Protein AF-0000000065768934 (afdb_homodimer)

Secondary structure (DSSP, 8-state):
--HHHHHHHHHHHTT-EEEEESTTSHHHHHHHHHHHHTT-EEEEEES-HHHHHHHHHHHHHTT-EEEEEE--TT-HHHHHHHHHHHHHHSS--SEEEE---------GGG-TT-HHHHHHHHIIIIIIHHHHHHHHHHHHHHHT-EEEEEE--HHHHHT-TT-HHHHHHHHHHHHHHHHHHHHTGGGTEEEEEEE---B-SGGGTT-GGGGGS--B-HHHHHHHHHHHHHH--SEEE-HHHHHHHHHHHS-HHHHHHHHHHHHHHS---TTTS-------HHHHHHHHHSTT---/--HHHHHHHHHHHTT-EEEEESTTSHHHHHHHHHHHHTT-EEEEEES-HHHHHHHHHHHHHTT-EEEEEE--TT-HHHHHHHHHHHHHHSS--SEEEE---------GGG-TT-HHHHHHHHIIIIIIHHHHHHHHHHHHHHHT-EEEEEE--HHHHHT-TT-HHHHHHHHHHHHHHHHHHHHTGGGTEEEEEEE---B-STTTTT-GGGGGS--B-HHHHHHHHHHHHHH--SEEE-HHHHHHHHHHHS-HHHHHHHHHHHHHHS---HHHH-------HHHHHHHHHSTT---

Sequence (590 aa):
MNKKLEALFRENVKGKVALITGASSGIGLTIAKRIAAAGAHVLLVARTQETLEEVKAAIEQQGGQASIFPCDLTDMNAIDQLSQQIMASVDHVDFLINNAGRSIRRAVHESFDRFHDFERTMQLNYFGAVRLVLNLLPHMIKRKNGQIINISSIGVLANATRFSAYVASKAALDAFSRCLSAEVLKHKISITSIYMPLVRTPMIAPTKIYKYVPTLSPEEAADLIVYAIVKRPKRIATHLGRLASITYAIAPDINNILMSIGFNLFPSSTAALGEQEKLNLLQRAYARLFPGEHWMNKKLEALFRENVKGKVALITGASSGIGLTIAKRIAAAGAHVLLVARTQETLEEVKAAIEQQGGQASIFPCDLTDMNAIDQLSQQIMASVDHVDFLINNAGRSIRRAVHESFDRFHDFERTMQLNYFGAVRLVLNLLPHMIKRKNGQIINISSIGVLANATRFSAYVASKAALDAFSRCLSAEVLKHKISITSIYMPLVRTPMIAPTKIYKYVPTLSPEEAADLIVYAIVKRPKRIATHLGRLASITYAIAPDINNILMSIGFNLFPSSTAALGEQEKLNLLQRAYARLFPGEHW

Nearest PDB structures (foldseek):
  4dbz-assembly1_B  TM=9.043E-01  e=1.640E-20  Streptomyces coelicolor
  1w4z-assembly1_B-2  TM=9.058E-01  e=1.962E-20  Streptomyces coelicolor
  1xr3-assembly1_B-2  TM=9.134E-01  e=4.262E-20  Streptomyces coelicolor
  4dc1-assembly1_B  TM=9.099E-01  e=6.871E-20  Streptomyces coelicolor
  2rh4-assembly1_B  TM=8.963E-01  e=2.012E-19  Streptomyces coelicolor

Structure (mmCIF, N/CA/C/O backbone):
data_AF-0000000065768934-model_v1
#
loop_
_entity.id
_entity.type
_entity.pdbx_description
1 polymer 'Fatty acyl-CoA reductase'
#
loop_
_atom_site.group_PDB
_atom_site.id
_atom_site.type_symbol
_atom_site.label_atom_id
_atom_site.label_alt_id
_atom_site.label_comp_id
_atom_site.label_asym_id
_atom_site.label_entity_id
_atom_site.label_seq_id
_atom_site.pdbx_PDB_ins_code
_atom_site.Cartn_x
_atom_site.Cartn_y
_atom_site.Cartn_z
_atom_site.occupancy
_atom_site.B_iso_or_equiv
_atom_site.auth_seq_id
_atom_site.auth_comp_id
_atom_site.auth_asym_id
_atom_site.auth_atom_id
_atom_site.pdbx_PDB_model_num
ATOM 1 N N . MET A 1 1 ? 4.77 32.469 -3.645 1 70.44 1 MET A N 1
ATOM 2 C CA . MET A 1 1 ? 3.396 31.969 -3.617 1 70.44 1 MET A CA 1
ATOM 3 C C . MET A 1 1 ? 2.412 33.062 -4.027 1 70.44 1 MET A C 1
ATOM 5 O O . MET A 1 1 ? 2.646 34.25 -3.768 1 70.44 1 MET A O 1
ATOM 9 N N . ASN A 1 2 ? 1.398 32.688 -4.723 1 82.38 2 ASN A N 1
ATOM 10 C CA . ASN A 1 2 ? 0.306 33.562 -5.156 1 82.38 2 ASN A CA 1
ATOM 11 C C . ASN A 1 2 ? -0.333 34.281 -3.979 1 82.38 2 ASN A C 1
ATOM 13 O O . ASN A 1 2 ? -0.665 33.656 -2.967 1 82.38 2 ASN A O 1
ATOM 17 N N . LYS A 1 3 ? -0.28 35.688 -4.012 1 89.06 3 LYS A N 1
ATOM 18 C CA . LYS A 1 3 ? -0.815 36.5 -2.939 1 89.06 3 LYS A CA 1
ATOM 19 C C . LYS A 1 3 ? -2.24 36.094 -2.582 1 89.06 3 LYS A C 1
ATOM 21 O O . LYS A 1 3 ? -2.611 36.094 -1.407 1 89.06 3 LYS A O 1
ATOM 26 N N . LYS A 1 4 ? -3.012 35.781 -3.557 1 90.94 4 LYS A N 1
ATOM 27 C CA . LYS A 1 4 ? -4.391 35.375 -3.326 1 90.94 4 LYS A CA 1
ATOM 28 C C . LYS A 1 4 ? -4.449 34.062 -2.535 1 90.94 4 LYS A C 1
ATOM 30 O O . LYS A 1 4 ? -5.258 33.906 -1.615 1 90.94 4 LYS A O 1
ATOM 35 N N . LEU A 1 5 ? -3.541 33.156 -2.855 1 92.88 5 LEU A N 1
ATOM 36 C CA . LEU A 1 5 ? -3.488 31.859 -2.162 1 92.88 5 LEU A CA 1
ATOM 37 C C . LEU A 1 5 ? -3.072 32.062 -0.707 1 92.88 5 LEU A C 1
ATOM 39 O O . LEU A 1 5 ? -3.627 31.406 0.189 1 92.88 5 LEU A O 1
ATOM 43 N N . GLU A 1 6 ? -2.133 32.906 -0.531 1 94.25 6 GLU A N 1
ATOM 44 C CA . GLU A 1 6 ? -1.656 33.188 0.82 1 94.25 6 GLU A CA 1
ATOM 45 C C . GLU A 1 6 ? -2.76 33.781 1.679 1 94.25 6 GLU A C 1
ATOM 47 O O . GLU A 1 6 ? -2.9 33.438 2.854 1 94.25 6 GLU A O 1
ATOM 52 N N . ALA A 1 7 ? -3.51 34.75 1.083 1 96.62 7 ALA A N 1
ATOM 53 C CA . ALA A 1 7 ? -4.605 35.375 1.811 1 96.62 7 ALA A CA 1
ATOM 54 C C . ALA A 1 7 ? -5.68 34.375 2.188 1 96.62 7 ALA A C 1
ATOM 56 O O . ALA A 1 7 ? -6.184 34.375 3.312 1 96.62 7 ALA A O 1
ATOM 57 N N . LEU A 1 8 ? -6.012 33.5 1.28 1 97.19 8 LEU A N 1
ATOM 58 C CA . LEU A 1 8 ? -7.008 32.469 1.531 1 97.19 8 LEU A CA 1
ATOM 59 C C . LEU A 1 8 ? -6.516 31.484 2.592 1 97.19 8 LEU A C 1
ATOM 61 O O . LEU A 1 8 ? -7.297 31.031 3.428 1 97.19 8 LEU A O 1
ATOM 65 N N . PHE A 1 9 ? -5.25 31.188 2.49 1 97.75 9 PHE A N 1
ATOM 66 C CA . PHE A 1 9 ? -4.629 30.297 3.471 1 97.75 9 PHE A CA 1
ATOM 67 C C . PHE A 1 9 ? -4.773 30.875 4.879 1 97.75 9 PHE A C 1
ATOM 69 O O . PHE A 1 9 ? -5.234 30.172 5.789 1 97.75 9 PHE A O 1
ATOM 76 N N . ARG A 1 10 ? -4.426 32.125 5.066 1 97.88 10 ARG A N 1
ATOM 77 C CA . ARG A 1 10 ? -4.523 32.781 6.367 1 97.88 10 ARG A CA 1
ATOM 78 C C . ARG A 1 10 ? -5.961 32.781 6.871 1 97.88 10 ARG A C 1
ATOM 80 O O . ARG A 1 10 ? -6.211 32.531 8.055 1 97.88 10 ARG A O 1
ATOM 87 N N . GLU A 1 11 ? -6.852 33 5.973 1 97.75 11 GLU A N 1
ATOM 88 C CA . GLU A 1 11 ? -8.266 33 6.324 1 97.75 11 GLU A CA 1
ATOM 89 C C . GLU A 1 11 ? -8.734 31.609 6.738 1 97.75 11 GLU A C 1
ATOM 91 O O . GLU A 1 11 ? -9.531 31.469 7.668 1 97.75 11 GLU A O 1
ATOM 96 N N . ASN A 1 12 ? -8.227 30.641 6.074 1 97.62 12 ASN A N 1
ATOM 97 C CA . ASN A 1 12 ? -8.688 29.266 6.281 1 97.62 12 ASN A CA 1
ATOM 98 C C . ASN A 1 12 ? -8.18 28.703 7.605 1 97.62 12 ASN A C 1
ATOM 100 O O . ASN A 1 12 ? -8.852 27.875 8.227 1 97.62 12 ASN A O 1
ATOM 104 N N . VAL A 1 13 ? -6.977 29.172 8.062 1 98.5 13 VAL A N 1
ATOM 105 C CA . VAL A 1 13 ? -6.383 28.469 9.195 1 98.5 13 VAL A CA 1
ATOM 106 C C . VAL A 1 13 ? -6.535 29.312 10.461 1 98.5 13 VAL A C 1
ATOM 108 O O . VAL A 1 13 ? -6.336 28.812 11.57 1 98.5 13 VAL A O 1
ATOM 111 N N . LYS A 1 14 ? -6.809 30.656 10.312 1 98.44 14 LYS A N 1
ATOM 112 C CA . LYS A 1 14 ? -6.91 31.531 11.477 1 98.44 14 LYS A CA 1
ATOM 113 C C . LYS A 1 14 ? -7.914 31 12.492 1 98.44 14 LYS A C 1
ATOM 115 O O . LYS A 1 14 ? -9.062 30.703 12.141 1 98.44 14 LYS A O 1
ATOM 120 N N . GLY A 1 15 ? -7.492 30.812 13.703 1 98.44 15 GLY A N 1
ATOM 121 C CA . GLY A 1 15 ? -8.352 30.375 14.789 1 98.44 15 GLY A CA 1
ATOM 122 C C . GLY A 1 15 ? -8.625 28.875 14.766 1 98.44 15 GLY A C 1
ATOM 123 O O . GLY A 1 15 ? -9.398 28.375 15.578 1 98.44 15 GLY A O 1
ATOM 124 N N . LYS A 1 16 ? -8.023 28.203 13.844 1 98.75 16 LYS A N 1
ATOM 125 C CA . LYS A 1 16 ? -8.25 26.766 13.703 1 98.75 16 LYS A CA 1
ATOM 126 C C . LYS A 1 16 ? -7.164 25.969 14.414 1 98.75 16 LYS A C 1
ATOM 128 O O . LYS A 1 16 ? -6.188 26.531 14.906 1 98.75 16 LYS A O 1
ATOM 133 N N . VAL A 1 17 ? -7.375 24.703 14.57 1 98.94 17 VAL A N 1
ATOM 134 C CA . VAL A 1 17 ? -6.449 23.797 15.242 1 98.94 17 VAL A CA 1
ATOM 135 C C . VAL A 1 17 ? -5.863 22.812 14.234 1 98.94 17 VAL A C 1
ATOM 137 O O . VAL A 1 17 ? -6.602 22.109 13.539 1 98.94 17 VAL A O 1
ATOM 140 N N . ALA A 1 18 ? -4.523 22.781 14.125 1 98.94 18 ALA A N 1
ATOM 141 C CA . ALA A 1 18 ? -3.836 21.875 13.195 1 98.94 18 ALA A CA 1
ATOM 142 C C . ALA A 1 18 ? -2.932 20.906 13.945 1 98.94 18 ALA A C 1
ATOM 144 O O . ALA A 1 18 ? -2.037 21.328 14.688 1 98.94 18 ALA A O 1
ATOM 145 N N . LEU A 1 19 ? -3.207 19.609 13.812 1 98.94 19 LEU A N 1
ATOM 146 C CA . LEU A 1 19 ? -2.348 18.562 14.336 1 98.94 19 LEU A CA 1
ATOM 147 C C . LEU A 1 19 ? -1.318 18.125 13.297 1 98.94 19 LEU A C 1
ATOM 149 O O . LEU A 1 19 ? -1.68 17.719 12.188 1 98.94 19 LEU A O 1
ATOM 153 N N . ILE A 1 20 ? -0.059 18.234 13.594 1 98.94 20 ILE A N 1
ATOM 154 C CA . ILE A 1 20 ? 1.02 17.953 12.656 1 98.94 20 ILE A CA 1
ATOM 155 C C . ILE A 1 20 ? 1.953 16.906 13.242 1 98.94 20 ILE A C 1
ATOM 157 O O . ILE A 1 20 ? 2.521 17.094 14.32 1 98.94 20 ILE A O 1
ATOM 161 N N . THR A 1 21 ? 2.098 15.781 12.578 1 98.94 21 THR A N 1
ATOM 162 C CA . THR A 1 21 ? 3.051 14.758 13.008 1 98.94 21 THR A CA 1
ATOM 163 C C . THR A 1 21 ? 4.406 14.969 12.336 1 98.94 21 THR A C 1
ATOM 165 O O . THR A 1 21 ? 4.477 15.508 11.227 1 98.94 21 THR A O 1
ATOM 168 N N . GLY A 1 22 ? 5.453 14.469 12.977 1 98.44 22 GLY A N 1
ATOM 169 C CA . GLY A 1 22 ? 6.781 14.773 12.469 1 98.44 22 GLY A CA 1
ATOM 170 C C . GLY A 1 22 ? 7.086 16.266 12.461 1 98.44 22 GLY A C 1
ATOM 171 O O . GLY A 1 22 ? 7.664 16.781 11.5 1 98.44 22 GLY A O 1
ATOM 172 N N . ALA A 1 23 ? 6.715 16.969 13.477 1 98.44 23 ALA A N 1
ATOM 173 C CA . ALA A 1 23 ? 6.68 18.438 13.469 1 98.44 23 ALA A CA 1
ATOM 174 C C . ALA A 1 23 ? 8.016 19.016 13.922 1 98.44 23 ALA A C 1
ATOM 176 O O . ALA A 1 23 ? 8.188 20.234 13.969 1 98.44 23 ALA A O 1
ATOM 177 N N . SER A 1 24 ? 9.008 18.172 14.188 1 96.94 24 SER A N 1
ATOM 178 C CA . SER A 1 24 ? 10.227 18.656 14.828 1 96.94 24 SER A CA 1
ATOM 179 C C . SER A 1 24 ? 11.312 18.953 13.805 1 96.94 24 SER A C 1
ATOM 181 O O . SER A 1 24 ? 12.383 19.453 14.148 1 96.94 24 SER A O 1
ATOM 183 N N . SER A 1 25 ? 11.078 18.578 12.523 1 95.5 25 SER A N 1
ATOM 184 C CA . SER A 1 25 ? 12.102 18.812 11.516 1 95.5 25 SER A CA 1
ATOM 185 C C . SER A 1 25 ? 11.5 18.844 10.109 1 95.5 25 SER A C 1
ATOM 187 O O . SER A 1 25 ? 10.312 18.562 9.938 1 95.5 25 SER A O 1
ATOM 189 N N . GLY A 1 26 ? 12.258 19.375 9.227 1 96.25 26 GLY A N 1
ATOM 190 C CA . GLY A 1 26 ? 11.945 19.25 7.809 1 96.25 26 GLY A CA 1
ATOM 191 C C . GLY A 1 26 ? 10.625 19.891 7.434 1 96.25 26 GLY A C 1
ATOM 192 O O . GLY A 1 26 ? 10.375 21.062 7.773 1 96.25 26 GLY A O 1
ATOM 193 N N . ILE A 1 27 ? 9.859 19.172 6.711 1 97.19 27 ILE A N 1
ATOM 194 C CA . ILE A 1 27 ? 8.594 19.656 6.172 1 97.19 27 ILE A CA 1
ATOM 195 C C . ILE A 1 27 ? 7.629 19.953 7.312 1 97.19 27 ILE A C 1
ATOM 197 O O . ILE A 1 27 ? 6.98 21.016 7.32 1 97.19 27 ILE A O 1
ATOM 201 N N . GLY A 1 28 ? 7.59 19.078 8.328 1 98.44 28 GLY A N 1
ATOM 202 C CA . GLY A 1 28 ? 6.68 19.234 9.445 1 98.44 28 GLY A CA 1
ATOM 203 C C . GLY A 1 28 ? 6.945 20.484 10.258 1 98.44 28 GLY A C 1
ATOM 204 O O . GLY A 1 28 ? 6.016 21.219 10.594 1 98.44 28 GLY A O 1
ATOM 205 N N . LEU A 1 29 ? 8.203 20.703 10.492 1 98.38 29 LEU A N 1
ATOM 206 C CA . LEU A 1 29 ? 8.602 21.906 11.219 1 98.38 29 LEU A CA 1
ATOM 207 C C . LEU A 1 29 ? 8.227 23.156 10.445 1 98.38 29 LEU A C 1
ATOM 209 O O . LEU A 1 29 ? 7.652 24.094 11.008 1 98.38 29 LEU A O 1
ATOM 213 N N . THR A 1 30 ? 8.492 23.156 9.188 1 98.25 30 THR A N 1
ATOM 214 C CA . THR A 1 30 ? 8.289 24.328 8.336 1 98.25 30 THR A CA 1
ATOM 215 C C . THR A 1 30 ? 6.801 24.656 8.227 1 98.25 30 THR A C 1
ATOM 217 O O . THR A 1 30 ? 6.41 25.828 8.375 1 98.25 30 THR A O 1
ATOM 220 N N . ILE A 1 31 ? 5.988 23.656 8.047 1 98.5 31 ILE A N 1
ATOM 221 C CA . ILE A 1 31 ? 4.562 23.922 7.875 1 98.5 31 ILE A CA 1
ATOM 222 C C . ILE A 1 31 ? 3.941 24.297 9.219 1 98.5 31 ILE A C 1
ATOM 224 O O . ILE A 1 31 ? 3.018 25.125 9.273 1 98.5 31 ILE A O 1
ATOM 228 N N . ALA A 1 32 ? 4.453 23.734 10.312 1 98.88 32 ALA A N 1
ATOM 229 C CA . ALA A 1 32 ? 3.965 24.109 11.641 1 98.88 32 ALA A CA 1
ATOM 230 C C . ALA A 1 32 ? 4.168 25.594 11.906 1 98.88 32 ALA A C 1
ATOM 232 O O . ALA A 1 32 ? 3.25 26.281 12.352 1 98.88 32 ALA A O 1
ATOM 233 N N . LYS A 1 33 ? 5.332 26.078 11.594 1 98.69 33 LYS A N 1
ATOM 234 C CA . LYS A 1 33 ? 5.641 27.5 11.789 1 98.69 33 LYS A CA 1
ATOM 235 C C . LYS A 1 33 ? 4.75 28.375 10.922 1 98.69 33 LYS A C 1
ATOM 237 O O . LYS A 1 33 ? 4.25 29.406 11.383 1 98.69 33 LYS A O 1
ATOM 242 N N . ARG A 1 34 ? 4.523 27.953 9.711 1 98.19 34 ARG A N 1
ATOM 243 C CA . ARG A 1 34 ? 3.721 28.734 8.773 1 98.19 34 ARG A CA 1
ATOM 244 C C . ARG A 1 34 ? 2.264 28.797 9.219 1 98.19 34 ARG A C 1
ATOM 246 O O . ARG A 1 34 ? 1.642 29.875 9.164 1 98.19 34 ARG A O 1
ATOM 253 N N . ILE A 1 35 ? 1.719 27.703 9.633 1 98.81 35 ILE A N 1
ATOM 254 C CA . ILE A 1 35 ? 0.325 27.625 10.062 1 98.81 35 ILE A CA 1
ATOM 255 C C . ILE A 1 35 ? 0.132 28.438 11.344 1 98.81 35 ILE A C 1
ATOM 257 O O . ILE A 1 35 ? -0.848 29.172 11.469 1 98.81 35 ILE A O 1
ATOM 261 N N . ALA A 1 36 ? 1.084 28.344 12.266 1 98.81 36 ALA A N 1
ATOM 262 C CA . ALA A 1 36 ? 1.013 29.109 13.516 1 98.81 36 ALA A CA 1
ATOM 263 C C . ALA A 1 36 ? 1.095 30.609 13.242 1 98.81 36 ALA A C 1
ATOM 265 O O . ALA A 1 36 ? 0.345 31.391 13.828 1 98.81 36 ALA A O 1
ATOM 266 N N . ALA A 1 37 ? 1.966 30.984 12.336 1 98.5 37 ALA A N 1
ATOM 267 C CA . ALA A 1 37 ? 2.137 32.406 11.984 1 98.5 37 ALA A CA 1
ATOM 268 C C . ALA A 1 37 ? 0.863 32.969 11.367 1 98.5 37 ALA A C 1
ATOM 270 O O . ALA A 1 37 ? 0.607 34.156 11.461 1 98.5 37 ALA A O 1
ATOM 271 N N . ALA A 1 38 ? 0.056 32.094 10.812 1 98.44 38 ALA A N 1
ATOM 272 C CA . ALA A 1 38 ? -1.186 32.5 10.172 1 98.44 38 ALA A CA 1
ATOM 273 C C . ALA A 1 38 ? -2.346 32.5 11.164 1 98.44 38 ALA A C 1
ATOM 275 O O . ALA A 1 38 ? -3.49 32.781 10.789 1 98.44 38 ALA A O 1
ATOM 276 N N . GLY A 1 39 ? -2.088 32.156 12.43 1 98.62 39 GLY A N 1
ATOM 277 C CA . GLY A 1 39 ? -3.072 32.406 13.477 1 98.62 39 GLY A CA 1
ATOM 278 C C . GLY A 1 39 ? -3.727 31.141 13.992 1 98.62 39 GLY A C 1
ATOM 279 O O . GLY A 1 39 ? -4.648 31.188 14.805 1 98.62 39 GLY A O 1
ATOM 280 N N . ALA A 1 40 ? -3.266 30 13.539 1 98.81 40 ALA A N 1
ATOM 281 C CA . ALA A 1 40 ? -3.814 28.734 14.016 1 98.81 40 ALA A CA 1
ATOM 282 C C . ALA A 1 40 ? -3.109 28.266 15.289 1 98.81 40 ALA A C 1
ATOM 284 O O . ALA A 1 40 ? -2.008 28.734 15.594 1 98.81 40 ALA A O 1
ATOM 285 N N . HIS A 1 41 ? -3.752 27.453 16.062 1 98.88 41 HIS A N 1
ATOM 286 C CA . HIS A 1 41 ? -3.133 26.672 17.141 1 98.88 41 HIS A CA 1
ATOM 287 C C . HIS A 1 41 ? -2.572 25.359 16.609 1 98.88 41 HIS A C 1
ATOM 289 O O . HIS A 1 41 ? -3.326 24.484 16.172 1 98.88 41 HIS A O 1
ATOM 295 N N . VAL A 1 42 ? -1.24 25.219 16.641 1 98.94 42 VAL A N 1
ATOM 296 C CA . VAL A 1 42 ? -0.631 24.016 16.094 1 98.94 42 VAL A CA 1
ATOM 297 C C . VAL A 1 42 ? -0.322 23.031 17.219 1 98.94 42 VAL A C 1
ATOM 299 O O . VAL A 1 42 ? 0.152 23.438 18.297 1 98.94 42 VAL A O 1
ATOM 302 N N . LEU A 1 43 ? -0.729 21.781 17.062 1 98.94 43 LEU A N 1
ATOM 303 C CA . LEU A 1 43 ? -0.393 20.656 17.922 1 98.94 43 LEU A CA 1
ATOM 304 C C . LEU A 1 43 ? 0.748 19.828 17.328 1 98.94 43 LEU A C 1
ATOM 306 O O . LEU A 1 43 ? 0.587 19.203 16.281 1 98.94 43 LEU A O 1
ATOM 310 N N . LEU A 1 44 ? 1.896 19.875 18.047 1 98.94 44 LEU A N 1
ATOM 311 C CA . LEU A 1 44 ? 3.141 19.328 17.516 1 98.94 44 LEU A CA 1
ATOM 312 C C . LEU A 1 44 ? 3.379 17.922 18.047 1 98.94 44 LEU A C 1
ATOM 314 O O . LEU A 1 44 ? 3.451 17.719 19.266 1 98.94 44 LEU A O 1
ATOM 318 N N . VAL A 1 45 ? 3.502 16.969 17.156 1 98.94 45 VAL A N 1
ATOM 319 C CA . VAL A 1 45 ? 3.766 15.578 17.547 1 98.94 45 VAL A CA 1
ATOM 320 C C . VAL A 1 45 ? 5.098 15.117 16.969 1 98.94 45 VAL A C 1
ATOM 322 O O . VAL A 1 45 ? 5.332 15.25 15.766 1 98.94 45 VAL A O 1
ATOM 325 N N . ALA A 1 46 ? 5.945 14.672 17.672 1 98.62 46 ALA A N 1
ATOM 326 C CA . ALA A 1 46 ? 7.195 13.977 17.359 1 98.62 46 ALA A CA 1
ATOM 327 C C . ALA A 1 46 ? 7.699 13.188 18.562 1 98.62 46 ALA A C 1
ATOM 329 O O . ALA A 1 46 ? 7.047 13.156 19.609 1 98.62 46 ALA A O 1
ATOM 330 N N . ARG A 1 47 ? 8.773 12.57 18.484 1 97.19 47 ARG A N 1
ATOM 331 C CA . ARG A 1 47 ? 9.195 11.617 19.516 1 97.19 47 ARG A CA 1
ATOM 332 C C . ARG A 1 47 ? 9.891 12.328 20.672 1 97.19 47 ARG A C 1
ATOM 334 O O . ARG A 1 47 ? 9.734 11.938 21.828 1 97.19 47 ARG A O 1
ATOM 341 N N . THR A 1 48 ? 10.617 13.414 20.328 1 97.69 48 THR A N 1
ATOM 342 C CA . THR A 1 48 ? 11.523 13.977 21.312 1 97.69 48 THR A CA 1
ATOM 343 C C . THR A 1 48 ? 10.922 15.234 21.938 1 97.69 48 THR A C 1
ATOM 345 O O . THR A 1 48 ? 10.781 16.266 21.266 1 97.69 48 THR A O 1
ATOM 348 N N . GLN A 1 49 ? 10.727 15.188 23.219 1 98.25 49 GLN A N 1
ATOM 349 C CA . GLN A 1 49 ? 10.094 16.297 23.938 1 98.25 49 GLN A CA 1
ATOM 350 C C . GLN A 1 49 ? 10.938 17.562 23.844 1 98.25 49 GLN A C 1
ATOM 352 O O . GLN A 1 49 ? 10.414 18.641 23.562 1 98.25 49 GLN A O 1
ATOM 357 N N . GLU A 1 50 ? 12.219 17.422 24.031 1 98.44 50 GLU A N 1
ATOM 358 C CA . GLU A 1 50 ? 13.109 18.594 24.047 1 98.44 50 GLU A CA 1
ATOM 359 C C . GLU A 1 50 ? 13.07 19.328 22.719 1 98.44 50 GLU A C 1
ATOM 361 O O . GLU A 1 50 ? 13.016 20.562 22.688 1 98.44 50 GLU A O 1
ATOM 366 N N . THR A 1 51 ? 13.102 18.594 21.641 1 98.31 51 THR A N 1
ATOM 367 C CA . THR A 1 51 ? 13.062 19.203 20.312 1 98.31 51 THR A CA 1
ATOM 368 C C . THR A 1 51 ? 11.719 19.906 20.078 1 98.31 51 THR A C 1
ATOM 370 O O . THR A 1 51 ? 11.664 20.984 19.484 1 98.31 51 THR A O 1
ATOM 373 N N . LEU A 1 52 ? 10.664 19.312 20.578 1 98.75 52 LEU A N 1
ATOM 374 C CA . LEU A 1 52 ? 9.336 19.906 20.438 1 98.75 52 LEU A CA 1
ATOM 375 C C . LEU A 1 52 ? 9.234 21.203 21.234 1 98.75 52 LEU A C 1
ATOM 377 O O . LEU A 1 52 ? 8.602 22.156 20.797 1 98.75 52 LEU A O 1
ATOM 381 N N . GLU A 1 53 ? 9.82 21.203 22.375 1 98.69 53 GLU A N 1
ATOM 382 C CA . GLU A 1 53 ? 9.828 22.422 23.203 1 98.69 53 GLU A CA 1
ATOM 383 C C . GLU A 1 53 ? 10.555 23.562 22.5 1 98.69 53 GLU A C 1
ATOM 385 O O . GLU A 1 53 ? 10.125 24.719 22.562 1 98.69 53 GLU A O 1
ATOM 390 N N . GLU A 1 54 ? 11.617 23.203 21.844 1 98.56 54 GLU A N 1
ATOM 391 C CA . GLU A 1 54 ? 12.344 24.203 21.062 1 98.56 54 GLU A CA 1
ATOM 392 C C . GLU A 1 54 ? 11.469 24.766 19.938 1 98.56 54 GLU A C 1
ATOM 394 O O . GLU A 1 54 ? 11.453 25.969 19.719 1 98.56 54 GLU A O 1
ATOM 399 N N . VAL A 1 55 ? 10.766 23.891 19.266 1 98.62 55 VAL A N 1
ATOM 400 C CA . VAL A 1 55 ? 9.891 24.312 18.172 1 98.62 55 VAL A CA 1
ATOM 401 C C . VAL A 1 55 ? 8.766 25.188 18.734 1 98.62 55 VAL A C 1
ATOM 403 O O . VAL A 1 55 ? 8.445 26.234 18.156 1 98.62 55 VAL A O 1
ATOM 406 N N . LYS A 1 56 ? 8.172 24.766 19.828 1 98.81 56 LYS A N 1
ATOM 407 C CA . LYS A 1 56 ? 7.117 25.531 20.484 1 98.81 56 LYS A CA 1
ATOM 408 C C . LYS A 1 56 ? 7.613 26.938 20.844 1 98.81 56 LYS A C 1
ATOM 410 O O . LYS A 1 56 ? 6.941 27.938 20.578 1 98.81 56 LYS A O 1
ATOM 415 N N . ALA A 1 57 ? 8.75 26.984 21.453 1 98.75 57 ALA A N 1
ATOM 416 C CA . ALA A 1 57 ? 9.312 28.266 21.859 1 98.75 57 ALA A CA 1
ATOM 417 C C . ALA A 1 57 ? 9.508 29.188 20.656 1 98.75 57 ALA A C 1
ATOM 419 O O . ALA A 1 57 ? 9.211 30.375 20.734 1 98.75 57 ALA A O 1
ATOM 420 N N . ALA A 1 58 ? 10.023 28.625 19.594 1 98.5 58 ALA A N 1
ATOM 421 C CA . ALA A 1 58 ? 10.25 29.406 18.375 1 98.5 58 ALA A CA 1
ATOM 422 C C . ALA A 1 58 ? 8.93 29.953 17.828 1 98.5 58 ALA A C 1
ATOM 424 O O . ALA A 1 58 ? 8.867 31.094 17.391 1 98.5 58 ALA A O 1
ATOM 425 N N . ILE A 1 59 ? 7.883 29.156 17.844 1 98.69 59 ILE A N 1
ATOM 426 C CA . ILE A 1 59 ? 6.57 29.547 17.344 1 98.69 59 ILE A CA 1
ATOM 427 C C . ILE A 1 59 ? 5.973 30.641 18.234 1 98.69 59 ILE A C 1
ATOM 429 O O . ILE A 1 59 ? 5.477 31.641 17.734 1 98.69 59 ILE A O 1
ATOM 433 N N . GLU A 1 60 ? 6.109 30.438 19.484 1 98.62 60 GLU A N 1
ATOM 434 C CA . GLU A 1 60 ? 5.512 31.375 20.438 1 98.62 60 GLU A CA 1
ATOM 435 C C . GLU A 1 60 ? 6.258 32.719 20.438 1 98.62 60 GLU A C 1
ATOM 437 O O . GLU A 1 60 ? 5.652 33.75 20.625 1 98.62 60 GLU A O 1
ATOM 442 N N . GLN A 1 61 ? 7.531 32.656 20.203 1 98.25 61 GLN A N 1
ATOM 443 C CA . GLN A 1 61 ? 8.328 33.875 20.094 1 98.25 61 GLN A CA 1
ATOM 444 C C . GLN A 1 61 ? 7.848 34.75 18.938 1 98.25 61 GLN A C 1
ATOM 446 O O . GLN A 1 61 ? 7.969 35.969 18.984 1 98.25 61 GLN A O 1
ATOM 451 N N . GLN A 1 62 ? 7.285 34.125 17.984 1 97.62 62 GLN A N 1
ATOM 452 C CA . GLN A 1 62 ? 6.805 34.844 16.812 1 97.62 62 GLN A CA 1
ATOM 453 C C . GLN A 1 62 ? 5.32 35.188 16.938 1 97.62 62 GLN A C 1
ATOM 455 O O . GLN A 1 62 ? 4.699 35.625 15.969 1 97.62 62 GLN A O 1
ATOM 460 N N . GLY A 1 63 ? 4.75 34.875 18.094 1 97.88 63 GLY A N 1
ATOM 461 C CA . GLY A 1 63 ? 3.373 35.25 18.359 1 97.88 63 GLY A CA 1
ATOM 462 C C . GLY A 1 63 ? 2.377 34.156 18.078 1 97.88 63 GLY A C 1
ATOM 463 O O . GLY A 1 63 ? 1.166 34.344 18.188 1 97.88 63 GLY A O 1
ATOM 464 N N . GLY A 1 64 ? 2.885 33 17.656 1 98.56 64 GLY A N 1
ATOM 465 C CA . GLY A 1 64 ? 2.002 31.875 17.375 1 98.56 64 GLY A CA 1
ATOM 466 C C . GLY A 1 64 ? 1.617 31.078 18.609 1 98.56 64 GLY A C 1
ATOM 467 O O . GLY A 1 64 ? 2.061 31.391 19.719 1 98.56 64 GLY A O 1
ATOM 468 N N . GLN A 1 65 ? 0.744 30.125 18.438 1 98.75 65 GLN A N 1
ATOM 469 C CA . GLN A 1 65 ? 0.295 29.219 19.484 1 98.75 65 GLN A CA 1
ATOM 470 C C . GLN A 1 65 ? 0.651 27.766 19.156 1 98.75 65 GLN A C 1
ATOM 472 O O . GLN A 1 65 ? 0.358 27.281 18.062 1 98.75 65 GLN A O 1
ATOM 477 N N . ALA A 1 66 ? 1.302 27.125 20.141 1 98.88 66 ALA A N 1
ATOM 478 C CA . ALA A 1 66 ? 1.714 25.75 19.922 1 98.88 66 ALA A CA 1
ATOM 479 C C . ALA A 1 66 ? 1.589 24.922 21.203 1 98.88 66 ALA A C 1
ATOM 481 O O . ALA A 1 66 ? 1.833 25.438 22.297 1 98.88 66 ALA A O 1
ATOM 482 N N . SER A 1 67 ? 1.143 23.719 21.109 1 98.88 67 SER A N 1
ATOM 483 C CA . SER A 1 67 ? 1.2 22.703 22.141 1 98.88 67 SER A CA 1
ATOM 484 C C . SER A 1 67 ? 1.999 21.484 21.688 1 98.88 67 SER A C 1
ATOM 486 O O . SER A 1 67 ? 2.039 21.172 20.484 1 98.88 67 SER A O 1
ATOM 488 N N . ILE A 1 68 ? 2.662 20.859 22.594 1 98.81 68 ILE A N 1
ATOM 489 C CA . ILE A 1 68 ? 3.533 19.75 22.234 1 98.81 68 ILE A CA 1
ATOM 490 C C . ILE A 1 68 ? 2.957 18.438 22.766 1 98.81 68 ILE A C 1
ATOM 492 O O . ILE A 1 68 ? 2.402 18.406 23.875 1 98.81 68 ILE A O 1
ATOM 496 N N . PHE A 1 69 ? 3.035 17.391 22 1 98.81 69 PHE A N 1
ATOM 497 C CA . PHE A 1 69 ? 2.592 16.047 22.359 1 98.81 69 PHE A CA 1
ATOM 498 C C . PHE A 1 69 ? 3.625 15.016 21.938 1 98.81 69 PHE A C 1
ATOM 500 O O . PHE A 1 69 ? 3.498 14.391 20.891 1 98.81 69 PHE A O 1
ATOM 507 N N . PRO A 1 70 ? 4.684 14.828 22.781 1 98.75 70 PRO A N 1
ATOM 508 C CA . PRO A 1 70 ? 5.664 13.789 22.453 1 98.75 70 PRO A CA 1
ATOM 509 C C . PRO A 1 70 ? 5.031 12.398 22.344 1 98.75 70 PRO A C 1
ATOM 511 O O . PRO A 1 70 ? 4.277 11.984 23.219 1 98.75 70 PRO A O 1
ATOM 514 N N . CYS A 1 71 ? 5.289 11.703 21.188 1 98.81 71 CYS A N 1
ATOM 515 C CA . CYS A 1 71 ? 4.668 10.406 20.953 1 98.81 71 CYS A CA 1
ATOM 516 C C . CYS A 1 71 ? 5.449 9.602 19.922 1 98.81 71 CYS A C 1
ATOM 518 O O . CYS A 1 71 ? 5.844 10.133 18.891 1 98.81 71 CYS A O 1
ATOM 520 N N . ASP A 1 72 ? 5.746 8.375 20.266 1 98.69 72 ASP A N 1
ATOM 521 C CA . ASP A 1 72 ? 6.219 7.426 19.266 1 98.69 72 ASP A CA 1
ATOM 522 C C . ASP A 1 72 ? 5.055 6.859 18.453 1 98.69 72 ASP A C 1
ATOM 524 O O . ASP A 1 72 ? 4.316 5.996 18.938 1 98.69 72 ASP A O 1
ATOM 528 N N . LEU A 1 73 ? 4.992 7.258 17.234 1 98.75 73 LEU A N 1
ATOM 529 C CA . LEU A 1 73 ? 3.836 6.938 16.391 1 98.75 73 LEU A CA 1
ATOM 530 C C . LEU A 1 73 ? 3.924 5.512 15.867 1 98.75 73 LEU A C 1
ATOM 532 O O . LEU A 1 73 ? 3.072 5.078 15.094 1 98.75 73 LEU A O 1
ATOM 536 N N . THR A 1 74 ? 4.945 4.746 16.281 1 98.38 74 THR A N 1
ATOM 537 C CA . THR A 1 74 ? 4.98 3.322 15.977 1 98.38 74 THR A CA 1
ATOM 538 C C . THR A 1 74 ? 4.27 2.52 17.062 1 98.38 74 THR A C 1
ATOM 540 O O . THR A 1 74 ? 4.016 1.324 16.891 1 98.38 74 THR A O 1
ATOM 543 N N . ASP A 1 75 ? 3.924 3.16 18.141 1 98.56 75 ASP A N 1
ATOM 544 C CA . ASP A 1 75 ? 3.227 2.533 19.25 1 98.56 75 ASP A CA 1
ATOM 545 C C . ASP A 1 75 ? 1.735 2.865 19.234 1 98.56 75 ASP A C 1
ATOM 547 O O . ASP A 1 75 ? 1.336 3.977 19.594 1 98.56 75 ASP A O 1
ATOM 551 N N . MET A 1 76 ? 0.91 1.842 18.938 1 98.06 76 MET A N 1
ATOM 552 C CA . MET A 1 76 ? -0.521 2.055 18.75 1 98.06 76 MET A CA 1
ATOM 553 C C . MET A 1 76 ? -1.184 2.521 20.031 1 98.06 76 MET A C 1
ATOM 555 O O . MET A 1 76 ? -2.072 3.375 20.016 1 98.06 76 MET A O 1
ATOM 559 N N . ASN A 1 77 ? -0.747 2.008 21.141 1 98.25 77 ASN A N 1
ATOM 560 C CA . ASN A 1 77 ? -1.284 2.451 22.422 1 98.25 77 ASN A CA 1
ATOM 561 C C . ASN A 1 77 ? -0.913 3.902 22.719 1 98.25 77 ASN A C 1
ATOM 563 O O . ASN A 1 77 ? -1.723 4.656 23.25 1 98.25 77 ASN A O 1
ATOM 567 N N . ALA A 1 78 ? 0.299 4.262 22.406 1 98.75 78 ALA A N 1
ATOM 568 C CA . ALA A 1 78 ? 0.729 5.648 22.578 1 98.75 78 ALA A CA 1
ATOM 569 C C . ALA A 1 78 ? -0.108 6.594 21.719 1 98.75 78 ALA A C 1
ATOM 571 O O . ALA A 1 78 ? -0.421 7.711 22.141 1 98.75 78 ALA A O 1
ATOM 572 N N . ILE A 1 79 ? -0.5 6.168 20.547 1 98.81 79 ILE A N 1
ATOM 573 C CA . ILE A 1 79 ? -1.314 6.98 19.656 1 98.81 79 ILE A CA 1
ATOM 574 C C . ILE A 1 79 ? -2.707 7.168 20.25 1 98.81 79 ILE A C 1
ATOM 576 O O . ILE A 1 79 ? -3.287 8.25 20.156 1 98.81 79 ILE A O 1
ATOM 580 N N . ASP A 1 80 ? -3.232 6.109 20.859 1 98.56 80 ASP A N 1
ATOM 581 C CA . ASP A 1 80 ? -4.527 6.227 21.531 1 98.56 80 ASP A CA 1
ATOM 582 C C . ASP A 1 80 ? -4.469 7.246 22.672 1 98.56 80 ASP A C 1
ATOM 584 O O . ASP A 1 80 ? -5.352 8.094 22.797 1 98.56 80 ASP A O 1
ATOM 588 N N . GLN A 1 81 ? -3.443 7.152 23.438 1 98.62 81 GLN A N 1
ATOM 589 C CA . GLN A 1 81 ? -3.268 8.094 24.531 1 98.62 81 GLN A CA 1
ATOM 590 C C . GLN A 1 81 ? -3.07 9.516 24.016 1 98.62 81 GLN A C 1
ATOM 592 O O . GLN A 1 81 ? -3.633 10.469 24.562 1 98.62 81 GLN A O 1
ATOM 597 N N . LEU A 1 82 ? -2.271 9.617 23 1 98.69 82 LEU A N 1
ATOM 598 C CA . LEU A 1 82 ? -2.059 10.906 22.344 1 98.69 82 LEU A CA 1
ATOM 599 C C . LEU A 1 82 ? -3.387 11.523 21.922 1 98.69 82 LEU A C 1
ATOM 601 O O . LEU A 1 82 ? -3.635 12.703 22.172 1 98.69 82 LEU A O 1
ATOM 605 N N . SER A 1 83 ? -4.238 10.773 21.266 1 98.5 83 SER A N 1
ATOM 606 C CA . SER A 1 83 ? -5.52 11.258 20.75 1 98.5 83 SER A CA 1
ATOM 607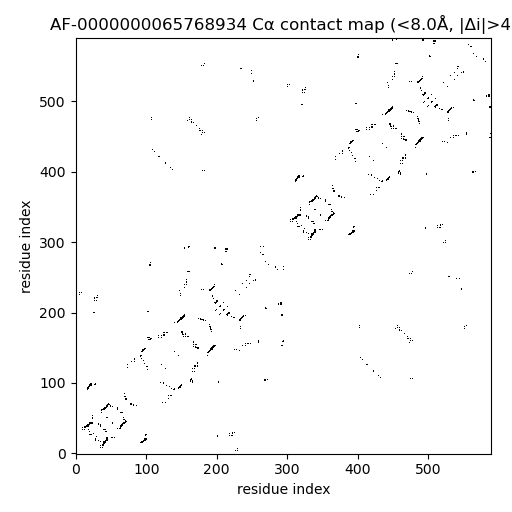 C C . SER A 1 83 ? -6.422 11.719 21.891 1 98.5 83 SER A C 1
ATOM 609 O O . SER A 1 83 ? -7.105 12.734 21.781 1 98.5 83 SER A O 1
ATOM 611 N N . GLN A 1 84 ? -6.375 10.969 22.969 1 98.19 84 GLN A N 1
ATOM 612 C CA . GLN A 1 84 ? -7.16 11.352 24.141 1 98.19 84 GLN A CA 1
ATOM 613 C C . GLN A 1 84 ? -6.66 12.672 24.734 1 98.19 84 GLN A C 1
ATOM 615 O O . GLN A 1 84 ? -7.457 13.547 25.078 1 98.19 84 GLN A O 1
ATOM 620 N N . GLN A 1 85 ? -5.383 12.797 24.844 1 98.5 85 GLN A N 1
ATOM 621 C CA . GLN A 1 85 ? -4.789 14.023 25.375 1 98.5 85 GLN A CA 1
ATOM 622 C C . GLN A 1 85 ? -5.148 15.219 24.5 1 98.5 85 GLN A C 1
ATOM 624 O O . GLN A 1 85 ? -5.469 16.297 25 1 98.5 85 GLN A O 1
ATOM 629 N N . ILE A 1 86 ? -5.086 15.016 23.203 1 98.44 86 ILE A N 1
ATOM 630 C CA . ILE A 1 86 ? -5.375 16.078 22.25 1 98.44 86 ILE A CA 1
ATOM 631 C C . ILE A 1 86 ? -6.836 16.516 22.375 1 98.44 86 ILE A C 1
ATOM 633 O O . ILE A 1 86 ? -7.133 17.703 22.484 1 98.44 86 ILE A O 1
ATOM 637 N N . MET A 1 87 ? -7.719 15.562 22.453 1 96.81 87 MET A N 1
ATOM 638 C CA . MET A 1 87 ? -9.148 15.867 22.5 1 96.81 87 MET A CA 1
ATOM 639 C C . MET A 1 87 ? -9.539 16.484 23.844 1 96.81 87 MET A C 1
ATOM 641 O O . MET A 1 87 ? -10.562 17.156 23.938 1 96.81 87 MET A O 1
ATOM 645 N N . ALA A 1 88 ? -8.695 16.281 24.828 1 97.5 88 ALA A N 1
ATOM 646 C CA . ALA A 1 88 ? -8.906 16.922 26.125 1 97.5 88 ALA A CA 1
ATOM 647 C C . ALA A 1 88 ? -8.383 18.344 26.125 1 97.5 88 ALA A C 1
ATOM 649 O O . ALA A 1 88 ? -8.797 19.172 26.953 1 97.5 88 ALA A O 1
ATOM 650 N N . SER A 1 89 ? -7.516 18.656 25.219 1 97.62 89 SER A N 1
ATOM 651 C CA . SER A 1 89 ? -6.809 19.922 25.25 1 97.62 89 SER A CA 1
ATOM 652 C C . SER A 1 89 ? -7.449 20.938 24.312 1 97.62 89 SER A C 1
ATOM 654 O O . SER A 1 89 ? -7.273 22.156 24.469 1 97.62 89 SER A O 1
ATOM 656 N N . VAL A 1 90 ? -8.18 20.469 23.328 1 97.88 90 VAL A N 1
ATOM 657 C CA . VAL A 1 90 ? -8.828 21.344 22.359 1 97.88 90 VAL A CA 1
ATOM 658 C C . VAL A 1 90 ? -10.25 20.859 22.094 1 97.88 90 VAL A C 1
ATOM 660 O O . VAL A 1 90 ? -10.594 19.719 22.375 1 97.88 90 VAL A O 1
ATOM 663 N N . ASP A 1 91 ? -11.102 21.703 21.578 1 96 91 ASP A N 1
ATOM 664 C CA . ASP A 1 91 ? -12.477 21.344 21.266 1 96 91 ASP A CA 1
ATOM 665 C C . ASP A 1 91 ? -12.531 20.344 20.109 1 96 91 ASP A C 1
ATOM 667 O O . ASP A 1 91 ? -13.344 19.422 20.125 1 96 91 ASP A O 1
ATOM 671 N N . HIS A 1 92 ? -11.781 20.609 19.062 1 97.31 92 HIS A N 1
ATOM 672 C CA . HIS A 1 92 ? -11.703 19.75 17.906 1 97.31 92 HIS A CA 1
ATOM 673 C C . HIS A 1 92 ? -10.43 20.016 17.109 1 97.31 92 HIS A C 1
ATOM 675 O O . HIS A 1 92 ? -9.703 20.953 17.391 1 97.31 92 HIS A O 1
ATOM 681 N N . VAL A 1 93 ? -10.125 19.156 16.219 1 98.69 93 VAL A N 1
ATOM 682 C CA . VAL A 1 93 ? -9.023 19.297 15.273 1 98.69 93 VAL A CA 1
ATOM 683 C C . VAL A 1 93 ? -9.562 19.594 13.875 1 98.69 93 VAL A C 1
ATOM 685 O O . VAL A 1 93 ? -10.383 18.828 13.352 1 98.69 93 VAL A O 1
ATOM 688 N N . ASP A 1 94 ? -9.109 20.688 13.297 1 98.75 94 ASP A N 1
ATOM 689 C CA . ASP A 1 94 ? -9.57 21.078 11.961 1 98.75 94 ASP A CA 1
ATOM 690 C C . ASP A 1 94 ? -8.734 20.406 10.883 1 98.75 94 ASP A C 1
ATOM 692 O O . ASP A 1 94 ? -9.273 19.969 9.859 1 98.75 94 ASP A O 1
ATOM 696 N N . PHE A 1 95 ? -7.402 20.344 11.078 1 98.81 95 PHE A N 1
ATOM 697 C CA . PHE A 1 95 ? -6.457 19.797 10.109 1 98.81 95 PHE A CA 1
ATOM 698 C C . PHE A 1 95 ? -5.598 18.719 10.75 1 98.81 95 PHE A C 1
ATOM 700 O O . PHE A 1 95 ? -5.004 18.922 11.805 1 98.81 95 PHE A O 1
ATOM 707 N N . LEU A 1 96 ? -5.617 17.562 10.195 1 98.94 96 LEU A N 1
ATOM 708 C CA . LEU A 1 96 ? -4.605 16.547 10.484 1 98.94 96 LEU A CA 1
ATOM 709 C C . LEU A 1 96 ? -3.598 16.453 9.352 1 98.94 96 LEU A C 1
ATOM 711 O O . LEU A 1 96 ? -3.963 16.125 8.211 1 98.94 96 LEU A O 1
ATOM 715 N N . ILE A 1 97 ? -2.379 16.797 9.594 1 98.94 97 ILE A N 1
ATOM 716 C CA . ILE A 1 97 ? -1.29 16.656 8.641 1 98.94 97 ILE A CA 1
ATOM 717 C C . ILE A 1 97 ? -0.394 15.492 9.055 1 98.94 97 ILE A C 1
ATOM 719 O O . ILE A 1 97 ? 0.465 15.641 9.922 1 98.94 97 ILE A O 1
ATOM 723 N N . ASN A 1 98 ? -0.632 14.359 8.43 1 98.88 98 ASN A N 1
ATOM 724 C CA . ASN A 1 98 ? 0.216 13.18 8.609 1 98.88 98 ASN A CA 1
ATOM 725 C C . ASN A 1 98 ? 1.518 13.312 7.82 1 98.88 98 ASN A C 1
ATOM 727 O O . ASN A 1 98 ? 1.588 12.914 6.656 1 98.88 98 ASN A O 1
ATOM 731 N N . ASN A 1 99 ? 2.506 13.797 8.508 1 98.62 99 ASN A N 1
ATOM 732 C CA . ASN A 1 99 ? 3.787 14.086 7.875 1 98.62 99 ASN A CA 1
ATOM 733 C C . ASN A 1 99 ? 4.879 13.141 8.359 1 98.62 99 ASN A C 1
ATOM 735 O O . ASN A 1 99 ? 5.852 12.883 7.648 1 98.62 99 ASN A O 1
ATOM 739 N N . ALA A 1 100 ? 4.695 12.609 9.617 1 98.5 100 ALA A N 1
ATOM 740 C CA . ALA A 1 100 ? 5.695 11.68 10.133 1 98.5 100 ALA A CA 1
ATOM 741 C C . ALA A 1 100 ? 5.902 10.5 9.18 1 98.5 100 ALA A C 1
ATOM 743 O O . ALA A 1 100 ? 4.941 9.984 8.609 1 98.5 100 ALA A O 1
ATOM 744 N N . GLY A 1 101 ? 7.094 10.156 8.953 1 97.06 101 GLY A N 1
ATOM 745 C CA . GLY A 1 101 ? 7.41 9.031 8.086 1 97.06 101 GLY A CA 1
ATOM 746 C C . GLY A 1 101 ? 8.836 8.539 8.234 1 97.06 101 GLY A C 1
ATOM 747 O O . GLY A 1 101 ? 9.672 9.227 8.828 1 97.06 101 GLY A O 1
ATOM 748 N N . ARG A 1 102 ? 9.047 7.383 7.797 1 95.62 102 ARG A N 1
ATOM 749 C CA . ARG A 1 102 ? 10.352 6.734 7.75 1 95.62 102 ARG A CA 1
ATOM 750 C C . ARG A 1 102 ? 10.625 6.164 6.359 1 95.62 102 ARG A C 1
ATOM 752 O O . ARG A 1 102 ? 9.734 5.586 5.734 1 95.62 102 ARG A O 1
ATOM 759 N N . SER A 1 103 ? 11.828 6.484 5.891 1 93.56 103 SER A N 1
ATOM 760 C CA . SER A 1 103 ? 12.273 5.902 4.629 1 93.56 103 SER A CA 1
ATOM 761 C C . SER A 1 103 ? 13.469 4.98 4.836 1 93.56 103 SER A C 1
ATOM 763 O O . SER A 1 103 ? 14.18 5.09 5.84 1 93.56 103 SER A O 1
ATOM 765 N N . ILE A 1 104 ? 13.555 4.031 3.998 1 91.75 104 ILE A N 1
ATOM 766 C CA . ILE A 1 104 ? 14.703 3.135 3.939 1 91.75 104 ILE A CA 1
ATOM 767 C C . ILE A 1 104 ? 15.133 2.943 2.488 1 91.75 104 ILE A C 1
ATOM 769 O O . ILE A 1 104 ? 14.336 2.516 1.648 1 91.75 104 ILE A O 1
ATOM 773 N N . ARG A 1 105 ? 16.328 3.355 2.207 1 90.38 105 ARG A N 1
ATOM 774 C CA . ARG A 1 105 ? 16.891 3.119 0.881 1 90.38 105 ARG A CA 1
ATOM 775 C C . ARG A 1 105 ? 17.672 1.812 0.841 1 90.38 105 ARG A C 1
ATOM 777 O O . ARG A 1 105 ? 18.797 1.746 1.321 1 90.38 105 ARG A O 1
ATOM 784 N N . ARG A 1 106 ? 17.125 0.797 0.226 1 92.62 106 ARG A N 1
ATOM 785 C CA . ARG A 1 106 ? 17.75 -0.514 0.136 1 92.62 106 ARG A CA 1
ATOM 786 C C . ARG A 1 106 ? 17.109 -1.359 -0.958 1 92.62 106 ARG A C 1
ATOM 788 O O . ARG A 1 106 ? 15.891 -1.518 -0.99 1 92.62 106 ARG A O 1
ATOM 795 N N . ALA A 1 107 ? 17.984 -1.826 -1.881 1 90.69 107 ALA A N 1
ATOM 796 C CA . ALA A 1 107 ? 17.453 -2.717 -2.916 1 90.69 107 ALA A CA 1
ATOM 797 C C . ALA A 1 107 ? 16.891 -3.998 -2.309 1 90.69 107 ALA A C 1
ATOM 799 O O . ALA A 1 107 ? 17.297 -4.395 -1.209 1 90.69 107 ALA A O 1
ATOM 800 N N . VAL A 1 108 ? 16.031 -4.672 -3.025 1 94.31 108 VAL A N 1
ATOM 801 C CA . VAL A 1 108 ? 15.367 -5.863 -2.496 1 94.31 108 VAL A CA 1
ATOM 802 C C . VAL A 1 108 ? 16.406 -6.965 -2.268 1 94.31 108 VAL A C 1
ATOM 804 O O . VAL A 1 108 ? 16.359 -7.66 -1.25 1 94.31 108 VAL A O 1
ATOM 807 N N . HIS A 1 109 ? 17.375 -7.062 -3.195 1 93.56 109 HIS A N 1
ATOM 808 C CA . HIS A 1 109 ? 18.359 -8.125 -3.061 1 93.56 109 HIS A CA 1
ATOM 809 C C . HIS A 1 109 ? 19.297 -7.867 -1.879 1 93.56 109 HIS A C 1
ATOM 811 O O . HIS A 1 109 ? 20.016 -8.766 -1.45 1 93.56 109 HIS A O 1
ATOM 817 N N . GLU A 1 110 ? 19.234 -6.633 -1.346 1 94.19 110 GLU A N 1
ATOM 818 C CA . GLU A 1 110 ? 20.016 -6.297 -0.155 1 94.19 110 GLU A CA 1
ATOM 819 C C . GLU A 1 110 ? 19.156 -6.418 1.107 1 94.19 110 GLU A C 1
ATOM 821 O O . GLU A 1 110 ? 19.641 -6.133 2.209 1 94.19 110 GLU A O 1
ATOM 826 N N . SER A 1 111 ? 17.906 -6.871 0.964 1 94.5 111 SER A N 1
ATOM 827 C CA . SER A 1 111 ? 16.969 -6.852 2.078 1 94.5 111 SER A CA 1
ATOM 828 C C . SER A 1 111 ? 16.578 -8.266 2.496 1 94.5 111 SER A C 1
ATOM 830 O O . SER A 1 111 ? 15.641 -8.453 3.281 1 94.5 111 SER A O 1
ATOM 832 N N . PHE A 1 112 ? 17.297 -9.281 2.064 1 95.12 112 PHE A N 1
ATOM 833 C CA . PHE A 1 112 ? 16.906 -10.656 2.336 1 95.12 112 PHE A CA 1
ATOM 834 C C . PHE A 1 112 ? 16.875 -10.93 3.836 1 95.12 112 PHE A C 1
ATOM 836 O O . PHE A 1 112 ? 16 -11.641 4.328 1 95.12 112 PHE A O 1
ATOM 843 N N . ASP A 1 113 ? 17.766 -10.367 4.586 1 94.81 113 ASP A N 1
ATOM 844 C CA . ASP A 1 113 ? 17.844 -10.586 6.027 1 94.81 113 ASP A CA 1
ATOM 845 C C . ASP A 1 113 ? 17.375 -9.352 6.793 1 94.81 113 ASP A C 1
ATOM 847 O O . ASP A 1 113 ? 17.719 -9.172 7.965 1 94.81 113 ASP A O 1
ATOM 851 N N . ARG A 1 114 ? 16.641 -8.469 6.086 1 96.62 114 ARG A N 1
ATOM 852 C CA . ARG A 1 114 ? 16.219 -7.203 6.684 1 96.62 114 ARG A CA 1
ATOM 853 C C . ARG A 1 114 ? 14.719 -7.016 6.57 1 96.62 114 ARG A C 1
ATOM 855 O O . ARG A 1 114 ? 14.25 -5.953 6.148 1 96.62 114 ARG A O 1
ATOM 862 N N . PHE A 1 115 ? 14.039 -8.109 6.906 1 98.19 115 PHE A N 1
ATOM 863 C CA . PHE A 1 115 ? 12.586 -8.047 6.789 1 98.19 115 PHE A CA 1
ATOM 864 C C . PHE A 1 115 ? 12.016 -6.957 7.688 1 98.19 115 PHE A C 1
ATOM 866 O O . PHE A 1 115 ? 10.984 -6.359 7.367 1 98.19 115 PHE A O 1
ATOM 873 N N . HIS A 1 116 ? 12.711 -6.668 8.797 1 97.62 116 HIS A N 1
ATOM 874 C CA . HIS A 1 116 ? 12.258 -5.656 9.742 1 97.62 116 HIS A CA 1
ATOM 875 C C . HIS A 1 116 ? 12.141 -4.293 9.07 1 97.62 116 HIS A C 1
ATOM 877 O O . HIS A 1 116 ? 11.391 -3.428 9.539 1 97.62 116 HIS A O 1
ATOM 883 N N . ASP A 1 117 ? 12.867 -4.02 7.934 1 97.06 117 ASP A N 1
ATOM 884 C CA . ASP A 1 117 ? 12.727 -2.768 7.195 1 97.06 117 ASP A CA 1
ATOM 885 C C . ASP A 1 117 ? 11.297 -2.594 6.684 1 97.06 117 ASP A C 1
ATOM 887 O O . ASP A 1 117 ? 10.742 -1.494 6.742 1 97.06 117 ASP A O 1
ATOM 891 N N . PHE A 1 118 ? 10.734 -3.668 6.176 1 98.62 118 PHE A N 1
ATOM 892 C CA . PHE A 1 118 ? 9.375 -3.646 5.656 1 98.62 118 PHE A CA 1
ATOM 893 C C . PHE A 1 118 ? 8.367 -3.43 6.781 1 98.62 118 PHE A C 1
ATOM 895 O O . PHE A 1 118 ? 7.43 -2.646 6.637 1 98.62 118 PHE A O 1
ATOM 902 N N . GLU A 1 119 ? 8.594 -4.047 7.887 1 98.44 119 GLU A N 1
ATOM 903 C CA . GLU A 1 119 ? 7.703 -3.916 9.031 1 98.44 119 GLU A CA 1
ATOM 904 C C . GLU A 1 119 ? 7.762 -2.51 9.625 1 98.44 119 GLU A C 1
ATOM 906 O O . GLU A 1 119 ? 6.727 -1.91 9.922 1 98.44 119 GLU A O 1
ATOM 911 N N . ARG A 1 120 ? 8.945 -1.978 9.758 1 97.94 120 ARG A N 1
ATOM 912 C CA . ARG A 1 120 ? 9.133 -0.694 10.43 1 97.94 120 ARG A CA 1
ATOM 913 C C . ARG A 1 120 ? 8.539 0.444 9.602 1 97.94 120 ARG A C 1
ATOM 915 O O . ARG A 1 120 ? 7.957 1.379 10.156 1 97.94 120 ARG A O 1
ATOM 922 N N . THR A 1 121 ? 8.734 0.405 8.266 1 98.44 121 THR A N 1
ATOM 923 C CA . THR A 1 121 ? 8.164 1.451 7.426 1 98.44 121 THR A CA 1
ATOM 924 C C . THR A 1 121 ? 6.641 1.39 7.445 1 98.44 121 THR A C 1
ATOM 926 O O . THR A 1 121 ? 5.973 2.422 7.535 1 98.44 121 THR A O 1
ATOM 929 N N . MET A 1 122 ? 6.102 0.133 7.457 1 98.88 122 MET A N 1
ATOM 930 C CA . MET A 1 122 ? 4.652 -0.026 7.488 1 98.88 122 MET A CA 1
ATOM 931 C C . MET A 1 122 ? 4.082 0.455 8.82 1 98.88 122 MET A C 1
ATOM 933 O O . MET A 1 122 ? 3.008 1.057 8.859 1 98.88 122 MET A O 1
ATOM 937 N N . GLN A 1 123 ? 4.812 0.193 9.883 1 98.75 123 GLN A N 1
ATOM 938 C CA . GLN A 1 123 ? 4.363 0.514 11.234 1 98.75 123 GLN A CA 1
ATOM 939 C C . GLN A 1 123 ? 4.145 2.016 11.398 1 98.75 123 GLN A C 1
ATOM 941 O O . GLN A 1 123 ? 3.117 2.443 11.938 1 98.75 123 GLN A O 1
ATOM 946 N N . LEU A 1 124 ? 5.043 2.764 10.93 1 98.75 124 LEU A N 1
ATOM 947 C CA . LEU A 1 124 ? 4.961 4.211 11.102 1 98.75 124 LEU A CA 1
ATOM 948 C C . LEU A 1 124 ? 4.133 4.844 9.984 1 98.75 124 LEU A C 1
ATOM 950 O O . LEU A 1 124 ? 3.16 5.555 10.258 1 98.75 124 LEU A O 1
ATOM 954 N N . ASN A 1 125 ? 4.48 4.551 8.695 1 98.88 125 ASN A N 1
ATOM 955 C CA . ASN A 1 125 ? 3.953 5.281 7.547 1 98.88 125 ASN A CA 1
ATOM 956 C C . ASN A 1 125 ? 2.482 4.957 7.297 1 98.88 125 ASN A C 1
ATOM 958 O O . ASN A 1 125 ? 1.739 5.785 6.77 1 98.88 125 ASN A O 1
ATOM 962 N N . TYR A 1 126 ? 2.111 3.736 7.652 1 98.88 126 TYR A N 1
ATOM 963 C CA . TYR A 1 126 ? 0.747 3.301 7.379 1 98.88 126 TYR A CA 1
ATOM 964 C C . TYR A 1 126 ? -0.043 3.133 8.672 1 98.88 126 TYR A C 1
ATOM 966 O O . TYR A 1 126 ? -0.965 3.902 8.945 1 98.88 126 TYR A O 1
ATOM 974 N N . PHE A 1 127 ? 0.366 2.207 9.562 1 98.94 127 PHE A N 1
ATOM 975 C CA . PHE A 1 127 ? -0.427 1.889 10.75 1 98.94 127 PHE A CA 1
ATOM 976 C C . PHE A 1 127 ? -0.537 3.1 11.664 1 98.94 127 PHE A C 1
ATOM 978 O O . PHE A 1 127 ? -1.618 3.402 12.172 1 98.94 127 PHE A O 1
ATOM 985 N N . GLY A 1 128 ? 0.564 3.756 11.898 1 98.88 128 GLY A N 1
ATOM 986 C CA . GLY A 1 128 ? 0.524 4.938 12.742 1 98.88 128 GLY A CA 1
ATOM 987 C C . GLY A 1 128 ? -0.415 6.012 12.227 1 98.88 128 GLY A C 1
ATOM 988 O O . GLY A 1 128 ? -1.234 6.543 12.977 1 98.88 128 GLY A O 1
ATOM 989 N N . ALA A 1 129 ? -0.339 6.301 10.922 1 98.88 129 ALA A N 1
ATOM 990 C CA . ALA A 1 129 ? -1.185 7.32 10.305 1 98.88 129 ALA A CA 1
ATOM 991 C C . ALA A 1 129 ? -2.654 6.906 10.336 1 98.88 129 ALA A C 1
ATOM 993 O O . ALA A 1 129 ? -3.525 7.715 10.664 1 98.88 129 ALA A O 1
ATOM 994 N N . VAL A 1 130 ? -2.926 5.641 10.023 1 98.88 130 VAL A N 1
ATOM 995 C CA . VAL A 1 130 ? -4.297 5.145 9.984 1 98.88 130 VAL A CA 1
ATOM 996 C C . VAL A 1 130 ? -4.902 5.188 11.391 1 98.88 130 VAL A C 1
ATOM 998 O O . VAL A 1 130 ? -6.055 5.586 11.562 1 98.88 130 VAL A O 1
ATOM 1001 N N . ARG A 1 131 ? -4.086 4.758 12.375 1 98.81 131 ARG A N 1
ATOM 1002 C CA . ARG A 1 131 ? -4.582 4.762 13.75 1 98.81 131 ARG A CA 1
ATOM 1003 C C . ARG A 1 131 ? -4.977 6.172 14.18 1 98.81 131 ARG A C 1
ATOM 1005 O O . ARG A 1 131 ? -6.027 6.367 14.797 1 98.81 131 ARG A O 1
ATOM 1012 N N . LEU A 1 132 ? -4.156 7.109 13.852 1 98.69 132 LEU A N 1
ATOM 1013 C CA . LEU A 1 132 ? -4.438 8.5 14.203 1 98.69 132 LEU A CA 1
ATOM 1014 C C . LEU A 1 132 ? -5.695 8.992 13.492 1 98.69 132 LEU A C 1
ATOM 1016 O O . LEU A 1 132 ? -6.535 9.664 14.094 1 98.69 132 LEU A O 1
ATOM 1020 N N . VAL A 1 133 ? -5.875 8.664 12.211 1 98.75 133 VAL A N 1
ATOM 1021 C CA . VAL A 1 133 ? -7.066 9.023 11.445 1 98.75 133 VAL A CA 1
ATOM 1022 C C . VAL A 1 133 ? -8.305 8.422 12.109 1 98.75 133 VAL A C 1
ATOM 1024 O O . VAL A 1 133 ? -9.297 9.117 12.32 1 98.75 133 VAL A O 1
ATOM 1027 N N . LEU A 1 134 ? -8.211 7.148 12.484 1 98.62 134 LEU A N 1
ATOM 1028 C CA . LEU A 1 134 ? -9.367 6.469 13.062 1 98.62 134 LEU A CA 1
ATOM 1029 C C . LEU A 1 134 ? -9.766 7.113 14.383 1 98.62 134 LEU A C 1
ATOM 1031 O O . LEU A 1 134 ? -10.953 7.164 14.727 1 98.62 134 LEU A O 1
ATOM 1035 N N . ASN A 1 135 ? -8.781 7.574 15.125 1 98.25 135 ASN A N 1
ATOM 1036 C CA . ASN A 1 135 ? -9.055 8.18 16.422 1 98.25 135 ASN A CA 1
ATOM 1037 C C . ASN A 1 135 ? -9.703 9.547 16.281 1 98.25 135 ASN A C 1
ATOM 1039 O O . ASN A 1 135 ? -10.508 9.953 17.125 1 98.25 135 ASN A O 1
ATOM 1043 N N . LEU A 1 136 ? -9.414 10.305 15.211 1 98.19 136 LEU A N 1
ATOM 1044 C CA . LEU A 1 136 ? -9.875 11.68 15.07 1 98.19 136 LEU A CA 1
ATOM 1045 C C . LEU A 1 136 ? -11.133 11.75 14.219 1 98.19 136 LEU A C 1
ATOM 1047 O O . LEU A 1 136 ? -11.93 12.68 14.352 1 98.19 136 LEU A O 1
ATOM 1051 N N . LEU A 1 137 ? -11.352 10.742 13.352 1 98.06 137 LEU A N 1
ATOM 1052 C CA . LEU A 1 137 ? -12.375 10.766 12.312 1 98.06 137 LEU A CA 1
ATOM 1053 C C . LEU A 1 137 ? -13.766 10.859 12.93 1 98.06 137 LEU A C 1
ATOM 1055 O O . LEU A 1 137 ? -14.633 11.57 12.414 1 98.06 137 LEU A O 1
ATOM 1059 N N . PRO A 1 138 ? -14.023 10.164 14.086 1 97.5 138 PRO A N 1
ATOM 1060 C CA . PRO A 1 138 ? -15.359 10.281 14.656 1 97.5 138 PRO A CA 1
ATOM 1061 C C . PRO A 1 138 ? -15.75 11.727 14.969 1 97.5 138 PRO A C 1
ATOM 1063 O O . PRO A 1 138 ? -16.906 12.117 14.742 1 97.5 138 PRO A O 1
ATOM 1066 N N . HIS A 1 139 ? -14.852 12.5 15.422 1 97.62 139 HIS A N 1
ATOM 1067 C CA . HIS A 1 139 ? -15.109 13.891 15.766 1 97.62 139 HIS A CA 1
ATOM 1068 C C . HIS A 1 139 ? -15.328 14.734 14.516 1 97.62 139 HIS A C 1
ATOM 1070 O O . HIS A 1 139 ? -16.203 15.609 14.492 1 97.62 139 HIS A O 1
ATOM 1076 N N . MET A 1 140 ? -14.57 14.445 13.461 1 98.19 140 MET A N 1
ATOM 1077 C CA . MET A 1 140 ? -14.727 15.164 12.203 1 98.19 140 MET A CA 1
ATOM 1078 C C . MET A 1 140 ? -16.062 14.836 11.555 1 98.19 140 MET A C 1
ATOM 1080 O O . MET A 1 140 ? -16.734 15.727 11.008 1 98.19 140 MET A O 1
ATOM 1084 N N . ILE A 1 141 ? -16.422 13.562 11.625 1 96.88 141 ILE A N 1
ATOM 1085 C CA . ILE A 1 141 ? -17.672 13.125 11.039 1 96.88 141 ILE A CA 1
ATOM 1086 C C . ILE A 1 141 ? -18.844 13.805 11.758 1 96.88 141 ILE A C 1
ATOM 1088 O O . ILE A 1 141 ? -19.75 14.328 11.117 1 96.88 141 ILE A O 1
ATOM 1092 N N . LYS A 1 142 ? -18.781 13.836 13.055 1 97 142 LYS A N 1
ATOM 1093 C CA . LYS A 1 142 ? -19.828 14.445 13.852 1 97 142 LYS A CA 1
ATOM 1094 C C . LYS A 1 142 ? -19.984 15.93 13.523 1 97 142 LYS A C 1
ATOM 1096 O O . LYS A 1 142 ? -21.109 16.438 13.406 1 97 142 LYS A O 1
ATOM 1101 N N . ARG A 1 143 ? -18.938 16.609 13.305 1 97.44 143 ARG A N 1
ATOM 1102 C CA . ARG A 1 143 ? -18.922 18.047 13.047 1 97.44 143 ARG A CA 1
ATOM 1103 C C . ARG A 1 143 ? -19.172 18.328 11.57 1 97.44 143 ARG A C 1
ATOM 1105 O O . ARG A 1 143 ? -19.406 19.484 11.188 1 97.44 143 ARG A O 1
ATOM 1112 N N . LYS A 1 144 ? -19.078 17.328 10.742 1 97.31 144 LYS A N 1
ATOM 1113 C CA . LYS A 1 144 ? -19.156 17.453 9.297 1 97.31 144 LYS A CA 1
ATOM 1114 C C . LYS A 1 144 ? -18.156 18.484 8.773 1 97.31 144 LYS A C 1
ATOM 1116 O O . LYS A 1 144 ? -18.531 19.375 8.016 1 97.31 144 LYS A O 1
ATOM 1121 N N . ASN A 1 145 ? -17.016 18.359 9.266 1 97.69 145 ASN A N 1
ATOM 1122 C CA . ASN A 1 145 ? -15.914 19.234 8.891 1 97.69 145 ASN A CA 1
ATOM 1123 C C . ASN A 1 145 ? -14.562 18.641 9.273 1 97.69 145 ASN A C 1
ATOM 1125 O O . ASN A 1 145 ? -14.445 17.984 10.305 1 97.69 145 ASN A O 1
ATOM 1129 N N . GLY A 1 146 ? -13.625 18.797 8.469 1 98.06 146 GLY A N 1
ATOM 1130 C CA . GLY A 1 146 ? -12.273 18.312 8.727 1 98.06 146 GLY A CA 1
ATOM 1131 C C . GLY A 1 146 ? -11.461 18.109 7.461 1 98.06 146 GLY A C 1
ATOM 1132 O O . GLY A 1 146 ? -12.016 17.891 6.383 1 98.06 146 GLY A O 1
ATOM 1133 N N . GLN A 1 147 ? -10.172 18.266 7.586 1 98.69 147 GLN A N 1
ATOM 1134 C CA . GLN A 1 147 ? -9.242 18.047 6.484 1 98.69 147 GLN A CA 1
ATOM 1135 C C . GLN A 1 147 ? -8.062 17.188 6.93 1 98.69 147 GLN A C 1
ATOM 1137 O O . GLN A 1 147 ? -7.453 17.453 7.969 1 98.69 147 GLN A O 1
ATOM 1142 N N . ILE A 1 148 ? -7.852 16.125 6.203 1 98.81 148 ILE A N 1
ATOM 1143 C CA . ILE A 1 148 ? -6.711 15.25 6.43 1 98.81 148 ILE A CA 1
ATOM 1144 C C . ILE A 1 148 ? -5.746 15.336 5.25 1 98.81 148 ILE A C 1
ATOM 1146 O O . ILE A 1 148 ? -6.145 15.172 4.098 1 98.81 148 ILE A O 1
ATOM 1150 N N . ILE A 1 149 ? -4.52 15.711 5.52 1 98.75 149 ILE A N 1
ATOM 1151 C CA . ILE A 1 149 ? -3.463 15.797 4.516 1 98.75 149 ILE A CA 1
ATOM 1152 C C . ILE A 1 149 ? -2.383 14.758 4.812 1 98.75 149 ILE A C 1
ATOM 1154 O O . ILE A 1 149 ? -1.769 14.781 5.883 1 98.75 149 ILE A O 1
ATOM 1158 N N . ASN A 1 150 ?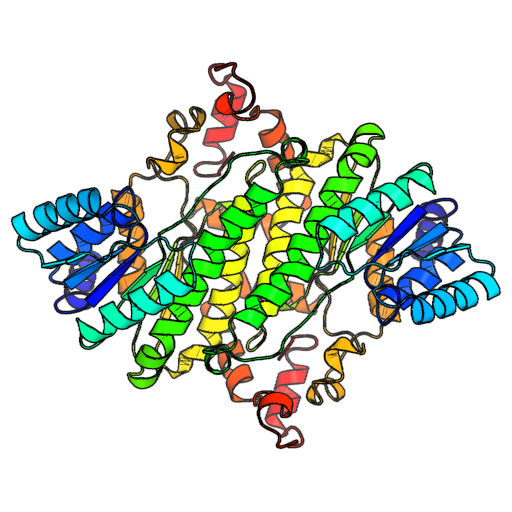 -2.219 13.812 3.924 1 98.62 150 ASN A N 1
ATOM 1159 C CA . ASN A 1 150 ? -1.19 12.781 4.027 1 98.62 150 ASN A CA 1
ATOM 1160 C C . ASN A 1 150 ? 0.009 13.102 3.137 1 98.62 150 ASN A C 1
ATOM 1162 O O . ASN A 1 150 ? -0.141 13.281 1.926 1 98.62 150 ASN A O 1
ATOM 1166 N N . ILE A 1 151 ? 1.165 13.18 3.748 1 97.75 151 ILE A N 1
ATOM 1167 C CA . ILE A 1 151 ? 2.387 13.352 2.969 1 97.75 151 ILE A CA 1
ATOM 1168 C C . ILE A 1 151 ? 2.842 12 2.416 1 97.75 151 ILE A C 1
ATOM 1170 O O . ILE A 1 151 ? 3.314 11.148 3.166 1 97.75 151 ILE A O 1
ATOM 1174 N N . SER A 1 152 ? 2.58 11.859 1.164 1 95.56 152 SER A N 1
ATOM 1175 C CA . SER A 1 152 ? 3.021 10.672 0.434 1 95.56 152 SER A CA 1
ATOM 1176 C C . SER A 1 152 ? 4.32 10.938 -0.318 1 95.56 152 SER A C 1
ATOM 1178 O O . SER A 1 152 ? 5.172 11.695 0.154 1 95.56 152 SER A O 1
ATOM 1180 N N . SER A 1 153 ? 4.582 10.203 -1.315 1 90.56 153 SER A N 1
ATOM 1181 C CA . SER A 1 153 ? 5.832 10.305 -2.062 1 90.56 153 SER A CA 1
ATOM 1182 C C . SER A 1 153 ? 5.602 10.117 -3.557 1 90.56 153 SER A C 1
ATOM 1184 O O . SER A 1 153 ? 4.82 9.258 -3.967 1 90.56 153 SER A O 1
ATOM 1186 N N . ILE A 1 154 ? 6.348 10.898 -4.293 1 84.56 154 ILE A N 1
ATOM 1187 C CA . ILE A 1 154 ? 6.324 10.719 -5.742 1 84.56 154 ILE A CA 1
ATOM 1188 C C . ILE A 1 154 ? 6.828 9.328 -6.098 1 84.56 154 ILE A C 1
ATOM 1190 O O . ILE A 1 154 ? 6.504 8.797 -7.168 1 84.56 154 ILE A O 1
ATOM 1194 N N . GLY A 1 155 ? 7.57 8.742 -5.18 1 83.19 155 GLY A N 1
ATOM 1195 C CA . GLY A 1 155 ? 8.078 7.395 -5.379 1 83.19 155 GLY A CA 1
ATOM 1196 C C . GLY A 1 155 ? 6.977 6.363 -5.555 1 83.19 155 GLY A C 1
ATOM 1197 O O . GLY A 1 155 ? 7.195 5.32 -6.176 1 83.19 155 GLY A O 1
ATOM 1198 N N . VAL A 1 156 ? 5.797 6.578 -4.965 1 86.75 156 VAL A N 1
ATOM 1199 C CA . VAL A 1 156 ? 4.672 5.656 -5.09 1 86.75 156 VAL A CA 1
ATOM 1200 C C . VAL A 1 156 ? 4.203 5.605 -6.543 1 86.75 156 VAL A C 1
AT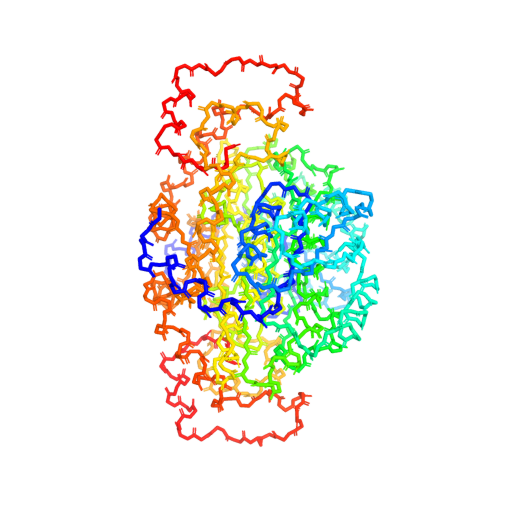OM 1202 O O . VAL A 1 156 ? 3.762 4.559 -7.023 1 86.75 156 VAL A O 1
ATOM 1205 N N . LEU A 1 157 ? 4.398 6.723 -7.188 1 74.31 157 LEU A N 1
ATOM 1206 C CA . LEU A 1 157 ? 3.949 6.82 -8.57 1 74.31 157 LEU A CA 1
ATOM 1207 C C . LEU A 1 157 ? 5.039 6.367 -9.531 1 74.31 157 LEU A C 1
ATOM 1209 O O . LEU A 1 157 ? 4.746 5.812 -10.594 1 74.31 157 LEU A O 1
ATOM 1213 N N . ALA A 1 158 ? 6.324 6.535 -9.188 1 67.75 158 ALA A N 1
ATOM 1214 C CA . ALA A 1 158 ? 7.449 6.348 -10.102 1 67.75 158 ALA A CA 1
ATOM 1215 C C . ALA A 1 158 ? 8.078 4.973 -9.922 1 67.75 158 ALA A C 1
ATOM 1217 O O . ALA A 1 158 ? 9.016 4.609 -10.641 1 67.75 158 ALA A O 1
ATOM 1218 N N . ASN A 1 159 ? 7.629 4.09 -9.188 1 70 159 ASN A N 1
ATOM 1219 C CA . ASN A 1 159 ? 8.25 2.793 -8.93 1 70 159 ASN A CA 1
ATOM 1220 C C . ASN A 1 159 ? 9.719 2.938 -8.555 1 70 159 ASN A C 1
ATOM 1222 O O . ASN A 1 159 ? 10.578 2.275 -9.141 1 70 159 ASN A O 1
ATOM 1226 N N . ALA A 1 160 ? 10.117 3.689 -7.605 1 71.88 160 ALA A N 1
ATOM 1227 C CA . ALA A 1 160 ? 11.477 4.043 -7.23 1 71.88 160 ALA A CA 1
ATOM 1228 C C . ALA A 1 160 ? 12.242 2.824 -6.719 1 71.88 160 ALA A C 1
ATOM 1230 O O . ALA A 1 160 ? 11.953 2.314 -5.633 1 71.88 160 ALA A O 1
ATOM 1231 N N . THR A 1 161 ? 13.227 2.385 -7.547 1 83.69 161 THR A N 1
ATOM 1232 C CA . THR A 1 161 ? 14.078 1.279 -7.109 1 83.69 161 THR A CA 1
ATOM 1233 C C . THR A 1 161 ? 14.781 1.624 -5.801 1 83.69 161 THR A C 1
ATOM 1235 O O . THR A 1 161 ? 14.969 2.799 -5.48 1 83.69 161 THR A O 1
ATOM 1238 N N . ARG A 1 162 ? 15.023 0.626 -4.961 1 90.5 162 ARG A N 1
ATOM 1239 C CA . ARG A 1 162 ? 15.75 0.717 -3.697 1 90.5 162 ARG A CA 1
ATOM 1240 C C . ARG A 1 162 ? 14.852 1.26 -2.59 1 90.5 162 ARG A C 1
ATOM 1242 O O . ARG A 1 162 ? 15.312 1.518 -1.478 1 90.5 162 ARG A O 1
ATOM 1249 N N . PHE A 1 163 ? 13.578 1.476 -2.906 1 92.31 163 PHE A N 1
ATOM 1250 C CA . PHE A 1 163 ? 12.688 2.045 -1.901 1 92.31 163 PHE A CA 1
ATOM 1251 C C . PHE A 1 163 ? 11.43 1.189 -1.741 1 92.31 163 PHE A C 1
ATOM 1253 O O . PHE A 1 163 ? 10.375 1.693 -1.356 1 92.31 163 PHE A O 1
ATOM 1260 N N . SER A 1 164 ? 11.57 -0.072 -2.041 1 95.81 164 SER A N 1
ATOM 1261 C CA . SER A 1 164 ? 10.406 -0.947 -2.082 1 95.81 164 SER A CA 1
ATOM 1262 C C . SER A 1 164 ? 9.648 -0.926 -0.757 1 95.81 164 SER A C 1
ATOM 1264 O O . SER A 1 164 ? 8.422 -0.862 -0.738 1 95.81 164 SER A O 1
ATOM 1266 N N . ALA A 1 165 ? 10.383 -0.96 0.434 1 97.88 165 ALA A N 1
ATOM 1267 C CA . ALA A 1 165 ? 9.734 -0.947 1.741 1 97.88 165 ALA A CA 1
ATOM 1268 C C . ALA A 1 165 ? 9.016 0.379 1.984 1 97.88 165 ALA A C 1
ATOM 1270 O O . ALA A 1 165 ? 7.863 0.399 2.41 1 97.88 165 ALA A O 1
ATOM 1271 N N . TYR A 1 166 ? 9.688 1.478 1.654 1 96.88 166 TYR A N 1
ATOM 1272 C CA . TYR A 1 166 ? 9.156 2.824 1.844 1 96.88 166 TYR A CA 1
ATOM 1273 C C . TYR A 1 166 ? 7.949 3.066 0.946 1 96.88 166 TYR A C 1
ATOM 1275 O O . TYR A 1 166 ? 6.879 3.445 1.424 1 96.88 166 TYR A O 1
ATOM 1283 N N . VAL A 1 167 ? 8.078 2.754 -0.368 1 95.12 167 VAL A N 1
ATOM 1284 C CA . VAL A 1 167 ? 7.035 3.047 -1.348 1 95.12 167 V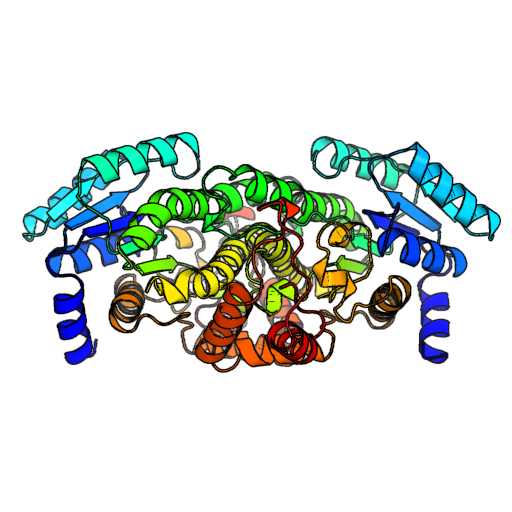AL A CA 1
ATOM 1285 C C . VAL A 1 167 ? 5.816 2.164 -1.086 1 95.12 167 VAL A C 1
ATOM 1287 O O . VAL A 1 167 ? 4.676 2.596 -1.275 1 95.12 167 VAL A O 1
ATOM 1290 N N . ALA A 1 168 ? 6.059 0.962 -0.648 1 98.38 168 ALA A N 1
ATOM 1291 C CA . ALA A 1 168 ? 4.941 0.087 -0.298 1 98.38 168 ALA A CA 1
ATOM 1292 C C . ALA A 1 168 ? 4.121 0.677 0.843 1 98.38 168 ALA A C 1
ATOM 1294 O O . ALA A 1 168 ? 2.887 0.679 0.791 1 98.38 168 ALA A O 1
ATOM 1295 N N . SER A 1 169 ? 4.762 1.19 1.881 1 98.69 169 SER A N 1
ATOM 1296 C CA . SER A 1 169 ? 4.07 1.73 3.047 1 98.69 169 SER A CA 1
ATOM 1297 C C . SER A 1 169 ? 3.273 2.98 2.688 1 98.69 169 SER A C 1
ATOM 1299 O O . SER A 1 169 ? 2.141 3.152 3.141 1 98.69 169 SER A O 1
ATOM 1301 N N . LYS A 1 170 ? 3.822 3.836 1.843 1 98.12 170 LYS A N 1
ATOM 1302 C CA . LYS A 1 170 ? 3.127 5.043 1.41 1 98.12 170 LYS A CA 1
ATOM 1303 C C . LYS A 1 170 ? 1.985 4.711 0.455 1 98.12 170 LYS A C 1
ATOM 1305 O O . LYS A 1 170 ? 0.938 5.359 0.48 1 98.12 170 LYS A O 1
ATOM 1310 N N . ALA A 1 171 ? 2.193 3.676 -0.366 1 96.69 171 ALA A N 1
ATOM 1311 C CA . ALA A 1 171 ? 1.127 3.223 -1.256 1 96.69 171 ALA A CA 1
ATOM 1312 C C . ALA A 1 171 ? -0.072 2.715 -0.461 1 96.69 171 ALA A C 1
ATOM 1314 O O . ALA A 1 171 ? -1.222 2.936 -0.85 1 96.69 171 ALA A O 1
ATOM 1315 N N . ALA A 1 172 ? 0.239 2.014 0.581 1 98.56 172 ALA A N 1
ATOM 1316 C CA . ALA A 1 172 ? -0.837 1.535 1.444 1 98.56 172 ALA A CA 1
ATOM 1317 C C . ALA A 1 172 ? -1.646 2.699 2.01 1 98.56 172 ALA A C 1
ATOM 1319 O O . ALA A 1 172 ? -2.877 2.689 1.96 1 98.56 172 ALA A O 1
ATOM 1320 N N . LEU A 1 173 ? -0.965 3.703 2.488 1 98.62 173 LEU A N 1
ATOM 1321 C CA . LEU A 1 173 ? -1.644 4.867 3.045 1 98.62 173 LEU A CA 1
ATOM 1322 C C . LEU A 1 173 ? -2.459 5.586 1.975 1 98.62 173 LEU A C 1
ATOM 1324 O O . LEU A 1 173 ? -3.58 6.031 2.234 1 98.62 173 LEU A O 1
ATOM 1328 N N . ASP A 1 174 ? -1.925 5.68 0.788 1 95.44 174 ASP A N 1
ATOM 1329 C CA . ASP A 1 174 ? -2.629 6.332 -0.312 1 95.44 174 ASP A CA 1
ATOM 1330 C C . ASP A 1 174 ? -3.926 5.594 -0.646 1 95.44 174 ASP A C 1
ATOM 1332 O O . ASP A 1 174 ? -4.969 6.223 -0.847 1 95.44 174 ASP A O 1
ATOM 1336 N N . ALA A 1 175 ? -3.826 4.289 -0.697 1 95.38 175 ALA A N 1
ATOM 1337 C CA . ALA A 1 175 ? -5 3.486 -1.025 1 95.38 175 ALA A CA 1
ATOM 1338 C C . ALA A 1 175 ? -6.074 3.619 0.052 1 95.38 175 ALA A C 1
ATOM 1340 O O . ALA A 1 175 ? -7.254 3.799 -0.256 1 95.38 175 ALA A O 1
ATOM 1341 N N . PHE A 1 176 ? -5.668 3.555 1.32 1 98 176 PHE A N 1
ATOM 1342 C CA . PHE A 1 176 ? -6.578 3.803 2.434 1 98 176 PHE A CA 1
ATOM 1343 C C . PHE A 1 176 ? -7.262 5.156 2.279 1 98 176 PHE A C 1
ATOM 1345 O O . PHE A 1 176 ? -8.484 5.258 2.432 1 98 176 PHE A O 1
ATOM 1352 N N . SER A 1 177 ? -6.492 6.164 1.914 1 96.56 177 SER A N 1
ATOM 1353 C CA . SER A 1 177 ? -6.961 7.543 1.83 1 96.56 177 SER A CA 1
ATOM 1354 C C . SER A 1 177 ? -7.984 7.711 0.712 1 96.56 177 SER A C 1
ATOM 1356 O O . SER A 1 177 ? -8.969 8.438 0.869 1 96.56 177 SER A O 1
ATOM 1358 N N . ARG A 1 178 ? -7.75 7.062 -0.395 1 91.06 178 ARG A N 1
ATOM 1359 C CA . ARG A 1 178 ? -8.695 7.148 -1.506 1 91.06 178 ARG A CA 1
ATOM 1360 C C . ARG A 1 178 ? -10.039 6.539 -1.131 1 91.06 178 ARG A C 1
ATOM 1362 O O . ARG A 1 178 ? -11.094 7.113 -1.426 1 91.06 178 ARG A O 1
ATOM 1369 N N . CYS A 1 179 ? -10 5.379 -0.502 1 90.56 179 CYS A N 1
ATOM 1370 C CA . CYS A 1 179 ? -11.234 4.75 -0.047 1 90.56 179 CYS A CA 1
ATOM 1371 C C . CYS A 1 179 ? -11.969 5.648 0.94 1 90.56 179 CYS A C 1
ATOM 1373 O O . CYS A 1 179 ? -13.164 5.895 0.79 1 90.56 179 CYS A O 1
ATOM 1375 N N . LEU A 1 180 ? -11.227 6.156 1.884 1 94.56 180 LEU A N 1
ATOM 1376 C CA . LEU A 1 180 ? -11.812 6.996 2.918 1 94.56 180 LEU A CA 1
ATOM 1377 C C . LEU A 1 180 ? -12.414 8.258 2.312 1 94.56 180 LEU A C 1
ATOM 1379 O O . LEU A 1 180 ? -13.492 8.695 2.723 1 94.56 180 LEU A O 1
ATOM 1383 N N . SER A 1 181 ? -11.695 8.875 1.366 1 92.25 181 SER A N 1
ATOM 1384 C CA . SER A 1 181 ? -12.141 10.117 0.746 1 92.25 181 SER A CA 1
ATOM 1385 C C . SER A 1 181 ? -13.539 9.977 0.168 1 92.25 181 SER A C 1
ATOM 1387 O O . SER A 1 181 ? -14.383 10.859 0.342 1 92.25 181 SER A O 1
ATOM 1389 N N . ALA A 1 182 ? -13.805 8.859 -0.484 1 86.5 182 ALA A N 1
ATOM 1390 C CA . ALA A 1 182 ? -15.125 8.617 -1.057 1 86.5 182 ALA A CA 1
ATOM 1391 C C . ALA A 1 182 ? -16.172 8.383 0.038 1 86.5 182 ALA A C 1
ATOM 1393 O O . ALA A 1 182 ? -17.312 8.805 -0.092 1 86.5 182 ALA A O 1
ATOM 1394 N N . GLU A 1 183 ? -15.766 7.793 1.106 1 89.62 183 GLU A N 1
ATOM 1395 C CA . GLU A 1 183 ? -16.703 7.406 2.16 1 89.62 183 GLU A CA 1
ATOM 1396 C C . GLU A 1 183 ? -17.125 8.609 2.994 1 89.62 183 GLU A C 1
ATOM 1398 O O . GLU A 1 183 ? -18.219 8.633 3.553 1 89.62 183 GLU A O 1
ATOM 1403 N N . VAL A 1 184 ? -16.25 9.625 3.018 1 92.5 184 VAL A N 1
ATOM 1404 C CA . VAL A 1 184 ? -16.547 10.719 3.936 1 92.5 184 VAL A CA 1
ATOM 1405 C C . VAL A 1 184 ? -16.969 11.953 3.145 1 92.5 184 VAL A C 1
ATOM 1407 O O . VAL A 1 184 ? -17.109 13.047 3.709 1 92.5 184 VAL A O 1
ATOM 1410 N N . LEU A 1 185 ? -17.141 11.812 1.877 1 86.25 185 LEU A N 1
ATOM 1411 C CA . LEU A 1 185 ? -17.5 12.938 1.021 1 86.25 185 LEU A CA 1
ATOM 1412 C C . LEU A 1 185 ? -18.75 13.641 1.554 1 86.25 185 LEU A C 1
ATOM 1414 O O . LEU A 1 185 ? -18.781 14.875 1.611 1 86.25 185 LEU A O 1
ATOM 1418 N N . LYS A 1 186 ? -19.688 12.93 2.01 1 87.88 186 LYS A N 1
ATOM 1419 C CA . LYS A 1 186 ? -20.953 13.508 2.48 1 87.88 186 LYS A CA 1
ATOM 1420 C C . LYS A 1 186 ? -20.75 14.234 3.809 1 87.88 186 LYS A C 1
ATOM 1422 O O . LYS A 1 186 ? -21.625 15.008 4.227 1 87.88 186 LYS A O 1
ATOM 1427 N N . HIS A 1 187 ? -19.719 13.914 4.492 1 91.88 187 HIS A N 1
ATOM 1428 C CA . HIS A 1 187 ? -19.438 14.516 5.793 1 91.88 187 HIS A CA 1
ATOM 1429 C C . HIS A 1 187 ? -18.562 15.766 5.652 1 91.88 187 HIS A C 1
ATOM 1431 O O . HIS A 1 187 ? -18.062 16.297 6.648 1 91.88 187 HIS A O 1
ATOM 1437 N N . LYS A 1 188 ? -18.266 16.156 4.371 1 94.5 188 LYS A N 1
ATOM 1438 C CA . LYS A 1 188 ? -17.516 17.375 4.082 1 94.5 188 LYS A CA 1
ATOM 1439 C C . LYS A 1 188 ? -16.109 17.297 4.672 1 94.5 188 LYS A C 1
ATOM 1441 O O . LYS A 1 188 ? -15.617 18.281 5.23 1 94.5 188 LYS A O 1
ATOM 1446 N N . ILE A 1 189 ? -15.617 16.156 4.777 1 96.31 189 ILE A N 1
ATOM 1447 C CA . ILE A 1 189 ? -14.227 15.914 5.164 1 96.31 189 ILE A CA 1
ATOM 1448 C C . ILE A 1 189 ? -13.367 15.711 3.916 1 96.31 189 ILE A C 1
ATOM 1450 O O . ILE A 1 189 ? -13.734 14.938 3.027 1 96.31 189 ILE A O 1
ATOM 1454 N N . SER A 1 190 ? -12.297 16.484 3.797 1 96.75 190 SER A N 1
ATOM 1455 C CA . SER A 1 190 ? -11.406 16.375 2.645 1 96.75 190 SER A CA 1
ATOM 1456 C C . SER A 1 190 ? -10.141 15.594 3.002 1 96.75 190 SER A C 1
ATOM 1458 O O . SER A 1 190 ? -9.586 15.766 4.09 1 96.75 190 SER A O 1
ATOM 1460 N N . ILE A 1 191 ? -9.781 14.719 2.16 1 96.62 191 ILE A N 1
ATOM 1461 C CA . ILE A 1 191 ? -8.516 14 2.268 1 96.62 191 ILE A CA 1
ATOM 1462 C C . ILE A 1 191 ? -7.645 14.305 1.056 1 96.62 191 ILE A C 1
ATOM 1464 O O . ILE A 1 191 ? -8.078 14.156 -0.088 1 96.62 191 ILE A O 1
ATOM 1468 N N . THR A 1 192 ? -6.445 14.82 1.299 1 95.56 192 THR A N 1
ATOM 1469 C CA . THR A 1 192 ? -5.484 15.117 0.242 1 95.56 192 THR A CA 1
ATOM 1470 C C . THR A 1 192 ? -4.211 14.297 0.422 1 95.56 192 THR A C 1
ATOM 1472 O O . THR A 1 192 ? -3.641 14.258 1.516 1 95.56 192 THR A O 1
ATOM 1475 N N . SER A 1 193 ? -3.838 13.562 -0.571 1 95 193 SER A N 1
ATOM 1476 C CA . SER A 1 193 ? -2.52 12.938 -0.618 1 95 193 SER A CA 1
ATOM 1477 C C . SER A 1 193 ? -1.538 13.781 -1.429 1 95 193 SER A C 1
ATOM 1479 O O . SER A 1 193 ? -1.799 14.102 -2.59 1 95 193 SER A O 1
ATOM 1481 N N . ILE A 1 194 ? -0.443 14.172 -0.833 1 95 194 ILE A N 1
ATOM 1482 C CA . ILE A 1 194 ? 0.579 14.93 -1.545 1 95 194 ILE A CA 1
ATOM 1483 C C . ILE A 1 194 ? 1.738 14.008 -1.919 1 95 194 ILE A C 1
ATOM 1485 O O . ILE A 1 194 ? 2.463 13.531 -1.046 1 95 194 ILE A O 1
ATOM 1489 N N . TYR A 1 195 ? 1.861 13.734 -3.172 1 91.94 195 TYR A N 1
ATOM 1490 C CA . TYR A 1 195 ? 3.002 12.969 -3.658 1 91.94 195 TYR A CA 1
ATOM 1491 C C . TYR A 1 195 ? 4.25 13.844 -3.742 1 91.94 195 TYR A C 1
ATOM 1493 O O . TYR A 1 195 ? 4.602 14.328 -4.816 1 91.94 195 TYR A O 1
ATOM 1501 N N . MET A 1 196 ? 4.914 13.969 -2.584 1 91.56 196 MET A N 1
ATOM 1502 C CA . MET A 1 196 ? 6.043 14.883 -2.414 1 91.56 196 MET A CA 1
ATOM 1503 C C . MET A 1 196 ? 7.25 14.406 -3.217 1 91.56 196 MET A C 1
ATOM 1505 O O . MET A 1 196 ? 7.598 13.227 -3.184 1 91.56 196 MET A O 1
ATOM 1509 N N . PRO A 1 197 ? 7.797 15.289 -3.977 1 84.69 197 PRO A N 1
ATOM 1510 C CA . PRO A 1 197 ? 9.109 14.953 -4.539 1 84.69 197 PRO A CA 1
ATOM 1511 C C . PRO A 1 197 ? 10.219 14.969 -3.492 1 84.69 197 PRO A C 1
ATOM 1513 O O . PRO A 1 197 ? 9.945 15.039 -2.291 1 84.69 197 PRO A O 1
ATOM 1516 N N . LEU A 1 198 ? 11.438 14.797 -3.977 1 82.5 198 LEU A N 1
ATOM 1517 C CA . LEU A 1 198 ? 12.578 14.883 -3.072 1 82.5 198 LEU A CA 1
ATOM 1518 C C . LEU A 1 198 ? 12.648 16.266 -2.42 1 82.5 198 LEU A C 1
ATOM 1520 O O . LEU A 1 198 ? 12.555 17.281 -3.104 1 82.5 198 LEU A O 1
ATOM 1524 N N . VAL A 1 199 ? 12.641 16.234 -1.116 1 87.38 199 VAL A N 1
ATOM 1525 C CA . VAL A 1 199 ? 12.727 17.469 -0.343 1 87.38 199 VAL A CA 1
ATOM 1526 C C . VAL A 1 199 ? 14 17.469 0.499 1 87.38 199 VAL A C 1
ATOM 1528 O O . VAL A 1 199 ? 14.352 16.453 1.101 1 87.38 199 VAL A O 1
ATOM 1531 N N . ARG A 1 200 ? 14.656 18.547 0.498 1 84.75 200 ARG A N 1
ATOM 1532 C CA . ARG A 1 200 ? 15.859 18.656 1.311 1 84.75 200 ARG A CA 1
ATOM 1533 C C . ARG A 1 200 ? 15.523 18.672 2.797 1 84.75 200 ARG A C 1
ATOM 1535 O O . ARG A 1 200 ? 15.195 19.719 3.359 1 84.75 200 ARG A O 1
ATOM 1542 N N . THR A 1 201 ? 15.641 17.484 3.379 1 86.12 201 THR A N 1
ATOM 1543 C CA . THR A 1 201 ? 15.359 17.266 4.793 1 86.12 201 THR A CA 1
ATOM 1544 C C . THR A 1 201 ? 16.375 16.312 5.406 1 86.12 201 THR A C 1
ATOM 1546 O O . THR A 1 201 ? 17.156 15.68 4.688 1 86.12 201 THR A O 1
ATOM 1549 N N . PRO A 1 202 ? 16.391 16.25 6.746 1 79.88 202 PRO A N 1
ATOM 1550 C CA . PRO A 1 202 ? 17.266 15.258 7.379 1 79.88 202 PRO A CA 1
ATOM 1551 C C . PRO A 1 202 ? 17 13.836 6.895 1 79.88 202 PRO A C 1
ATOM 1553 O O . PRO A 1 202 ? 17.906 12.992 6.898 1 79.88 202 PRO A O 1
ATOM 1556 N N . MET A 1 203 ? 15.875 13.531 6.371 1 81.69 203 MET A N 1
ATOM 1557 C CA . MET A 1 203 ? 15.5 12.188 5.934 1 81.69 203 MET A CA 1
ATOM 1558 C C . MET A 1 203 ? 16.359 11.734 4.754 1 81.69 203 MET A C 1
ATOM 1560 O O . MET A 1 203 ? 16.719 10.562 4.656 1 81.69 203 MET A O 1
ATOM 1564 N N . ILE A 1 204 ? 16.734 12.672 3.887 1 76.75 204 ILE A N 1
ATOM 1565 C CA . ILE A 1 204 ? 17.453 12.266 2.686 1 76.75 204 ILE A CA 1
ATOM 1566 C C . ILE A 1 204 ? 18.953 12.516 2.875 1 76.75 204 ILE A C 1
ATOM 1568 O O . ILE A 1 204 ? 19.766 12.148 2.02 1 76.75 204 ILE A O 1
ATOM 1572 N N . ALA A 1 205 ? 19.312 13.078 3.961 1 72.5 205 ALA A N 1
ATOM 1573 C CA . ALA A 1 205 ? 20.688 13.477 4.211 1 72.5 205 ALA A CA 1
ATOM 1574 C C . ALA A 1 205 ? 21.641 12.281 4.102 1 72.5 205 ALA A C 1
ATOM 1576 O O . ALA A 1 205 ? 22.75 12.406 3.584 1 72.5 205 ALA A O 1
ATOM 1577 N N . PRO A 1 206 ? 21.125 11.133 4.484 1 70.62 206 PRO A N 1
ATOM 1578 C CA . PRO A 1 206 ? 22.062 10 4.441 1 70.62 206 PRO A CA 1
ATOM 1579 C C . PRO A 1 206 ? 22.406 9.578 3.02 1 70.62 206 PRO A C 1
ATOM 1581 O O . PRO A 1 206 ? 23.438 8.914 2.801 1 70.62 206 PRO A O 1
ATOM 1584 N N . THR A 1 207 ? 21.562 9.969 2.086 1 72.88 207 THR A N 1
ATOM 1585 C CA . THR A 1 207 ? 21.828 9.617 0.697 1 72.88 207 THR A CA 1
ATOM 1586 C C . THR A 1 207 ? 22.578 10.742 -0.018 1 72.88 207 THR A C 1
ATOM 1588 O O . THR A 1 207 ? 21.953 11.688 -0.51 1 72.88 207 THR A O 1
ATOM 1591 N N . LYS A 1 208 ? 23.797 10.664 -0.182 1 68.5 208 LYS A N 1
ATOM 1592 C CA . LYS A 1 208 ? 24.703 11.734 -0.611 1 68.5 208 LYS A CA 1
ATOM 1593 C C . LYS A 1 208 ? 24.391 12.172 -2.039 1 68.5 208 LYS A C 1
ATOM 1595 O O . LYS A 1 208 ? 24.562 13.344 -2.389 1 68.5 208 LYS A O 1
ATOM 1600 N N . ILE A 1 209 ? 23.844 11.219 -2.766 1 64.94 209 ILE A N 1
ATOM 1601 C CA . ILE A 1 209 ? 23.578 11.523 -4.168 1 64.94 209 ILE A CA 1
ATOM 1602 C C . ILE A 1 209 ? 22.531 12.625 -4.262 1 64.94 209 ILE A C 1
ATOM 1604 O O . ILE A 1 209 ? 22.516 13.398 -5.227 1 64.94 209 ILE A O 1
ATOM 1608 N N . TYR A 1 210 ? 21.75 12.703 -3.225 1 69.56 210 TYR A N 1
ATOM 1609 C CA . TYR A 1 210 ? 20.656 13.664 -3.27 1 69.56 210 TYR A CA 1
ATOM 1610 C C . TYR A 1 210 ? 21.172 15.086 -3.1 1 69.56 210 TYR A C 1
ATOM 1612 O O . TYR A 1 210 ? 20.438 16.047 -3.326 1 69.56 210 TYR A O 1
ATOM 1620 N N . LYS A 1 211 ? 22.391 15.211 -2.768 1 67.19 211 LYS A N 1
ATOM 1621 C CA . LYS A 1 211 ? 23 16.547 -2.701 1 67.19 211 LYS A CA 1
ATOM 1622 C C . LYS A 1 211 ? 23.125 17.156 -4.09 1 67.19 211 LYS A C 1
ATOM 1624 O O . LYS A 1 211 ? 23.156 18.391 -4.227 1 67.19 211 LYS A O 1
ATOM 1629 N N . TYR A 1 212 ? 22.984 16.188 -5.059 1 59.75 212 TYR A N 1
ATOM 1630 C CA . TYR A 1 212 ? 23.281 16.656 -6.406 1 59.75 212 TYR A CA 1
ATOM 1631 C C . TYR A 1 212 ? 22.031 16.641 -7.285 1 59.75 212 TYR A C 1
ATOM 1633 O O . TYR A 1 212 ? 22.125 16.875 -8.492 1 59.75 212 TYR A O 1
ATOM 1641 N N . VAL A 1 213 ? 20.969 16.359 -6.715 1 66 213 VAL A N 1
ATOM 1642 C CA . VAL A 1 213 ? 19.734 16.312 -7.5 1 66 213 VAL A CA 1
ATOM 1643 C C . VAL A 1 213 ? 18.797 17.422 -7.051 1 66 213 VAL A C 1
ATOM 1645 O O . VAL A 1 213 ? 18.797 17.812 -5.883 1 66 213 VAL A O 1
ATOM 1648 N N . PRO A 1 214 ? 18.125 17.984 -8.031 1 70.25 214 PRO A N 1
ATOM 1649 C CA . PRO A 1 214 ? 17.156 19.016 -7.637 1 70.25 214 PRO A CA 1
ATOM 1650 C C . PRO A 1 214 ? 16.156 18.516 -6.598 1 70.25 214 PRO A C 1
ATOM 1652 O O . PRO A 1 214 ? 15.609 17.406 -6.734 1 70.25 214 PRO A O 1
ATOM 1655 N N . THR A 1 215 ? 16.094 19.188 -5.562 1 80.44 215 THR A N 1
ATOM 1656 C CA . THR A 1 215 ? 15.172 18.906 -4.469 1 80.44 215 THR A CA 1
ATOM 1657 C C . THR A 1 215 ? 14.336 20.141 -4.125 1 80.44 215 THR A C 1
ATOM 1659 O O . THR A 1 215 ? 14.742 21.266 -4.414 1 80.44 215 THR A O 1
ATOM 1662 N N . LEU A 1 216 ? 13.148 19.938 -3.684 1 84.69 216 LEU A N 1
ATOM 1663 C CA . LEU A 1 216 ? 12.398 21.031 -3.072 1 84.69 216 LEU A CA 1
ATOM 1664 C C . LEU A 1 216 ? 13 21.422 -1.723 1 84.69 216 LEU A C 1
ATOM 1666 O O . LEU A 1 216 ? 13.531 20.562 -1.01 1 84.69 216 LEU A O 1
ATOM 1670 N N . SER A 1 217 ? 12.969 22.703 -1.462 1 90.31 217 SER A N 1
ATOM 1671 C CA . SER A 1 217 ? 13.219 23.109 -0.084 1 90.31 217 SER A CA 1
ATOM 1672 C C . SER A 1 217 ? 12.031 22.781 0.814 1 90.31 217 SER A C 1
ATOM 1674 O O . SER A 1 217 ? 10.914 22.578 0.33 1 90.31 217 SER A O 1
ATOM 1676 N N . PRO A 1 218 ? 12.234 22.688 2.088 1 93.88 218 PRO A N 1
ATOM 1677 C CA . PRO A 1 218 ? 11.102 22.516 2.996 1 93.88 218 PRO A CA 1
ATOM 1678 C C . PRO A 1 218 ? 10.031 23.609 2.826 1 93.88 218 PRO A C 1
ATOM 1680 O O . PRO A 1 218 ? 8.844 23.328 2.969 1 93.88 218 PRO A O 1
ATOM 1683 N N . GLU A 1 219 ? 10.445 24.812 2.449 1 93.88 219 GLU A N 1
ATOM 1684 C CA . GLU A 1 219 ? 9.508 25.906 2.227 1 93.88 219 GLU A CA 1
ATOM 1685 C C . GLU A 1 219 ? 8.641 25.641 1.002 1 93.88 219 GLU A C 1
ATOM 1687 O O . GLU A 1 219 ? 7.43 25.891 1.032 1 93.88 219 GLU A O 1
ATOM 1692 N N . GLU A 1 220 ? 9.312 25.141 -0.024 1 91.06 220 GLU A N 1
ATOM 1693 C CA . GLU A 1 220 ? 8.562 24.797 -1.229 1 91.06 220 GLU A CA 1
ATOM 1694 C C . GLU A 1 220 ? 7.613 23.641 -0.971 1 91.06 220 GLU A C 1
ATOM 1696 O O . GLU A 1 220 ? 6.508 23.609 -1.515 1 91.06 220 GLU A O 1
ATOM 1701 N N . ALA A 1 221 ? 8.078 22.703 -0.17 1 93 221 ALA A N 1
ATOM 1702 C CA . ALA A 1 221 ? 7.211 21.609 0.231 1 93 221 ALA A CA 1
ATOM 1703 C C . ALA A 1 221 ? 6.02 22.109 1.038 1 93 221 ALA A C 1
ATOM 1705 O O . ALA A 1 221 ? 4.887 21.672 0.83 1 93 221 ALA A O 1
ATOM 1706 N N . ALA A 1 222 ? 6.242 23.062 1.921 1 95.5 222 ALA A N 1
ATOM 1707 C CA . ALA A 1 222 ? 5.18 23.656 2.725 1 95.5 222 ALA A CA 1
ATOM 1708 C C . ALA A 1 222 ? 4.16 24.375 1.843 1 95.5 222 ALA A C 1
ATOM 1710 O O . ALA A 1 222 ? 2.967 24.391 2.148 1 95.5 222 ALA A O 1
ATOM 1711 N N . ASP A 1 223 ? 4.641 24.906 0.704 1 94.19 223 ASP A N 1
ATOM 1712 C CA . ASP A 1 223 ? 3.736 25.562 -0.236 1 94.19 223 ASP A CA 1
ATOM 1713 C C . ASP A 1 223 ? 2.693 24.578 -0.772 1 94.19 223 ASP A C 1
ATOM 1715 O O . ASP A 1 223 ? 1.546 24.969 -1.014 1 94.19 223 ASP A O 1
ATOM 1719 N N . LEU A 1 224 ? 3.104 23.344 -0.964 1 93.88 224 LEU A N 1
ATOM 1720 C CA . LEU A 1 224 ? 2.172 22.328 -1.441 1 93.88 224 LEU A CA 1
ATOM 1721 C C . LEU A 1 224 ? 1.112 22.031 -0.388 1 93.88 224 LEU A C 1
ATOM 1723 O O . LEU A 1 224 ? -0.048 21.781 -0.723 1 93.88 224 LEU A O 1
ATOM 1727 N N . ILE A 1 225 ? 1.538 22.078 0.863 1 96.94 225 ILE A N 1
ATOM 1728 C CA . ILE A 1 225 ? 0.596 21.828 1.948 1 96.94 225 ILE A CA 1
ATOM 1729 C C . ILE A 1 225 ? -0.373 23 2.074 1 96.94 225 ILE A C 1
ATOM 1731 O O . ILE A 1 225 ? -1.572 22.812 2.279 1 96.94 225 ILE A O 1
ATOM 1735 N N . VAL A 1 226 ? 0.115 24.234 1.892 1 96.94 226 VAL A N 1
ATOM 1736 C CA . VAL A 1 226 ? -0.734 25.422 1.885 1 96.94 226 VAL A CA 1
ATOM 1737 C C . VAL A 1 226 ? -1.769 25.297 0.767 1 96.94 226 VAL A C 1
ATOM 1739 O O . VAL A 1 226 ? -2.955 25.562 0.982 1 96.94 226 VAL A O 1
ATOM 1742 N N . TYR A 1 227 ? -1.277 24.891 -0.368 1 95.5 227 TYR A N 1
ATOM 1743 C CA . TYR A 1 227 ? -2.182 24.672 -1.494 1 95.5 227 TYR A CA 1
ATOM 1744 C C . TYR A 1 227 ? -3.256 23.656 -1.151 1 95.5 227 TYR A C 1
ATOM 1746 O O . TYR A 1 227 ? -4.434 23.844 -1.461 1 95.5 227 TYR A O 1
ATOM 1754 N N . ALA A 1 228 ? -2.854 22.594 -0.491 1 96 228 ALA A N 1
ATOM 1755 C CA . ALA A 1 228 ? -3.783 21.547 -0.099 1 96 228 ALA A CA 1
ATOM 1756 C C . ALA A 1 228 ? -4.832 22.078 0.876 1 96 228 ALA A C 1
ATOM 1758 O O . ALA A 1 228 ? -6.012 21.719 0.781 1 96 228 ALA A O 1
ATOM 1759 N N . ILE A 1 229 ? -4.391 22.906 1.782 1 98.06 229 ILE A N 1
ATOM 1760 C CA . ILE A 1 229 ? -5.297 23.438 2.793 1 98.06 229 ILE A CA 1
ATOM 1761 C C . ILE A 1 229 ? -6.359 24.312 2.123 1 98.06 229 ILE A C 1
ATOM 1763 O O . ILE A 1 229 ? -7.539 24.25 2.479 1 98.06 229 ILE A O 1
ATOM 1767 N N . VAL A 1 230 ? -5.957 25.031 1.158 1 96.94 230 VAL A N 1
ATOM 1768 C CA . VAL A 1 230 ? -6.848 26.016 0.561 1 96.94 230 VAL A CA 1
ATOM 1769 C C . VAL A 1 230 ? -7.734 25.359 -0.488 1 96.94 230 VAL A C 1
ATOM 1771 O O . VAL A 1 230 ? -8.961 25.516 -0.474 1 96.94 230 VAL A O 1
ATOM 1774 N N . LYS A 1 231 ? -7.148 24.531 -1.379 1 94.44 231 LYS A N 1
ATOM 1775 C CA . LYS A 1 231 ? -7.867 24.031 -2.549 1 94.44 231 LYS A CA 1
ATOM 1776 C C . LYS A 1 231 ? -8.516 22.688 -2.266 1 94.44 231 LYS A C 1
ATOM 1778 O O . LYS A 1 231 ? -9.438 22.266 -2.971 1 94.44 231 LYS A O 1
ATOM 1783 N N . ARG A 1 232 ? -8.016 21.953 -1.349 1 96.19 232 ARG A N 1
ATOM 1784 C CA . ARG A 1 232 ? -8.547 20.688 -0.866 1 96.19 232 ARG A CA 1
ATOM 1785 C C . ARG A 1 232 ? -8.648 19.672 -1.999 1 96.19 232 ARG A C 1
ATOM 1787 O O . ARG A 1 232 ? -9.688 19.031 -2.172 1 96.19 232 ARG A O 1
ATOM 1794 N N . PRO A 1 233 ? -7.559 19.594 -2.773 1 91.31 233 PRO A N 1
ATOM 1795 C CA . PRO A 1 233 ? -7.602 18.562 -3.816 1 91.31 233 PRO A CA 1
ATOM 1796 C C . PRO A 1 233 ? -7.465 17.156 -3.254 1 91.31 233 PRO A C 1
ATOM 1798 O O . PRO A 1 233 ? -7.004 16.984 -2.123 1 91.31 233 PRO A O 1
ATOM 1801 N N . LYS A 1 234 ? -7.914 16.172 -3.986 1 88.12 234 LYS A N 1
ATOM 1802 C CA . LYS A 1 234 ? -7.746 14.781 -3.545 1 88.12 234 LYS A CA 1
ATOM 1803 C C . LYS A 1 234 ? -6.273 14.375 -3.582 1 88.12 234 LYS A C 1
ATOM 1805 O O . LYS A 1 234 ? -5.836 13.547 -2.783 1 88.12 234 LYS A O 1
ATOM 1810 N N . ARG A 1 235 ? -5.562 14.938 -4.562 1 89.06 235 ARG A N 1
ATOM 1811 C CA . ARG A 1 235 ? -4.148 14.609 -4.711 1 89.06 235 ARG A CA 1
ATOM 1812 C C . ARG A 1 235 ? -3.361 15.789 -5.262 1 89.06 235 ARG A C 1
ATOM 1814 O O . ARG A 1 235 ? -3.906 16.609 -5.996 1 89.06 235 ARG A O 1
ATOM 1821 N N . ILE A 1 236 ? -2.145 15.969 -4.848 1 88.94 236 ILE A N 1
ATOM 1822 C CA . ILE A 1 236 ? -1.16 16.875 -5.422 1 88.94 236 ILE A CA 1
ATOM 1823 C C . ILE A 1 236 ? 0.063 16.094 -5.887 1 88.94 236 ILE A C 1
ATOM 1825 O O . ILE A 1 236 ? 0.722 15.43 -5.086 1 88.94 236 ILE A O 1
ATOM 1829 N N . ALA A 1 237 ? 0.282 16.016 -7.215 1 78.44 237 ALA A N 1
ATOM 1830 C CA . ALA A 1 237 ? 1.466 15.375 -7.777 1 78.44 237 ALA A CA 1
ATOM 1831 C C . ALA A 1 237 ? 2.275 16.359 -8.617 1 78.44 237 ALA A C 1
ATOM 1833 O O . ALA A 1 237 ? 1.707 17.156 -9.359 1 78.44 237 ALA A O 1
ATOM 1834 N N . THR A 1 238 ? 3.428 17 -8.227 1 58.75 238 THR A N 1
ATOM 1835 C CA . THR A 1 238 ? 4.203 17.953 -9.008 1 58.75 238 THR A CA 1
ATOM 1836 C C . THR A 1 238 ? 4.355 17.469 -10.445 1 58.75 238 THR A C 1
ATOM 1838 O O . THR A 1 238 ? 4.23 16.266 -10.727 1 58.75 238 THR A O 1
ATOM 1841 N N . HIS A 1 239 ? 4.293 18.359 -11.375 1 49.59 239 HIS A N 1
ATOM 1842 C CA . HIS A 1 239 ? 4.352 18.172 -12.82 1 49.59 239 HIS A CA 1
ATOM 1843 C C . HIS A 1 239 ? 5.289 17.016 -13.18 1 49.59 239 HIS A C 1
ATOM 1845 O O . HIS A 1 239 ? 5.16 16.422 -14.25 1 49.59 239 HIS A O 1
ATOM 1851 N N . LEU A 1 240 ? 6.336 16.906 -12.508 1 43.12 240 LEU A N 1
ATOM 1852 C CA . LEU A 1 240 ? 7.211 15.789 -12.859 1 43.12 240 LEU A CA 1
ATOM 1853 C C . LEU A 1 240 ? 6.527 14.453 -12.602 1 43.12 240 LEU A C 1
ATOM 1855 O O . LEU A 1 240 ? 6.719 13.5 -13.352 1 43.12 240 LEU A O 1
ATOM 1859 N N . GLY A 1 241 ? 5.906 14.32 -11.469 1 42.34 241 GLY A N 1
ATOM 1860 C CA . GLY A 1 241 ? 5.246 13.094 -11.055 1 42.34 241 GLY A CA 1
ATOM 1861 C C . GLY A 1 241 ? 4.051 12.742 -11.914 1 42.34 241 GLY A C 1
ATOM 1862 O O . GLY A 1 241 ? 3.684 11.57 -12.023 1 42.34 241 GLY A O 1
ATOM 1863 N N . ARG A 1 242 ? 3.262 13.812 -12.188 1 43.19 242 ARG A N 1
ATOM 1864 C CA . ARG A 1 242 ? 2.18 13.547 -13.125 1 43.19 242 ARG A CA 1
ATOM 1865 C C . ARG A 1 242 ? 2.705 12.875 -14.391 1 43.19 242 ARG A C 1
ATOM 1867 O O . ARG A 1 242 ? 2.02 12.047 -14.984 1 43.19 242 ARG A O 1
ATOM 1874 N N . LEU A 1 243 ? 3.824 13.32 -14.75 1 41.34 243 LEU A N 1
ATOM 1875 C CA . LEU A 1 243 ? 4.387 12.703 -15.945 1 41.34 243 LEU A CA 1
ATOM 1876 C C . LEU A 1 243 ? 4.812 11.266 -15.664 1 41.34 243 LEU A C 1
ATOM 1878 O O . LEU A 1 243 ? 4.621 10.383 -16.5 1 41.34 243 LEU A O 1
ATOM 1882 N N . ALA A 1 244 ? 5.402 11.102 -14.547 1 41.81 244 ALA A N 1
ATOM 1883 C CA . ALA A 1 244 ? 5.789 9.727 -14.25 1 41.81 244 ALA A CA 1
ATOM 1884 C C . ALA A 1 244 ? 4.562 8.852 -14.008 1 41.81 244 ALA A C 1
ATOM 1886 O O . ALA A 1 244 ? 4.531 7.688 -14.422 1 41.81 244 ALA A O 1
ATOM 1887 N N . SER A 1 245 ? 3.523 9.367 -13.234 1 42.19 245 SER A N 1
ATOM 1888 C CA . SER A 1 245 ? 2.293 8.602 -13.055 1 42.19 245 SER A CA 1
ATOM 1889 C C . SER A 1 245 ? 1.601 8.352 -14.391 1 42.19 245 SER A C 1
ATOM 1891 O O . SER A 1 245 ? 1.029 7.277 -14.602 1 42.19 245 SER A O 1
ATOM 1893 N N . ILE A 1 246 ? 1.651 9.414 -15.258 1 40.78 246 ILE A N 1
ATOM 1894 C CA . ILE A 1 246 ? 1.07 9.242 -16.578 1 40.78 246 ILE A CA 1
ATOM 1895 C C . ILE A 1 246 ? 1.901 8.234 -17.375 1 40.78 246 ILE A C 1
ATOM 1897 O O . ILE A 1 246 ? 1.353 7.391 -18.094 1 40.78 246 ILE A O 1
ATOM 1901 N N . THR A 1 247 ? 3.209 8.406 -17.156 1 39.75 247 THR A N 1
ATOM 1902 C CA . THR A 1 247 ? 4.02 7.477 -17.938 1 39.75 247 THR A CA 1
ATOM 1903 C C . THR A 1 247 ? 3.812 6.043 -17.469 1 39.75 247 THR A C 1
ATOM 1905 O O . THR A 1 247 ? 3.826 5.109 -18.266 1 39.75 247 THR A O 1
ATOM 1908 N N . TYR A 1 248 ? 3.711 5.852 -16.141 1 43.53 248 TYR A N 1
ATOM 1909 C CA . TYR A 1 248 ? 3.455 4.488 -15.688 1 43.53 248 TYR A CA 1
ATOM 1910 C C . TYR A 1 248 ? 2.078 4.016 -16.141 1 43.53 248 TYR A C 1
ATOM 1912 O O . TYR A 1 248 ? 1.887 2.832 -16.438 1 43.53 248 TYR A O 1
ATOM 1920 N N . ALA A 1 249 ? 1.066 5.035 -16.016 1 42.69 249 ALA A N 1
ATOM 1921 C CA . ALA A 1 249 ? -0.24 4.668 -16.547 1 42.69 249 ALA A CA 1
ATOM 1922 C C . ALA A 1 249 ? -0.15 4.363 -18.047 1 42.69 249 ALA A C 1
ATOM 1924 O O . ALA A 1 249 ? -0.925 3.557 -18.562 1 42.69 249 ALA A O 1
ATOM 1925 N N . ILE A 1 250 ? 0.831 5.105 -18.641 1 40 250 ILE A N 1
ATOM 1926 C CA . ILE A 1 250 ? 1.051 4.734 -20.031 1 40 250 ILE A CA 1
ATOM 1927 C C . ILE A 1 250 ? 1.889 3.461 -20.094 1 40 250 ILE A C 1
ATOM 1929 O O . ILE A 1 250 ? 1.354 2.354 -20.016 1 40 250 ILE A O 1
ATOM 1933 N N . ALA A 1 251 ? 2.941 3.143 -21.047 1 48.41 251 ALA A N 1
ATOM 1934 C CA . ALA A 1 251 ? 3.547 1.864 -21.406 1 48.41 251 ALA A CA 1
ATOM 1935 C C . ALA A 1 251 ? 4.473 1.361 -20.297 1 48.41 251 ALA A C 1
ATOM 1937 O O . ALA A 1 251 ? 5.625 1.793 -20.203 1 48.41 251 ALA A O 1
ATOM 1938 N N . PRO A 1 252 ? 3.889 0.631 -19.297 1 52.62 252 PRO A N 1
ATOM 1939 C CA . PRO A 1 252 ? 4.621 0.055 -18.172 1 52.62 252 PRO A CA 1
ATOM 1940 C C . PRO A 1 252 ? 5.977 -0.521 -18.578 1 52.62 252 PRO A C 1
ATOM 1942 O O . PRO A 1 252 ? 6.938 -0.45 -17.812 1 52.62 252 PRO A O 1
ATOM 1945 N N . ASP A 1 253 ? 6.07 -0.977 -19.703 1 55.97 253 ASP A N 1
ATOM 1946 C CA . ASP A 1 253 ? 7.297 -1.646 -20.125 1 55.97 253 ASP A CA 1
ATOM 1947 C C . ASP A 1 253 ? 8.445 -0.65 -20.266 1 55.97 253 ASP A C 1
ATOM 1949 O O . ASP A 1 253 ? 9.594 -0.962 -19.938 1 55.97 253 ASP A O 1
ATOM 1953 N N . ILE A 1 254 ? 8.102 0.548 -20.688 1 55.81 254 ILE A N 1
ATOM 1954 C CA . ILE A 1 254 ? 9.156 1.542 -20.891 1 55.81 254 ILE A CA 1
ATOM 1955 C C . ILE A 1 254 ? 9.625 2.088 -19.547 1 55.81 254 ILE A C 1
ATOM 1957 O O . ILE A 1 254 ? 10.82 2.264 -19.328 1 55.81 254 ILE A O 1
ATOM 1961 N N . ASN A 1 255 ? 8.719 2.232 -18.625 1 59.53 255 ASN A N 1
ATOM 1962 C CA . ASN A 1 255 ? 9.062 2.729 -17.297 1 59.53 255 ASN A CA 1
ATOM 1963 C C . ASN A 1 255 ? 9.945 1.74 -16.547 1 59.53 255 ASN A C 1
ATOM 1965 O O . ASN A 1 255 ? 10.914 2.139 -15.898 1 59.53 255 ASN A O 1
ATOM 1969 N N . ASN A 1 256 ? 9.594 0.508 -16.734 1 62.47 256 ASN A N 1
ATOM 1970 C CA . ASN A 1 256 ? 10.367 -0.525 -16.047 1 62.47 256 ASN A CA 1
ATOM 1971 C C . ASN A 1 256 ? 11.812 -0.548 -16.531 1 62.47 256 ASN A C 1
ATOM 1973 O O . ASN A 1 256 ? 12.734 -0.713 -15.727 1 62.47 256 ASN A O 1
ATOM 1977 N N . ILE A 1 257 ? 11.977 -0.392 -17.781 1 59.91 257 ILE A N 1
ATOM 1978 C CA . ILE A 1 257 ? 13.312 -0.379 -18.359 1 59.91 257 ILE A CA 1
ATOM 1979 C C . ILE A 1 257 ? 14.086 0.843 -17.859 1 59.91 257 ILE A C 1
ATOM 1981 O O . ILE A 1 257 ? 15.234 0.73 -17.453 1 59.91 257 ILE A O 1
ATOM 1985 N N . LEU A 1 258 ? 13.43 1.979 -17.859 1 58.91 258 LEU A N 1
ATOM 1986 C CA . LEU A 1 258 ? 14.062 3.215 -17.422 1 58.91 258 LEU A CA 1
ATOM 1987 C C . LEU A 1 258 ? 14.461 3.133 -15.945 1 58.91 258 LEU A C 1
ATOM 1989 O O . LEU A 1 258 ? 15.562 3.545 -15.57 1 58.91 258 LEU A O 1
ATOM 1993 N N . MET A 1 259 ? 13.633 2.551 -15.188 1 59.47 259 MET A N 1
ATOM 1994 C CA . MET A 1 259 ? 13.922 2.402 -13.766 1 59.47 259 MET A CA 1
ATOM 1995 C C . MET A 1 259 ? 15.055 1.401 -13.539 1 59.47 259 MET A C 1
ATOM 1997 O O . MET A 1 259 ? 15.883 1.584 -12.648 1 59.47 259 MET A O 1
ATOM 2001 N N . SER A 1 260 ? 15.047 0.371 -14.32 1 61.91 260 SER A N 1
ATOM 2002 C CA . SER A 1 260 ? 16.125 -0.609 -14.227 1 61.91 260 SER A CA 1
ATOM 2003 C C . SER A 1 260 ? 17.469 0.013 -14.594 1 61.91 260 SER A C 1
ATOM 2005 O O . SER A 1 260 ? 18.484 -0.26 -13.945 1 61.91 260 SER A O 1
ATOM 2007 N N . ILE A 1 261 ? 17.469 0.81 -15.617 1 49.19 261 ILE A N 1
ATOM 2008 C CA . ILE A 1 261 ? 18.688 1.497 -16.031 1 49.19 261 ILE A CA 1
ATOM 2009 C C . ILE A 1 261 ? 19.188 2.393 -14.891 1 49.19 261 ILE A C 1
ATOM 2011 O O . ILE A 1 261 ? 20.359 2.361 -14.539 1 49.19 261 ILE A O 1
ATOM 2015 N N . GLY A 1 262 ? 18.312 3.18 -14.312 1 53.84 262 GLY A N 1
ATOM 2016 C CA . GLY A 1 262 ? 18.672 4.02 -13.18 1 53.84 262 GLY A CA 1
ATOM 2017 C C . GLY A 1 262 ? 19.203 3.234 -12 1 53.84 262 GLY A C 1
ATOM 2018 O O . GLY A 1 262 ? 20.172 3.645 -11.359 1 53.84 262 GLY A O 1
ATOM 2019 N N . PHE A 1 263 ? 18.594 2.127 -11.766 1 54.44 263 PHE A N 1
ATOM 2020 C CA . PHE A 1 263 ? 19 1.245 -10.68 1 54.44 263 PHE A CA 1
ATOM 2021 C C . PHE A 1 263 ? 20.438 0.766 -10.867 1 54.44 263 PHE A C 1
ATOM 2023 O O . PHE A 1 263 ? 21.203 0.715 -9.914 1 54.44 263 PHE A O 1
ATOM 2030 N N . ASN A 1 264 ? 20.719 0.422 -12 1 56.19 264 ASN A N 1
ATOM 2031 C CA . ASN A 1 264 ? 22.047 -0.119 -12.289 1 56.19 264 ASN A CA 1
ATOM 2032 C C . ASN A 1 264 ? 23.094 0.983 -12.359 1 56.19 264 ASN A C 1
ATOM 2034 O O . ASN A 1 264 ? 24.281 0.726 -12.164 1 56.19 264 ASN A O 1
ATOM 2038 N N . LEU A 1 265 ? 22.594 2.172 -12.711 1 49.91 265 LEU A N 1
ATOM 2039 C CA . LEU A 1 265 ? 23.5 3.303 -12.836 1 49.91 265 LEU A CA 1
ATOM 2040 C C . LEU A 1 265 ? 23.875 3.865 -11.461 1 49.91 265 LEU A C 1
ATOM 2042 O O . LEU A 1 265 ? 24.938 4.465 -11.297 1 49.91 265 LEU A O 1
ATOM 2046 N N . PHE A 1 266 ? 22.922 3.752 -10.523 1 50.5 266 PHE A N 1
ATOM 2047 C CA . PHE A 1 266 ? 23.156 4.355 -9.219 1 50.5 266 PHE A CA 1
ATOM 2048 C C . PHE A 1 266 ? 23.328 3.285 -8.148 1 50.5 266 PHE A C 1
ATOM 2050 O O . PHE A 1 266 ? 22.375 2.592 -7.797 1 50.5 266 PHE A O 1
ATOM 2057 N N . PRO A 1 267 ? 24.609 3.033 -7.855 1 47.38 267 PRO A N 1
ATOM 2058 C CA . PRO A 1 267 ? 24.859 1.992 -6.859 1 47.38 267 PRO A CA 1
ATOM 2059 C C . PRO A 1 267 ? 24.234 2.297 -5.508 1 47.38 267 PRO A C 1
ATOM 2061 O O . PRO A 1 267 ? 23.875 3.445 -5.234 1 47.38 267 PRO A O 1
ATOM 2064 N N . SER A 1 268 ? 23.844 1.275 -4.867 1 46.19 268 SER A N 1
ATOM 2065 C CA . SER A 1 268 ? 23.219 1.343 -3.547 1 46.19 268 SER A CA 1
ATOM 2066 C C . SER A 1 268 ? 24.016 2.242 -2.609 1 46.19 268 SER A C 1
ATOM 2068 O O . SER A 1 268 ? 25.234 2.387 -2.764 1 46.19 268 SER A O 1
ATOM 2070 N N . SER A 1 269 ? 23.469 3.18 -2.084 1 42.91 269 SER A N 1
ATOM 2071 C CA . SER A 1 269 ? 24.125 4.117 -1.18 1 42.91 269 SER A CA 1
ATOM 2072 C C . SER A 1 269 ? 25.219 3.426 -0.373 1 42.91 269 SER A C 1
ATOM 2074 O O . SER A 1 269 ? 25.109 2.242 -0.046 1 42.91 269 SER A O 1
ATOM 2076 N N . THR A 1 270 ? 26.484 3.963 -0.562 1 35.91 270 THR A N 1
ATOM 2077 C CA . THR A 1 270 ? 27.641 3.607 0.255 1 35.91 270 THR A CA 1
ATOM 2078 C C . THR A 1 270 ? 27.234 3.416 1.714 1 35.91 270 THR A C 1
ATOM 2080 O O . THR A 1 270 ? 28.031 2.996 2.541 1 35.91 270 THR A O 1
ATOM 2083 N N . ALA A 1 271 ? 26.391 4.105 2.299 1 37.34 271 ALA A N 1
ATOM 2084 C CA . ALA A 1 271 ? 26.141 3.686 3.676 1 37.34 271 ALA A CA 1
ATOM 2085 C C . ALA A 1 271 ? 25.797 2.201 3.74 1 37.34 271 ALA A C 1
ATOM 2087 O O . ALA A 1 271 ? 26 1.556 4.773 1 37.34 271 ALA A O 1
ATOM 2088 N N . ALA A 1 272 ? 25.156 1.64 2.715 1 38.62 272 ALA A N 1
ATOM 2089 C CA . ALA A 1 272 ? 25.078 0.182 2.67 1 38.62 272 ALA A CA 1
ATOM 2090 C C . ALA A 1 272 ? 26.391 -0.419 2.18 1 38.62 272 ALA A C 1
ATOM 2092 O O . ALA A 1 272 ? 26.828 -1.469 2.666 1 38.62 272 ALA A O 1
ATOM 2093 N N . LEU A 1 273 ? 27.062 0.063 0.992 1 36.34 273 LEU A N 1
ATOM 2094 C CA . LEU A 1 273 ? 28.359 -0.438 0.541 1 36.34 273 LEU A CA 1
ATOM 2095 C C . LEU A 1 273 ? 29.422 0.642 0.654 1 36.34 273 LEU A C 1
ATOM 2097 O O . LEU A 1 273 ? 29.656 1.389 -0.298 1 36.34 273 LEU A O 1
ATOM 2101 N N . GLY A 1 274 ? 29.766 1.294 1.668 1 34.94 274 GLY A N 1
ATOM 2102 C CA . GLY A 1 274 ? 30.891 2.094 2.143 1 34.94 274 GLY A CA 1
ATOM 2103 C C . GLY A 1 274 ? 31.453 3.025 1.086 1 34.94 274 GLY A C 1
ATOM 2104 O O . GLY A 1 274 ? 32.344 3.811 1.362 1 34.94 274 GLY A O 1
ATOM 2105 N N . GLU A 1 275 ? 31.594 2.787 -0.262 1 38.75 275 GLU A N 1
ATOM 2106 C CA . GLU A 1 275 ? 32.5 3.57 -1.095 1 38.75 275 GLU A CA 1
ATOM 2107 C C . GLU A 1 275 ? 31.766 4.711 -1.791 1 38.75 275 GLU A C 1
ATOM 2109 O O . GLU A 1 275 ? 30.719 4.5 -2.395 1 38.75 275 GLU A O 1
ATOM 2114 N N . GLN A 1 276 ? 31.984 6.016 -1.452 1 42.5 276 GLN A N 1
ATOM 2115 C CA . GLN A 1 276 ? 31.484 7.332 -1.817 1 42.5 276 GLN A CA 1
ATOM 2116 C C . GLN A 1 276 ? 31.812 7.668 -3.268 1 42.5 276 GLN A C 1
ATOM 2118 O O . GLN A 1 276 ? 32.969 7.938 -3.598 1 42.5 276 GLN A O 1
ATOM 2123 N N . GLU A 1 277 ? 31.469 7.047 -4.32 1 46.38 277 GLU A N 1
ATOM 2124 C CA . GLU A 1 277 ? 32 7.562 -5.574 1 46.38 277 GLU A CA 1
ATOM 2125 C C . GLU A 1 277 ? 31.141 8.695 -6.121 1 46.38 277 GLU A C 1
ATOM 2127 O O . GLU A 1 277 ? 29.922 8.656 -6.012 1 46.38 277 GLU A O 1
ATOM 2132 N N . LYS A 1 278 ? 31.828 9.945 -6.422 1 51.28 278 LYS A N 1
ATOM 2133 C CA . LYS A 1 278 ? 31.281 11.07 -7.172 1 51.28 278 LYS A CA 1
ATOM 2134 C C . LYS A 1 278 ? 30.469 10.594 -8.375 1 51.28 278 LYS A C 1
ATOM 2136 O O . LYS A 1 278 ? 30.844 9.625 -9.031 1 51.28 278 LYS A O 1
ATOM 2141 N N . LEU A 1 279 ? 29.234 11.117 -8.664 1 56.09 279 LEU A N 1
ATOM 2142 C CA . LEU A 1 279 ? 28.422 10.727 -9.812 1 56.09 279 LEU A CA 1
ATOM 2143 C C . LEU A 1 279 ? 29.172 11 -11.117 1 56.09 279 LEU A C 1
ATOM 2145 O O . LEU A 1 279 ? 29.812 12.039 -11.266 1 56.09 279 LEU A O 1
ATOM 2149 N N . ASN A 1 280 ? 29.219 9.992 -12.055 1 55.97 280 ASN A N 1
ATOM 2150 C CA . ASN A 1 280 ? 29.734 10.211 -13.398 1 55.97 280 ASN A CA 1
ATOM 2151 C C . ASN A 1 280 ? 28.734 10.969 -14.266 1 55.97 280 ASN A C 1
ATOM 2153 O O . ASN A 1 280 ? 27.625 11.266 -13.82 1 55.97 280 ASN A O 1
ATOM 2157 N N . LEU A 1 281 ? 29.141 11.523 -15.336 1 50.38 281 LEU A N 1
ATOM 2158 C CA . LEU A 1 281 ? 28.344 12.367 -16.234 1 50.38 281 LEU A CA 1
ATOM 2159 C C . LEU A 1 281 ? 27.016 11.711 -16.578 1 50.38 281 LEU A C 1
ATOM 2161 O O . LEU A 1 281 ? 25.984 12.375 -16.656 1 50.38 281 LEU A O 1
ATOM 2165 N N . LEU A 1 282 ? 27 10.445 -16.812 1 46.03 282 LEU A N 1
ATOM 2166 C CA . LEU A 1 282 ? 25.797 9.703 -17.156 1 46.03 282 LEU A CA 1
ATOM 2167 C C . LEU A 1 282 ? 24.812 9.68 -16 1 46.03 282 LEU A C 1
ATOM 2169 O O . LEU A 1 282 ? 23.609 9.812 -16.203 1 46.03 282 LEU A O 1
ATOM 2173 N N . GLN A 1 283 ? 25.297 9.641 -14.805 1 53.75 283 GLN A N 1
ATOM 2174 C CA . GLN A 1 283 ? 24.469 9.648 -13.602 1 53.75 283 GLN A CA 1
ATOM 2175 C C . GLN A 1 283 ? 23.797 11 -13.406 1 53.75 283 GLN A C 1
ATOM 2177 O O . GLN A 1 283 ? 22.609 11.07 -13.055 1 53.75 283 GLN A O 1
ATOM 2182 N N . ARG A 1 284 ? 24.531 12.039 -13.758 1 52.81 284 ARG A N 1
ATOM 2183 C CA . ARG A 1 284 ? 24 13.398 -13.609 1 52.81 284 ARG A CA 1
ATOM 2184 C C . ARG A 1 284 ? 22.922 13.672 -14.641 1 52.81 284 ARG A C 1
ATOM 2186 O O . ARG A 1 284 ? 21.891 14.273 -14.32 1 52.81 284 ARG A O 1
ATOM 2193 N N . ALA A 1 285 ? 23.188 13.211 -15.883 1 49.06 285 ALA A N 1
ATOM 2194 C CA . ALA A 1 285 ? 22.219 13.406 -16.953 1 49.06 285 ALA A CA 1
ATOM 2195 C C . ALA A 1 285 ? 20.906 12.688 -16.656 1 49.06 285 ALA A C 1
ATOM 2197 O O . ALA A 1 285 ? 19.828 13.25 -16.844 1 49.06 285 ALA A O 1
ATOM 2198 N N . TYR A 1 286 ? 21.016 11.5 -16.125 1 50.28 286 TYR A N 1
ATOM 2199 C CA . TYR A 1 286 ? 19.828 10.719 -15.781 1 50.28 286 TYR A CA 1
ATOM 2200 C C . TYR A 1 286 ? 19.047 11.383 -14.656 1 50.28 286 TYR A C 1
ATOM 2202 O O . TYR A 1 286 ? 17.828 11.461 -14.703 1 50.28 286 TYR A O 1
ATOM 2210 N N . ALA A 1 287 ? 19.781 11.969 -13.773 1 52.03 287 ALA A N 1
ATOM 2211 C CA . ALA A 1 287 ? 19.156 12.609 -12.625 1 52.03 287 ALA A CA 1
ATOM 2212 C C . ALA A 1 287 ? 18.422 13.891 -13.031 1 52.03 287 ALA A C 1
ATOM 2214 O O . ALA A 1 287 ? 17.406 14.25 -12.438 1 52.03 287 ALA A O 1
ATOM 2215 N N . ARG A 1 288 ? 18.922 14.562 -14.039 1 51.5 288 ARG A N 1
ATOM 2216 C CA . ARG A 1 288 ? 18.312 15.789 -14.547 1 51.5 288 ARG A CA 1
ATOM 2217 C C . ARG A 1 288 ? 17.031 15.477 -15.32 1 51.5 288 ARG A C 1
ATOM 2219 O O . ARG A 1 288 ? 16.094 16.266 -15.312 1 51.5 288 ARG A O 1
ATOM 2226 N N . LEU A 1 289 ? 17.125 14.258 -15.977 1 44.59 289 LEU A N 1
ATOM 2227 C CA . LEU A 1 289 ? 15.984 13.859 -16.781 1 44.59 289 LEU A CA 1
ATOM 2228 C C . LEU A 1 289 ? 14.82 13.406 -15.906 1 44.59 289 LEU A C 1
ATOM 2230 O O . LEU A 1 289 ? 13.664 13.469 -16.328 1 44.59 289 LEU A O 1
ATOM 2234 N N . PHE A 1 290 ? 15.18 13.07 -14.648 1 45.28 290 PHE A N 1
ATOM 2235 C CA . PHE A 1 290 ? 14.148 12.594 -13.734 1 45.28 290 PHE A CA 1
ATOM 2236 C C . PHE A 1 290 ? 14.258 13.289 -12.383 1 45.28 290 PHE A C 1
ATOM 2238 O O . PHE A 1 290 ? 14.516 12.633 -11.367 1 45.28 290 PHE A O 1
ATOM 2245 N N . PRO A 1 291 ? 13.977 14.656 -12.469 1 39.94 291 PRO A N 1
ATOM 2246 C CA . PRO A 1 291 ? 14.148 15.406 -11.227 1 39.94 291 PRO A CA 1
ATOM 2247 C C . PRO A 1 291 ? 13.125 15.031 -10.156 1 39.94 291 PRO A C 1
ATOM 2249 O O . PRO A 1 291 ? 11.961 14.781 -10.469 1 39.94 291 PRO A O 1
ATOM 2252 N N . GLY A 1 292 ? 13.664 14.828 -8.977 1 43.59 292 GLY A N 1
ATOM 2253 C CA . GLY A 1 292 ? 12.758 14.617 -7.852 1 43.59 292 GLY A CA 1
ATOM 2254 C C . GLY A 1 292 ? 12.445 13.148 -7.613 1 43.59 292 GLY A C 1
ATOM 2255 O O . GLY A 1 292 ? 11.734 12.812 -6.668 1 43.59 292 GLY A O 1
ATOM 2256 N N . GLU A 1 293 ? 12.844 12.234 -8.5 1 41.81 293 GLU A N 1
ATOM 2257 C CA . GLU A 1 293 ? 12.609 10.805 -8.297 1 41.81 293 GLU A CA 1
ATOM 2258 C C . GLU A 1 293 ? 13.586 10.227 -7.277 1 41.81 293 GLU A C 1
ATOM 2260 O O . GLU A 1 293 ? 14.742 10.648 -7.211 1 41.81 293 GLU A O 1
ATOM 2265 N N . HIS A 1 294 ? 13.055 9.484 -6.359 1 37.25 294 HIS A N 1
ATOM 2266 C CA . HIS A 1 294 ? 13.922 8.766 -5.434 1 37.25 294 HIS A CA 1
ATOM 2267 C C . HIS A 1 294 ? 14.734 7.691 -6.16 1 37.25 294 HIS A C 1
ATOM 2269 O O . HIS A 1 294 ? 14.172 6.887 -6.906 1 37.25 294 HIS A O 1
ATOM 2275 N N . TRP A 1 295 ? 15.992 7.926 -6.512 1 36.44 295 TRP A N 1
ATOM 2276 C CA . TRP A 1 295 ? 16.812 6.922 -7.188 1 36.44 295 TRP A CA 1
ATOM 2277 C C . TRP A 1 295 ? 17.578 6.07 -6.176 1 36.44 295 TRP A C 1
ATOM 2279 O O . TRP A 1 295 ? 17.922 6.543 -5.094 1 36.44 295 TRP A O 1
ATOM 2289 N N . MET B 1 1 ? -10.188 -20.016 -24.469 1 70.69 1 MET B N 1
ATOM 2290 C CA . MET B 1 1 ? -8.828 -19.484 -24.547 1 70.69 1 MET B CA 1
ATOM 2291 C C . MET B 1 1 ? -8.219 -19.766 -25.922 1 70.69 1 MET B C 1
ATOM 2293 O O . MET B 1 1 ? -8.523 -20.766 -26.547 1 70.69 1 MET B O 1
ATOM 2297 N N . ASN B 1 2 ? -7.473 -18.828 -26.391 1 82.31 2 ASN B N 1
ATOM 2298 C CA . ASN B 1 2 ? -6.738 -18.906 -27.656 1 82.31 2 ASN B CA 1
ATOM 2299 C C . ASN B 1 2 ? -5.855 -20.156 -27.703 1 82.31 2 ASN B C 1
ATOM 2301 O O . ASN B 1 2 ? -5.109 -20.438 -26.766 1 82.31 2 ASN B O 1
ATOM 2305 N N . LYS B 1 3 ? -6.141 -21.094 -28.719 1 89.25 3 LYS B N 1
ATOM 2306 C CA . LYS B 1 3 ? -5.41 -22.344 -28.875 1 89.25 3 LYS B CA 1
ATOM 2307 C C . LYS B 1 3 ? -3.902 -22.109 -28.844 1 89.25 3 LYS B C 1
ATOM 2309 O O . LYS B 1 3 ? -3.158 -22.906 -28.266 1 89.25 3 LYS B O 1
ATOM 2314 N N . LYS B 1 4 ? -3.473 -21.062 -29.422 1 91.56 4 LYS B N 1
ATOM 2315 C CA . LYS B 1 4 ? -2.049 -20.734 -29.453 1 91.56 4 LYS B CA 1
ATOM 2316 C C . LYS B 1 4 ? -1.532 -20.438 -28.047 1 91.56 4 LYS B C 1
ATOM 2318 O O . LYS B 1 4 ? -0.45 -20.891 -27.672 1 91.56 4 LYS B O 1
ATOM 2323 N N . LEU B 1 5 ? -2.336 -19.734 -27.266 1 92.81 5 LEU B N 1
ATOM 2324 C CA . LEU B 1 5 ? -1.955 -19.391 -25.906 1 92.81 5 LEU B CA 1
ATOM 2325 C C . LEU B 1 5 ? -1.881 -20.641 -25.031 1 92.81 5 LEU B C 1
ATOM 2327 O O . LEU B 1 5 ? -0.965 -20.781 -24.219 1 92.81 5 LEU B O 1
ATOM 2331 N N . GLU B 1 6 ? -2.818 -21.484 -25.25 1 94.12 6 GLU B N 1
ATOM 2332 C CA . GLU B 1 6 ? -2.85 -22.734 -24.484 1 94.12 6 GLU B CA 1
ATOM 2333 C C . GLU B 1 6 ? -1.629 -23.594 -24.797 1 94.12 6 GLU B C 1
ATOM 2335 O O . GLU B 1 6 ? -1.051 -24.203 -23.891 1 94.12 6 GLU B O 1
ATOM 2340 N N . ALA B 1 7 ? -1.275 -23.688 -26.078 1 96.56 7 ALA B N 1
ATOM 2341 C CA . ALA B 1 7 ? -0.109 -24.469 -26.484 1 96.56 7 ALA B CA 1
ATOM 2342 C C . ALA B 1 7 ? 1.169 -23.906 -25.875 1 96.56 7 ALA B C 1
ATOM 2344 O O . ALA B 1 7 ? 2.012 -24.656 -25.375 1 96.56 7 ALA B O 1
ATOM 2345 N N . LEU B 1 8 ? 1.307 -22.625 -25.891 1 97.06 8 LEU B N 1
ATOM 2346 C CA . LEU B 1 8 ? 2.473 -21.953 -25.312 1 97.06 8 LEU B CA 1
ATOM 2347 C C . LEU B 1 8 ? 2.518 -22.156 -23.797 1 97.06 8 LEU B C 1
ATOM 2349 O O . LEU B 1 8 ? 3.594 -22.344 -23.234 1 97.06 8 LEU B O 1
ATOM 2353 N N . PHE B 1 9 ? 1.347 -22.078 -23.219 1 97.69 9 PHE B N 1
ATOM 2354 C CA . PHE B 1 9 ? 1.234 -22.297 -21.781 1 97.69 9 PHE B CA 1
ATOM 2355 C C . PHE B 1 9 ? 1.754 -23.672 -21.406 1 97.69 9 PHE B C 1
ATOM 2357 O O . PHE B 1 9 ? 2.592 -23.812 -20.516 1 97.69 9 PHE B O 1
ATOM 2364 N N . ARG B 1 10 ? 1.308 -24.703 -22.109 1 97.88 10 ARG B N 1
ATOM 2365 C CA . ARG B 1 10 ? 1.735 -26.078 -21.828 1 97.88 10 ARG B CA 1
ATOM 2366 C C . ARG B 1 10 ? 3.242 -26.219 -22.016 1 97.88 10 ARG B C 1
ATOM 2368 O O . ARG B 1 10 ? 3.91 -26.875 -21.219 1 97.88 10 ARG B O 1
ATOM 2375 N N . GLU B 1 11 ? 3.729 -25.578 -23.016 1 97.75 11 GLU B N 1
ATOM 2376 C CA . GLU B 1 11 ? 5.164 -25.625 -23.281 1 97.75 11 GLU B CA 1
ATOM 2377 C C . GLU B 1 11 ? 5.949 -24.922 -22.172 1 97.75 11 GLU B C 1
ATOM 2379 O O . GLU B 1 11 ? 7.027 -25.391 -21.781 1 97.75 11 GLU B O 1
ATOM 2384 N N . ASN B 1 12 ? 5.406 -23.859 -21.688 1 97.62 12 ASN B N 1
ATOM 2385 C CA . ASN B 1 12 ? 6.109 -23.031 -20.719 1 97.62 12 ASN B CA 1
ATOM 2386 C C . ASN B 1 12 ? 6.172 -23.703 -19.344 1 97.62 12 ASN B C 1
ATOM 2388 O O . ASN B 1 12 ? 7.125 -23.5 -18.594 1 97.62 12 ASN B O 1
ATOM 2392 N N . VAL B 1 13 ? 5.133 -24.547 -19.016 1 98.5 13 VAL B N 1
ATOM 2393 C CA . VAL B 1 13 ? 5.07 -25 -17.625 1 98.5 13 VAL B CA 1
ATOM 2394 C C . VAL B 1 13 ? 5.504 -26.453 -17.547 1 98.5 13 VAL B C 1
ATOM 2396 O O . VAL B 1 13 ? 5.766 -26.969 -16.453 1 98.5 13 VAL B O 1
ATOM 2399 N N . LYS B 1 14 ? 5.504 -27.188 -18.703 1 98.44 14 LYS B N 1
ATOM 2400 C CA . LYS B 1 14 ? 5.852 -28.609 -18.688 1 98.44 14 LYS B CA 1
ATOM 2401 C C . LYS B 1 14 ? 7.211 -28.828 -18.031 1 98.44 14 LYS B C 1
ATOM 2403 O O . LYS B 1 14 ? 8.203 -28.203 -18.406 1 98.44 14 LYS B O 1
ATOM 2408 N N . GLY B 1 15 ? 7.25 -29.672 -17.031 1 98.44 15 GLY B N 1
ATOM 2409 C CA . GLY B 1 15 ? 8.484 -30.031 -16.344 1 98.44 15 GLY B CA 1
ATOM 2410 C C . GLY B 1 15 ? 8.961 -28.969 -15.367 1 98.44 15 GLY B C 1
ATOM 2411 O O . GLY B 1 15 ? 10.031 -29.109 -14.773 1 98.44 15 GLY B O 1
ATOM 2412 N N . LYS B 1 16 ? 8.195 -27.938 -15.219 1 98.69 16 LYS B N 1
ATOM 2413 C CA . LYS B 1 16 ? 8.578 -26.844 -14.328 1 98.69 16 LYS B CA 1
ATOM 2414 C C . LYS B 1 16 ? 7.934 -27 -12.953 1 98.69 16 LYS B C 1
ATOM 2416 O O . LYS B 1 16 ? 7.109 -27.891 -12.742 1 98.69 16 LYS B O 1
ATOM 2421 N N . VAL B 1 17 ? 8.375 -26.234 -12.008 1 98.94 17 VAL B N 1
ATOM 2422 C CA . VAL B 1 17 ? 7.875 -26.266 -10.633 1 98.94 17 VAL B CA 1
ATOM 2423 C C . VAL B 1 17 ? 7.145 -24.969 -10.32 1 98.94 17 VAL B C 1
ATOM 2425 O O . VAL B 1 17 ? 7.703 -23.875 -10.477 1 98.94 17 VAL B O 1
ATOM 2428 N N . ALA B 1 18 ? 5.867 -25.078 -9.914 1 98.94 18 ALA B N 1
ATOM 2429 C CA . ALA B 1 18 ? 5.055 -23.906 -9.586 1 98.94 18 ALA B CA 1
ATOM 2430 C C . ALA B 1 18 ? 4.613 -23.938 -8.125 1 98.94 18 ALA B C 1
ATOM 2432 O O . ALA B 1 18 ? 3.965 -24.891 -7.688 1 98.94 18 ALA B O 1
ATOM 2433 N N . LEU B 1 19 ? 5.02 -22.938 -7.359 1 98.94 19 LEU B N 1
ATOM 2434 C CA . LEU B 1 19 ? 4.562 -22.734 -5.988 1 98.94 19 LEU B CA 1
ATOM 2435 C C . LEU B 1 19 ? 3.324 -21.859 -5.949 1 98.94 19 LEU B C 1
ATOM 2437 O O . LEU B 1 19 ? 3.348 -20.719 -6.438 1 98.94 19 LEU B O 1
ATOM 2441 N N . ILE B 1 20 ? 2.238 -22.344 -5.418 1 98.94 20 ILE B N 1
ATOM 2442 C CA . ILE B 1 20 ? 0.964 -21.625 -5.406 1 98.94 20 ILE B CA 1
ATOM 2443 C C . ILE B 1 20 ? 0.46 -21.5 -3.973 1 98.94 20 ILE B C 1
ATOM 2445 O O . ILE B 1 20 ? 0.266 -22.5 -3.281 1 98.94 20 ILE B O 1
ATOM 2449 N N . THR B 1 21 ? 0.283 -20.297 -3.502 1 98.94 21 THR B N 1
ATOM 2450 C CA . THR B 1 21 ? -0.301 -20.062 -2.184 1 98.94 21 THR B CA 1
ATOM 2451 C C . THR B 1 21 ? -1.817 -19.922 -2.281 1 98.94 21 THR B C 1
ATOM 2453 O O . THR B 1 21 ? -2.34 -19.484 -3.309 1 98.94 21 THR B O 1
ATOM 2456 N N . GLY B 1 22 ? -2.502 -20.219 -1.172 1 98.44 22 GLY B N 1
ATOM 2457 C CA . GLY B 1 22 ? -3.955 -20.266 -1.253 1 98.44 22 GLY B CA 1
ATOM 2458 C C . GLY B 1 22 ? -4.469 -21.281 -2.244 1 98.44 22 GLY B C 1
ATOM 2459 O O . GLY B 1 22 ? -5.406 -21.016 -2.998 1 98.44 22 GLY B O 1
ATOM 2460 N N . ALA B 1 23 ? -3.9 -22.438 -2.285 1 98.5 23 ALA B N 1
ATOM 2461 C CA . ALA B 1 23 ? -4.102 -23.391 -3.369 1 98.5 23 ALA B CA 1
ATOM 2462 C C . ALA B 1 23 ? -5.281 -24.312 -3.074 1 98.5 23 ALA B C 1
ATOM 2464 O O . ALA B 1 23 ? -5.617 -25.188 -3.889 1 98.5 23 ALA B O 1
ATOM 2465 N N . SER B 1 24 ? -5.984 -24.109 -1.971 1 97.06 24 SER B N 1
ATOM 2466 C CA . SER B 1 24 ? -6.973 -25.094 -1.54 1 97.06 24 SER B CA 1
ATOM 2467 C C . SER B 1 24 ? -8.375 -24.703 -2 1 97.06 24 SER B C 1
ATOM 2469 O O . SER B 1 24 ? -9.328 -25.453 -1.793 1 97.06 24 SER B O 1
ATOM 2471 N N . SER B 1 25 ? -8.523 -23.484 -2.572 1 95.62 25 SER B N 1
ATOM 2472 C CA . SER B 1 25 ? -9.852 -23.078 -3.006 1 95.62 25 SER B CA 1
ATOM 2473 C C . SER B 1 25 ? -9.773 -21.984 -4.066 1 95.62 25 SER B C 1
ATOM 2475 O O . SER B 1 25 ? -8.688 -21.484 -4.363 1 95.62 25 SER B O 1
ATOM 2477 N N . GLY B 1 26 ? -10.859 -21.797 -4.723 1 96.38 26 GLY B N 1
ATOM 2478 C CA . GLY B 1 26 ? -11.023 -20.641 -5.582 1 96.38 26 GLY B CA 1
ATOM 2479 C C . GLY B 1 26 ? -10.023 -20.578 -6.723 1 96.38 26 GLY B C 1
ATOM 2480 O O . GLY B 1 26 ? -9.852 -21.562 -7.449 1 96.38 26 GLY B O 1
ATOM 2481 N N . ILE B 1 27 ? -9.438 -19.453 -6.887 1 97.25 27 ILE B N 1
ATOM 2482 C CA . ILE B 1 27 ? -8.516 -19.188 -7.98 1 97.25 27 ILE B CA 1
ATOM 2483 C C . ILE B 1 27 ? -7.281 -20.078 -7.844 1 97.25 27 ILE B C 1
ATOM 2485 O O . ILE B 1 27 ? -6.84 -20.688 -8.82 1 97.25 27 ILE B O 1
ATOM 2489 N N . GLY B 1 28 ? -6.773 -20.219 -6.605 1 98.44 28 GLY B N 1
ATOM 2490 C CA . GLY B 1 28 ? -5.578 -21 -6.355 1 98.44 28 GLY B CA 1
ATOM 2491 C C . GLY B 1 28 ? -5.746 -22.469 -6.699 1 98.44 28 GLY B C 1
ATOM 2492 O O . GLY B 1 28 ? -4.883 -23.062 -7.352 1 98.44 28 GLY B O 1
ATOM 2493 N N . LEU B 1 29 ? -6.859 -23 -6.297 1 98.44 29 LEU B N 1
ATOM 2494 C CA . LEU B 1 29 ? -7.172 -24.391 -6.605 1 98.44 29 LEU B CA 1
ATOM 2495 C C . LEU B 1 29 ? -7.273 -24.609 -8.109 1 98.44 29 LEU B C 1
ATOM 2497 O O . LEU B 1 29 ? -6.695 -25.547 -8.648 1 98.44 29 LEU B O 1
ATOM 2501 N N . THR B 1 30 ? -7.945 -23.719 -8.766 1 98.31 30 THR B N 1
ATOM 2502 C CA . THR B 1 30 ? -8.219 -23.844 -10.195 1 98.31 30 THR B CA 1
ATOM 2503 C C . THR B 1 30 ? -6.926 -23.766 -11 1 98.31 30 THR B C 1
ATOM 2505 O O . THR B 1 30 ? -6.695 -24.578 -11.891 1 98.31 30 THR B O 1
ATOM 2508 N N . ILE B 1 31 ? -6.078 -22.828 -10.648 1 98.56 31 ILE B N 1
ATOM 2509 C CA . ILE B 1 31 ? -4.852 -22.672 -11.422 1 98.56 31 ILE B CA 1
ATOM 2510 C C . ILE B 1 31 ? -3.885 -23.812 -11.109 1 98.56 31 ILE B C 1
ATOM 2512 O O . ILE B 1 31 ? -3.137 -24.25 -11.977 1 98.56 31 ILE B O 1
ATOM 2516 N N . ALA B 1 32 ? -3.895 -24.312 -9.867 1 98.88 32 ALA B N 1
ATOM 2517 C CA . ALA B 1 32 ? -3.055 -25.453 -9.516 1 98.88 32 ALA B CA 1
ATOM 2518 C C . ALA B 1 32 ? -3.385 -26.656 -10.375 1 98.88 32 ALA B C 1
ATOM 2520 O O . ALA B 1 32 ? -2.488 -27.312 -10.922 1 98.88 32 ALA B O 1
ATOM 2521 N N . LYS B 1 33 ? -4.645 -26.938 -10.523 1 98.69 33 LYS B N 1
ATOM 2522 C CA . LYS B 1 33 ? -5.086 -28.062 -11.328 1 98.69 33 LYS B CA 1
ATOM 2523 C C . LYS B 1 33 ? -4.684 -27.891 -12.789 1 98.69 33 LYS B C 1
ATOM 2525 O O . LYS B 1 33 ? -4.223 -28.828 -13.438 1 98.69 33 LYS B O 1
ATOM 2530 N N . ARG B 1 34 ? -4.824 -26.688 -13.281 1 98.19 34 ARG B N 1
ATOM 2531 C CA . ARG B 1 34 ? -4.516 -26.406 -14.672 1 98.19 34 ARG B CA 1
ATOM 2532 C C . ARG B 1 34 ? -3.021 -26.547 -14.953 1 98.19 34 ARG B C 1
ATOM 2534 O O . ARG B 1 34 ? -2.627 -27.125 -15.969 1 98.19 34 ARG B O 1
ATOM 2541 N N . ILE B 1 35 ? -2.207 -26.031 -14.086 1 98.81 35 ILE 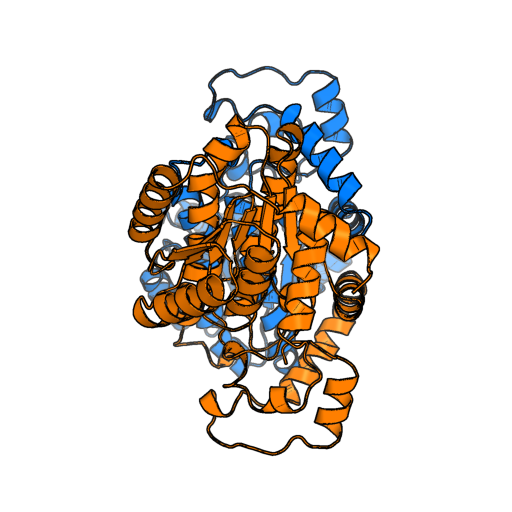B N 1
ATOM 2542 C CA . ILE B 1 35 ? -0.757 -26.078 -14.25 1 98.81 35 ILE B CA 1
ATOM 2543 C C . ILE B 1 35 ? -0.274 -27.531 -14.141 1 98.81 35 ILE B C 1
ATOM 2545 O O . ILE B 1 35 ? 0.566 -27.969 -14.93 1 98.81 35 ILE B O 1
ATOM 2549 N N . ALA B 1 36 ? -0.822 -28.281 -13.195 1 98.81 36 ALA B N 1
ATOM 2550 C CA . ALA B 1 36 ? -0.455 -29.688 -13.031 1 98.81 36 ALA B CA 1
ATOM 2551 C C . ALA B 1 36 ? -0.851 -30.516 -14.258 1 98.81 36 ALA B C 1
ATOM 2553 O O . ALA B 1 36 ? -0.076 -31.344 -14.734 1 98.81 36 ALA B O 1
ATOM 2554 N N . ALA B 1 37 ? -2.027 -30.234 -14.781 1 98.5 37 ALA B N 1
ATOM 2555 C CA . ALA B 1 37 ? -2.521 -30.938 -15.961 1 98.5 37 ALA B CA 1
ATOM 2556 C C . ALA B 1 37 ? -1.632 -30.672 -17.172 1 98.5 37 ALA B C 1
ATOM 2558 O O . ALA B 1 37 ? -1.547 -31.516 -18.078 1 98.5 37 ALA B O 1
ATOM 2559 N N . ALA B 1 38 ? -0.935 -29.562 -17.125 1 98.44 38 ALA B N 1
ATOM 2560 C CA . ALA B 1 38 ? -0.065 -29.188 -18.234 1 98.44 38 ALA B CA 1
ATOM 2561 C C . ALA B 1 38 ? 1.346 -29.734 -18.047 1 98.44 38 ALA B C 1
ATOM 2563 O O . ALA B 1 38 ? 2.24 -29.469 -18.859 1 98.44 38 ALA B O 1
ATOM 2564 N N . GLY B 1 39 ? 1.592 -30.453 -16.938 1 98.62 39 GLY B N 1
ATOM 2565 C CA . GLY B 1 39 ? 2.818 -31.219 -16.828 1 98.62 39 GLY B CA 1
ATOM 2566 C C . GLY B 1 39 ? 3.795 -30.656 -15.82 1 98.62 39 GLY B C 1
ATOM 2567 O O . GLY B 1 39 ? 4.922 -31.141 -15.695 1 98.62 39 GLY B O 1
ATOM 2568 N N . ALA B 1 40 ? 3.381 -29.656 -15.102 1 98.81 40 ALA B N 1
ATOM 2569 C CA . ALA B 1 40 ? 4.246 -29.062 -14.078 1 98.81 40 ALA B CA 1
ATOM 2570 C C . ALA B 1 40 ? 4.09 -29.797 -12.75 1 98.81 40 ALA B C 1
ATOM 2572 O O . ALA B 1 40 ? 3.096 -30.5 -12.531 1 98.81 40 ALA B O 1
ATOM 2573 N N . HIS B 1 41 ? 5.082 -29.719 -11.898 1 98.88 41 HIS B N 1
ATOM 2574 C CA . HIS B 1 41 ? 4.984 -30.078 -10.492 1 98.88 41 HIS B CA 1
ATOM 2575 C C . HIS B 1 41 ? 4.488 -28.891 -9.656 1 98.88 41 HIS B C 1
ATOM 2577 O O . HIS B 1 41 ? 5.18 -27.875 -9.531 1 98.88 41 HIS B O 1
ATOM 2583 N N . VAL B 1 42 ? 3.277 -29.031 -9.086 1 98.94 42 VAL B N 1
ATOM 2584 C CA . VAL B 1 42 ? 2.715 -27.922 -8.328 1 98.94 42 VAL B CA 1
ATOM 2585 C C . VAL B 1 42 ? 2.961 -28.156 -6.836 1 98.94 42 VAL B C 1
ATOM 2587 O O . VAL B 1 42 ? 2.816 -29.266 -6.336 1 98.94 42 VAL B O 1
ATOM 2590 N N . LEU B 1 43 ? 3.479 -27.125 -6.16 1 98.94 43 LEU B N 1
ATOM 2591 C CA . LEU B 1 43 ? 3.631 -27.062 -4.711 1 98.94 43 LEU B CA 1
ATOM 2592 C C . LEU B 1 43 ? 2.498 -26.25 -4.082 1 98.94 43 LEU B C 1
ATOM 2594 O O . LEU B 1 43 ? 2.389 -25.047 -4.309 1 98.94 43 LEU B O 1
ATOM 2598 N N . LEU B 1 44 ? 1.66 -26.969 -3.303 1 98.94 44 LEU B N 1
ATOM 2599 C CA . LEU B 1 44 ? 0.411 -26.422 -2.797 1 98.94 44 LEU B CA 1
ATOM 2600 C C . LEU B 1 44 ? 0.582 -25.906 -1.369 1 98.94 44 LEU B C 1
ATOM 2602 O O . LEU B 1 44 ? 0.951 -26.672 -0.473 1 98.94 44 LEU B O 1
ATOM 2606 N N . VAL B 1 45 ? 0.322 -24.625 -1.162 1 98.94 45 VAL B N 1
ATOM 2607 C CA . VAL B 1 45 ? 0.423 -24.047 0.17 1 98.94 45 VAL B CA 1
ATOM 2608 C C . VAL B 1 45 ? -0.941 -23.516 0.605 1 98.94 45 VAL B C 1
ATOM 2610 O O . VAL B 1 45 ? -1.585 -22.766 -0.129 1 98.94 45 VAL B O 1
ATOM 2613 N N . ALA B 1 46 ? -1.428 -23.859 1.644 1 98.62 46 ALA B N 1
ATOM 2614 C CA . ALA B 1 46 ? -2.59 -23.375 2.379 1 98.62 46 ALA B CA 1
ATOM 2615 C C . ALA B 1 46 ? -2.533 -23.797 3.844 1 98.62 46 ALA B C 1
ATOM 2617 O O . ALA B 1 46 ? -1.57 -24.438 4.273 1 98.62 46 ALA B O 1
ATOM 2618 N N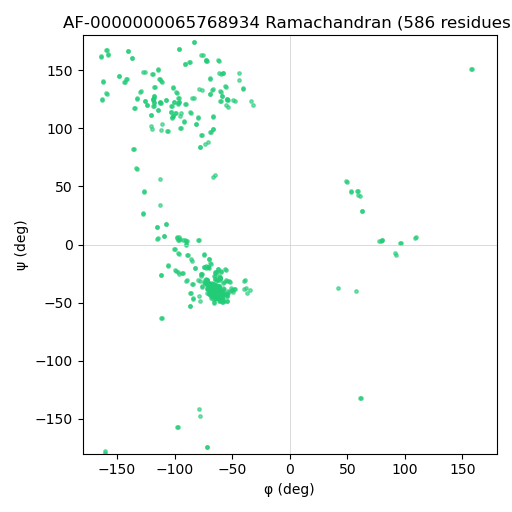 . ARG B 1 47 ? -3.453 -23.484 4.605 1 97.19 47 ARG B N 1
ATOM 2619 C CA . ARG B 1 47 ? -3.354 -23.656 6.055 1 97.19 47 ARG B CA 1
ATOM 2620 C C . ARG B 1 47 ? -3.719 -25.078 6.461 1 97.19 47 ARG B C 1
ATOM 2622 O O . ARG B 1 47 ? -3.121 -25.641 7.379 1 97.19 47 ARG B O 1
ATOM 2629 N N . THR B 1 48 ? -4.672 -25.672 5.711 1 97.69 48 THR B N 1
ATOM 2630 C CA . THR B 1 48 ? -5.27 -26.906 6.191 1 97.69 48 THR B CA 1
ATOM 2631 C C . THR B 1 48 ? -4.699 -28.109 5.445 1 97.69 48 THR B C 1
ATOM 2633 O O . THR B 1 48 ? -4.953 -28.281 4.25 1 97.69 48 THR B O 1
ATOM 2636 N N . GLN B 1 49 ? -4.082 -28.984 6.18 1 98.25 49 GLN B N 1
ATOM 2637 C CA . GLN B 1 49 ? -3.424 -30.141 5.59 1 98.25 49 GLN B CA 1
ATOM 2638 C C . GLN B 1 49 ? -4.434 -31.047 4.891 1 98.25 49 GLN B C 1
ATOM 2640 O O . GLN B 1 49 ? -4.207 -31.484 3.756 1 98.25 49 GLN B O 1
ATOM 2645 N N . GLU B 1 50 ? -5.539 -31.297 5.523 1 98.44 50 GLU B N 1
ATOM 2646 C CA . GLU B 1 50 ? -6.535 -32.219 4.988 1 98.44 50 GLU B CA 1
ATOM 2647 C C . GLU B 1 50 ? -7.066 -31.734 3.641 1 98.44 50 GLU B C 1
ATOM 2649 O O . GLU B 1 50 ? -7.219 -32.531 2.709 1 98.44 50 GLU B O 1
ATOM 2654 N N . THR B 1 51 ? -7.348 -30.453 3.555 1 98.38 51 THR B N 1
ATOM 2655 C CA . THR B 1 51 ? -7.852 -29.891 2.305 1 98.38 51 THR B CA 1
ATOM 2656 C C . THR B 1 51 ? -6.789 -29.984 1.211 1 98.38 51 THR B C 1
ATOM 2658 O O . THR B 1 51 ? -7.105 -30.266 0.054 1 98.38 51 THR B O 1
ATOM 2661 N N . LEU B 1 52 ? -5.551 -29.781 1.567 1 98.75 52 LEU B N 1
ATOM 2662 C CA . LEU B 1 52 ? -4.461 -29.875 0.605 1 98.75 52 LEU B CA 1
ATOM 2663 C C . LEU B 1 52 ? -4.297 -31.312 0.104 1 98.75 52 LEU B C 1
ATOM 2665 O O . LEU B 1 52 ? -4.008 -31.531 -1.074 1 98.75 52 LEU B O 1
ATOM 2669 N N . GLU B 1 53 ? -4.445 -32.25 0.977 1 98.69 53 GLU B N 1
ATOM 2670 C CA . GLU B 1 53 ? -4.367 -33.656 0.586 1 98.69 53 GLU B CA 1
ATOM 2671 C C . GLU B 1 53 ? -5.453 -34 -0.426 1 98.69 53 GLU B C 1
ATOM 2673 O O . GLU B 1 53 ? -5.207 -34.75 -1.369 1 98.69 53 GLU B O 1
ATOM 2678 N N . GLU B 1 54 ? -6.613 -33.438 -0.187 1 98.62 54 GLU B N 1
ATOM 2679 C CA . GLU B 1 54 ? -7.699 -33.656 -1.14 1 98.62 54 GLU B CA 1
ATOM 2680 C C . GLU B 1 54 ? -7.352 -33.094 -2.51 1 98.62 54 GLU B C 1
ATOM 2682 O O . GLU B 1 54 ? -7.598 -33.719 -3.537 1 98.62 54 GLU B O 1
ATOM 2687 N N . VAL B 1 55 ? -6.793 -31.906 -2.514 1 98.69 55 VAL B N 1
ATOM 2688 C CA . VAL B 1 55 ? -6.406 -31.266 -3.764 1 98.69 55 VAL B CA 1
ATOM 2689 C C . VAL B 1 55 ? -5.309 -32.062 -4.449 1 98.69 55 VAL B C 1
ATOM 2691 O O . VAL B 1 55 ? -5.367 -32.312 -5.66 1 98.69 55 VAL B O 1
ATOM 2694 N N . LYS B 1 56 ? -4.324 -32.5 -3.691 1 98.88 56 LYS B N 1
ATOM 2695 C CA . LYS B 1 56 ? -3.248 -33.312 -4.227 1 98.88 56 LYS B CA 1
ATOM 2696 C C . LYS B 1 56 ? -3.797 -34.594 -4.855 1 98.88 56 LYS B C 1
ATOM 2698 O O . LYS B 1 56 ? -3.424 -34.969 -5.973 1 98.88 56 LYS B O 1
ATOM 2703 N N . ALA B 1 57 ? -4.656 -35.25 -4.152 1 98.75 57 ALA B N 1
ATOM 2704 C CA . ALA B 1 57 ? -5.242 -36.469 -4.652 1 98.75 57 ALA B CA 1
ATOM 2705 C C . ALA B 1 57 ? -5.973 -36.25 -5.973 1 98.75 57 ALA B C 1
ATOM 2707 O O . ALA B 1 57 ? -5.852 -37.062 -6.902 1 98.75 57 ALA B O 1
ATOM 2708 N N . ALA B 1 58 ? -6.723 -35.188 -6.016 1 98.5 58 ALA B N 1
ATOM 2709 C CA . ALA B 1 58 ? -7.461 -34.844 -7.234 1 98.5 58 ALA B CA 1
ATOM 2710 C C . ALA B 1 58 ? -6.512 -34.625 -8.406 1 98.5 58 ALA B C 1
ATOM 2712 O O . ALA B 1 58 ? -6.773 -35.062 -9.523 1 98.5 58 ALA B O 1
ATOM 2713 N N . ILE B 1 59 ? -5.406 -33.938 -8.172 1 98.75 59 ILE B N 1
ATOM 2714 C CA . ILE B 1 59 ? -4.418 -33.625 -9.195 1 98.75 59 ILE B CA 1
ATOM 2715 C C . ILE B 1 59 ? -3.732 -34.906 -9.664 1 98.75 59 ILE B C 1
ATOM 2717 O O . ILE B 1 59 ? -3.596 -35.125 -10.867 1 98.75 59 ILE B O 1
ATOM 2721 N N . GLU B 1 60 ? -3.404 -35.719 -8.734 1 98.62 60 GLU B N 1
ATOM 2722 C CA . GLU B 1 60 ? -2.676 -36.938 -9.047 1 98.62 60 GLU B CA 1
ATOM 2723 C C . GLU B 1 60 ? -3.57 -37.938 -9.773 1 98.62 60 GLU B C 1
ATOM 2725 O O . GLU B 1 60 ? -3.104 -38.688 -10.633 1 98.62 60 GLU B O 1
ATOM 2730 N N . GLN B 1 61 ? -4.82 -37.938 -9.445 1 98.25 61 GLN B N 1
ATOM 2731 C CA . GLN B 1 61 ? -5.785 -38.781 -10.125 1 98.25 61 GLN B CA 1
ATOM 2732 C C . GLN B 1 61 ? -5.863 -38.438 -11.617 1 98.25 61 GLN B C 1
ATOM 2734 O O . GLN B 1 61 ? -6.148 -39.312 -12.438 1 98.25 61 GLN B O 1
ATOM 2739 N N . GLN B 1 62 ? -5.574 -37.25 -11.922 1 97.62 62 GLN B N 1
ATOM 2740 C CA . GLN B 1 62 ? -5.633 -36.812 -13.312 1 97.62 62 GLN B CA 1
ATOM 2741 C C . GLN B 1 62 ? -4.262 -36.875 -13.977 1 97.62 62 GLN B C 1
ATOM 2743 O O . GLN B 1 62 ? -4.078 -36.406 -15.094 1 97.62 62 GLN B O 1
ATOM 2748 N N . GLY B 1 63 ? -3.289 -37.438 -13.258 1 97.88 63 GLY B N 1
ATOM 2749 C CA . GLY B 1 63 ? -1.978 -37.688 -13.836 1 97.88 63 GLY B CA 1
ATOM 2750 C C . GLY B 1 63 ? -0.978 -36.594 -13.531 1 97.88 63 GLY B C 1
ATOM 2751 O O . GLY B 1 63 ? 0.151 -36.594 -14.023 1 97.88 63 GLY B O 1
ATOM 2752 N N . GLY B 1 64 ? -1.412 -35.594 -12.766 1 98.56 64 GLY B N 1
ATOM 2753 C CA . GLY B 1 64 ? -0.517 -34.5 -12.414 1 98.56 64 GLY B CA 1
ATOM 2754 C C . GLY B 1 64 ? 0.378 -34.812 -11.227 1 98.56 64 GLY B C 1
ATOM 2755 O O . GLY B 1 64 ? 0.287 -35.906 -10.648 1 98.56 64 GLY B O 1
ATOM 2756 N N . GLN B 1 65 ? 1.282 -33.906 -10.93 1 98.75 65 GLN B N 1
ATOM 2757 C CA . GLN B 1 65 ? 2.193 -34 -9.789 1 98.75 65 GLN B CA 1
ATOM 2758 C C . GLN B 1 65 ? 1.979 -32.875 -8.812 1 98.75 65 GLN B C 1
ATOM 2760 O O . GLN B 1 65 ? 1.966 -31.688 -9.203 1 98.75 65 GLN B O 1
ATOM 2765 N N . ALA B 1 66 ? 1.794 -33.25 -7.543 1 98.88 66 ALA B N 1
ATOM 2766 C CA . ALA B 1 66 ? 1.551 -32.219 -6.527 1 98.88 66 ALA B CA 1
ATOM 2767 C C . ALA B 1 66 ? 2.225 -32.594 -5.207 1 98.88 66 ALA B C 1
ATOM 2769 O O . ALA B 1 66 ? 2.291 -33.781 -4.844 1 98.88 66 ALA B O 1
ATOM 2770 N N . SER B 1 67 ? 2.797 -31.656 -4.539 1 98.88 67 SER B N 1
ATOM 2771 C CA . SER B 1 67 ? 3.25 -31.734 -3.154 1 98.88 67 SER B CA 1
ATOM 2772 C C . SER B 1 67 ? 2.539 -30.719 -2.273 1 98.88 67 SER B C 1
ATOM 2774 O O . SER B 1 67 ? 2.148 -29.641 -2.748 1 98.88 67 SER B O 1
ATOM 2776 N N . ILE B 1 68 ? 2.316 -31.078 -1.045 1 98.81 68 ILE B N 1
ATOM 2777 C CA . ILE B 1 68 ? 1.556 -30.188 -0.164 1 98.81 68 ILE B CA 1
ATOM 2778 C C . ILE B 1 68 ? 2.471 -29.625 0.919 1 98.81 68 ILE B C 1
ATOM 2780 O O . ILE B 1 68 ? 3.361 -30.328 1.414 1 98.81 68 ILE B O 1
ATOM 2784 N N . PHE B 1 69 ? 2.312 -28.391 1.25 1 98.81 69 PHE B N 1
ATOM 2785 C CA . PHE B 1 69 ? 3.051 -27.688 2.289 1 98.81 69 PHE B CA 1
ATOM 2786 C C . PHE B 1 69 ? 2.109 -26.844 3.148 1 98.81 69 PHE B C 1
ATOM 2788 O O . PHE B 1 69 ? 1.976 -25.641 2.938 1 98.81 69 PHE B O 1
ATOM 2795 N N . PRO B 1 70 ? 1.437 -27.5 4.145 1 98.75 70 PRO B N 1
ATOM 2796 C CA . PRO B 1 70 ? 0.577 -26.703 5.035 1 98.75 70 PRO B CA 1
ATOM 2797 C C . PRO B 1 70 ? 1.337 -25.609 5.766 1 98.75 70 PRO B C 1
ATOM 2799 O O . PRO B 1 70 ? 2.4 -25.859 6.336 1 98.75 70 PRO B O 1
ATOM 2802 N N . CYS B 1 71 ? 0.816 -24.328 5.68 1 98.81 71 CYS B N 1
ATOM 2803 C CA . CYS B 1 71 ? 1.518 -23.203 6.285 1 98.81 71 CYS B CA 1
ATOM 2804 C C . CYS B 1 71 ? 0.569 -22.031 6.52 1 98.81 71 CYS B C 1
ATOM 2806 O O . CYS B 1 71 ? -0.231 -21.688 5.648 1 98.81 71 CYS B O 1
ATOM 2808 N N . ASP B 1 72 ? 0.606 -21.531 7.699 1 98.69 72 ASP B N 1
ATOM 2809 C CA . ASP B 1 72 ? -0.02 -20.234 7.957 1 98.69 72 ASP B CA 1
ATOM 2810 C C . ASP B 1 72 ? 0.878 -19.078 7.496 1 98.69 72 ASP B C 1
ATOM 2812 O O . ASP B 1 72 ? 1.856 -18.75 8.164 1 98.69 72 ASP B O 1
ATOM 2816 N N . LEU B 1 73 ? 0.463 -18.453 6.461 1 98.75 73 LEU B N 1
ATOM 2817 C CA . LEU B 1 73 ? 1.31 -17.453 5.809 1 98.75 73 LEU B CA 1
ATOM 2818 C C . LEU B 1 73 ? 1.271 -16.125 6.566 1 98.75 73 LEU B C 1
ATOM 2820 O O . LEU B 1 73 ? 1.872 -15.141 6.133 1 98.75 73 LEU B O 1
ATOM 2824 N N . THR B 1 74 ? 0.568 -16.078 7.711 1 98.44 74 THR B N 1
ATOM 2825 C CA . THR B 1 74 ? 0.654 -14.906 8.578 1 98.44 74 THR B CA 1
ATOM 2826 C C . THR B 1 74 ? 1.804 -15.055 9.57 1 98.44 74 THR B C 1
ATOM 2828 O O . THR B 1 74 ? 2.172 -14.094 10.25 1 98.44 74 THR B O 1
ATOM 2831 N N . ASP B 1 75 ? 2.387 -16.203 9.625 1 98.56 75 ASP B N 1
ATOM 2832 C CA . ASP B 1 75 ? 3.51 -16.5 10.516 1 98.56 75 ASP B CA 1
ATOM 2833 C C . ASP B 1 75 ? 4.832 -16.469 9.758 1 98.56 75 ASP B C 1
ATOM 2835 O O . ASP B 1 75 ? 5.148 -17.406 9.023 1 98.56 75 ASP B O 1
ATOM 2839 N N . MET B 1 76 ? 5.652 -15.461 10.055 1 98.06 76 MET B N 1
ATOM 2840 C CA . MET B 1 76 ? 6.887 -15.242 9.305 1 98.06 76 MET B CA 1
ATOM 2841 C C . MET B 1 76 ? 7.859 -16.391 9.508 1 98.06 76 MET B C 1
ATOM 2843 O O . MET B 1 76 ? 8.539 -16.812 8.57 1 98.06 76 MET B O 1
ATOM 2847 N N . ASN B 1 77 ? 7.91 -16.922 10.695 1 98.31 77 ASN B N 1
ATOM 2848 C CA . ASN B 1 77 ? 8.773 -18.078 10.953 1 98.31 77 ASN B CA 1
ATOM 2849 C C . ASN B 1 77 ? 8.297 -19.312 10.188 1 98.31 77 ASN B C 1
ATOM 2851 O O . ASN B 1 77 ? 9.117 -20.094 9.688 1 98.31 77 ASN B O 1
ATOM 2855 N N . ALA B 1 78 ? 7.016 -19.516 10.141 1 98.75 78 ALA B N 1
ATOM 2856 C CA . ALA B 1 78 ? 6.461 -20.625 9.375 1 98.75 78 ALA B CA 1
ATOM 2857 C C . ALA B 1 78 ? 6.805 -20.5 7.898 1 98.75 78 ALA B C 1
ATOM 2859 O O . ALA B 1 78 ? 7.066 -21.5 7.23 1 98.75 78 ALA B O 1
ATOM 2860 N N . ILE B 1 79 ? 6.844 -19.297 7.375 1 98.81 79 ILE B N 1
ATOM 2861 C CA . ILE B 1 79 ? 7.176 -19.062 5.977 1 98.81 79 ILE B CA 1
ATOM 2862 C C . ILE B 1 79 ? 8.641 -19.422 5.727 1 98.81 79 ILE B C 1
ATOM 2864 O O . ILE B 1 79 ? 8.977 -19.984 4.688 1 98.81 79 ILE B O 1
ATOM 2868 N N . ASP B 1 80 ? 9.5 -19.078 6.684 1 98.56 80 ASP B N 1
ATOM 2869 C CA . ASP B 1 80 ? 10.906 -19.438 6.562 1 98.56 80 ASP B CA 1
ATOM 2870 C C . ASP B 1 80 ? 11.078 -20.953 6.516 1 98.56 80 ASP B C 1
ATOM 2872 O O . ASP B 1 80 ? 11.805 -21.484 5.668 1 98.56 80 ASP B O 1
ATOM 2876 N N . GLN B 1 81 ? 10.398 -21.625 7.391 1 98.62 81 GLN B N 1
ATOM 2877 C CA . GLN B 1 81 ? 10.453 -23.078 7.418 1 98.62 81 GLN B CA 1
ATOM 2878 C C . GLN B 1 81 ? 9.883 -23.672 6.141 1 98.62 81 GLN B C 1
ATOM 2880 O O . GLN B 1 81 ? 10.445 -24.625 5.586 1 98.62 81 GLN B O 1
ATOM 2885 N N . LEU B 1 82 ? 8.773 -23.109 5.723 1 98.75 82 LEU B N 1
ATOM 2886 C CA . LEU B 1 82 ? 8.164 -23.531 4.465 1 98.75 82 LEU B CA 1
ATOM 2887 C C . LEU B 1 82 ? 9.156 -23.438 3.314 1 98.75 82 LEU B C 1
ATOM 2889 O O . LEU B 1 82 ? 9.289 -24.375 2.525 1 98.75 82 LEU B O 1
ATOM 2893 N N . SER B 1 83 ? 9.844 -22.312 3.182 1 98.5 83 SER B N 1
ATOM 2894 C CA . SER B 1 83 ? 10.789 -22.078 2.098 1 98.5 83 SER B CA 1
ATOM 2895 C C . SER B 1 83 ? 11.938 -23.078 2.135 1 98.5 83 SER B C 1
ATOM 2897 O O . SER B 1 83 ? 12.375 -23.578 1.092 1 98.5 83 SER B O 1
ATOM 2899 N N . GLN B 1 84 ? 12.375 -23.375 3.346 1 98.19 84 GLN B N 1
ATOM 2900 C CA . GLN B 1 84 ? 13.438 -24.359 3.496 1 98.19 84 GLN B CA 1
ATOM 2901 C C . GLN B 1 84 ? 12.961 -25.75 3.053 1 98.19 84 GLN B C 1
ATOM 2903 O O . GLN B 1 84 ? 13.688 -26.453 2.357 1 98.19 84 GLN B O 1
ATOM 2908 N N . GLN B 1 85 ? 11.797 -26.109 3.457 1 98.5 85 GLN B N 1
ATOM 2909 C CA . GLN B 1 85 ? 11.234 -27.391 3.072 1 98.5 85 GLN B CA 1
ATOM 2910 C C . GLN B 1 85 ? 11.086 -27.5 1.556 1 98.5 85 GLN B C 1
ATOM 2912 O O . GLN B 1 85 ? 11.391 -28.547 0.968 1 98.5 85 GLN B O 1
ATOM 2917 N N . ILE B 1 86 ? 10.633 -26.422 0.953 1 98.44 86 ILE B N 1
ATOM 2918 C CA . ILE B 1 86 ? 10.414 -26.391 -0.49 1 98.44 86 ILE B CA 1
ATOM 2919 C C . ILE B 1 86 ? 11.75 -26.547 -1.214 1 98.44 86 ILE B C 1
ATOM 2921 O O . ILE B 1 86 ? 11.883 -27.391 -2.113 1 98.44 86 ILE B O 1
ATOM 2925 N N . MET B 1 87 ? 12.75 -25.844 -0.765 1 96.88 87 MET B N 1
ATOM 2926 C CA . MET B 1 87 ? 14.039 -25.859 -1.445 1 96.88 87 MET B CA 1
ATOM 2927 C C . MET B 1 87 ? 14.758 -27.188 -1.221 1 96.88 87 MET B C 1
ATOM 2929 O O . MET B 1 87 ? 15.648 -27.562 -1.992 1 96.88 87 MET B O 1
ATOM 2933 N N . ALA B 1 88 ? 14.336 -27.906 -0.199 1 97.56 88 ALA B N 1
ATOM 2934 C CA . ALA B 1 88 ? 14.867 -29.25 0.04 1 97.56 88 ALA B CA 1
ATOM 2935 C C . ALA B 1 88 ? 14.164 -30.281 -0.832 1 97.56 88 ALA B C 1
ATOM 2937 O O . ALA B 1 88 ? 14.703 -31.359 -1.071 1 97.56 88 ALA B O 1
ATOM 2938 N N . SER B 1 89 ? 13.008 -29.953 -1.308 1 97.69 89 SER B N 1
ATOM 2939 C CA . SER B 1 89 ? 12.172 -30.938 -1.981 1 97.69 89 SER B CA 1
ATOM 2940 C C . SER B 1 89 ? 12.297 -30.812 -3.498 1 97.69 89 SER B C 1
ATOM 2942 O O . SER B 1 89 ? 12 -31.781 -4.223 1 97.69 89 SER B O 1
ATOM 2944 N N . VAL B 1 90 ? 12.719 -29.672 -3.98 1 97.94 90 VAL B N 1
ATOM 2945 C CA . VAL B 1 90 ? 12.859 -29.453 -5.414 1 97.94 90 VAL B CA 1
ATOM 2946 C C . VAL B 1 90 ? 14.172 -28.719 -5.699 1 97.94 90 VAL B C 1
ATOM 2948 O O . VAL B 1 90 ? 14.75 -28.109 -4.801 1 97.94 90 VAL B O 1
ATOM 2951 N N . ASP B 1 91 ? 14.656 -28.781 -6.902 1 96.06 91 ASP B N 1
ATOM 2952 C CA . ASP B 1 91 ? 15.883 -28.094 -7.293 1 96.06 91 ASP B CA 1
ATOM 2953 C C . ASP B 1 91 ? 15.703 -26.578 -7.258 1 96.06 91 ASP B C 1
ATOM 2955 O O . ASP B 1 91 ? 16.609 -25.844 -6.848 1 96.06 91 ASP B O 1
ATOM 2959 N N . HIS B 1 92 ? 14.609 -26.109 -7.836 1 97.31 92 HIS B N 1
ATOM 2960 C CA . HIS B 1 92 ? 14.273 -24.688 -7.875 1 97.31 92 HIS B CA 1
ATOM 2961 C C . HIS B 1 92 ? 12.781 -24.484 -8.109 1 97.31 92 HIS B C 1
ATOM 2963 O O . HIS B 1 92 ? 12.055 -25.438 -8.391 1 97.31 92 HIS B O 1
ATOM 2969 N N . VAL B 1 93 ? 12.328 -23.312 -7.914 1 98.69 93 VAL B N 1
ATOM 2970 C CA . VAL B 1 93 ? 10.961 -22.906 -8.211 1 98.69 93 VAL B CA 1
ATOM 2971 C C . VAL B 1 93 ? 10.945 -22 -9.438 1 98.69 93 VAL B C 1
ATOM 2973 O O . VAL B 1 93 ? 11.648 -20.984 -9.469 1 98.69 93 VAL B O 1
ATOM 2976 N N . ASP B 1 94 ? 10.172 -22.375 -10.438 1 98.75 94 ASP B N 1
ATOM 2977 C CA . ASP B 1 94 ? 10.086 -21.594 -11.664 1 98.75 94 ASP B CA 1
ATOM 2978 C C . ASP B 1 94 ? 9.055 -20.484 -11.539 1 98.75 94 ASP B C 1
ATOM 2980 O O . ASP B 1 94 ? 9.273 -19.359 -12.023 1 98.75 94 ASP B O 1
ATOM 2984 N N . PHE B 1 95 ? 7.891 -20.797 -10.922 1 98.81 95 PHE B N 1
ATOM 2985 C CA . PHE B 1 95 ? 6.773 -19.859 -10.789 1 98.81 95 PHE B CA 1
ATOM 2986 C C . PHE B 1 95 ? 6.355 -19.734 -9.328 1 98.81 95 PHE B C 1
ATOM 2988 O O . PHE B 1 95 ? 6.133 -20.734 -8.648 1 98.81 95 PHE B O 1
ATOM 2995 N N . LEU B 1 96 ? 6.363 -18.562 -8.828 1 98.94 96 LEU B N 1
ATOM 2996 C CA . LEU B 1 96 ? 5.68 -18.25 -7.582 1 98.94 96 LEU B CA 1
ATOM 2997 C C . LEU B 1 96 ? 4.375 -17.516 -7.848 1 98.94 96 LEU B C 1
ATOM 2999 O O . LEU B 1 96 ? 4.383 -16.422 -8.422 1 98.94 96 LEU B O 1
ATOM 3003 N N . ILE B 1 97 ? 3.273 -18.109 -7.543 1 98.94 97 ILE B N 1
ATOM 3004 C CA . ILE B 1 97 ? 1.962 -17.484 -7.637 1 98.94 97 ILE B CA 1
ATOM 3005 C C . ILE B 1 97 ? 1.449 -17.156 -6.238 1 98.94 97 ILE B C 1
ATOM 3007 O O . ILE B 1 97 ? 0.924 -18.016 -5.539 1 98.94 97 ILE B O 1
ATOM 3011 N N . ASN B 1 98 ? 1.64 -15.914 -5.855 1 98.88 98 ASN B N 1
ATOM 3012 C CA . ASN B 1 98 ? 1.092 -15.391 -4.609 1 98.88 98 ASN B CA 1
ATOM 3013 C C . ASN B 1 98 ? -0.402 -15.102 -4.73 1 98.88 98 ASN B C 1
ATOM 3015 O O . ASN B 1 98 ? -0.795 -13.992 -5.113 1 98.88 98 ASN B O 1
ATOM 3019 N N . ASN B 1 99 ? -1.171 -16.062 -4.34 1 98.62 99 ASN B N 1
ATOM 3020 C CA . ASN B 1 99 ? -2.619 -15.992 -4.5 1 98.62 99 ASN B CA 1
ATOM 3021 C C . ASN B 1 99 ? -3.326 -15.883 -3.15 1 98.62 99 ASN B C 1
ATOM 3023 O O . ASN B 1 99 ? -4.434 -15.352 -3.066 1 98.62 99 ASN B O 1
ATOM 3027 N N . ALA B 1 100 ? -2.648 -16.406 -2.084 1 98.5 100 ALA B N 1
ATOM 3028 C CA . ALA B 1 100 ? -3.262 -16.328 -0.761 1 98.5 100 ALA B CA 1
ATOM 3029 C C . ALA B 1 100 ? -3.598 -14.875 -0.408 1 98.5 100 ALA B C 1
ATOM 3031 O O . ALA B 1 100 ? -2.82 -13.961 -0.698 1 98.5 100 ALA B O 1
ATOM 3032 N N . GLY B 1 101 ? -4.727 -14.664 0.114 1 97.12 101 GLY B N 1
ATOM 3033 C CA . GLY B 1 101 ? -5.137 -13.328 0.515 1 97.12 101 GLY B CA 1
ATOM 3034 C C . GLY B 1 101 ? -6.328 -13.328 1.453 1 97.12 101 GLY B C 1
ATOM 3035 O O . GLY B 1 101 ? -7.008 -14.352 1.601 1 97.12 101 GLY B O 1
ATOM 3036 N N . ARG B 1 102 ? -6.496 -12.273 2.094 1 95.75 102 ARG B N 1
ATOM 3037 C CA . ARG B 1 102 ? -7.625 -12 2.979 1 95.75 102 ARG B CA 1
ATOM 3038 C C . ARG B 1 102 ? -8.258 -10.656 2.656 1 95.75 102 ARG B C 1
ATOM 3040 O O . ARG B 1 102 ? -7.559 -9.672 2.396 1 95.75 102 ARG B O 1
ATOM 3047 N N . SER B 1 103 ? -9.578 -10.719 2.547 1 93.94 103 SER B N 1
ATOM 3048 C CA . SER B 1 103 ? -10.336 -9.477 2.367 1 93.94 103 SER B CA 1
ATOM 3049 C C . SER B 1 103 ? -11.234 -9.203 3.564 1 93.94 103 SER B C 1
ATOM 3051 O O . SER B 1 103 ? -11.578 -10.117 4.316 1 93.94 103 SER B O 1
ATOM 3053 N N . ILE B 1 104 ? -11.445 -7.969 3.795 1 91.88 104 ILE B N 1
ATOM 3054 C CA . ILE B 1 104 ? -12.398 -7.504 4.801 1 91.88 104 ILE B CA 1
ATOM 3055 C C . ILE B 1 104 ? -13.258 -6.383 4.223 1 91.88 104 ILE B C 1
ATOM 3057 O O . ILE B 1 104 ? -12.727 -5.355 3.785 1 91.88 104 ILE B O 1
ATOM 3061 N N . ARG B 1 105 ? -14.523 -6.633 4.141 1 90.69 105 ARG B N 1
ATOM 3062 C CA . ARG B 1 105 ? -15.445 -5.59 3.707 1 90.69 105 ARG B CA 1
ATOM 3063 C C . ARG B 1 105 ? -15.992 -4.812 4.898 1 90.69 105 ARG B C 1
ATOM 3065 O O . ARG B 1 105 ? -16.875 -5.293 5.613 1 90.69 105 ARG B O 1
ATOM 3072 N N . ARG B 1 106 ? -15.539 -3.604 5.098 1 92.88 106 ARG B N 1
ATOM 3073 C CA . ARG B 1 106 ? -15.961 -2.76 6.211 1 92.88 106 ARG B CA 1
ATOM 3074 C C . ARG B 1 106 ? -15.602 -1.3 5.957 1 92.88 106 ARG B C 1
ATOM 3076 O O . ARG B 1 106 ? -14.453 -0.983 5.641 1 92.88 106 ARG B O 1
ATOM 3083 N N . ALA B 1 107 ? -16.641 -0.45 6.035 1 90.88 107 ALA B N 1
ATOM 3084 C CA . ALA B 1 107 ? -16.375 0.978 5.891 1 90.88 107 ALA B CA 1
ATOM 3085 C C . ALA B 1 107 ? -15.453 1.476 6.996 1 90.88 107 ALA B C 1
ATOM 3087 O O . ALA B 1 107 ? -15.383 0.88 8.07 1 90.88 107 ALA B O 1
ATOM 3088 N N . VAL B 1 108 ? -14.781 2.58 6.77 1 94.44 108 VAL B N 1
ATOM 3089 C CA . VAL B 1 108 ? -13.812 3.09 7.727 1 94.44 108 VAL B CA 1
ATOM 3090 C C . VAL B 1 108 ? -14.516 3.5 9.016 1 94.44 108 VAL B C 1
ATOM 3092 O O . VAL B 1 108 ? -14.031 3.227 10.117 1 94.44 108 VAL B O 1
ATOM 3095 N N . HIS B 1 109 ? -15.703 4.102 8.867 1 93.75 109 HIS B N 1
ATOM 3096 C CA . HIS B 1 109 ? -16.406 4.562 10.055 1 93.75 109 HIS B CA 1
ATOM 3097 C C . HIS B 1 109 ? -16.922 3.387 10.883 1 93.75 109 HIS B C 1
ATOM 3099 O O . HIS B 1 109 ? -17.312 3.561 12.039 1 93.75 109 HIS B O 1
ATOM 3105 N N . GLU B 1 110 ? -16.891 2.18 10.273 1 94.38 110 GLU B N 1
ATOM 3106 C CA . GLU B 1 110 ? -17.266 0.967 11 1 94.38 110 GLU B CA 1
ATOM 3107 C C . GLU B 1 110 ? -16.031 0.258 11.555 1 94.38 110 GLU B C 1
ATOM 3109 O O . GLU B 1 110 ? -16.141 -0.812 12.156 1 94.38 110 GLU B O 1
ATOM 3114 N N . SER B 1 111 ? -14.836 0.854 11.383 1 94.81 111 SER B N 1
ATOM 3115 C CA . SER B 1 111 ? -13.594 0.174 11.719 1 94.81 111 SER B CA 1
ATOM 3116 C C . SER B 1 111 ? -12.875 0.872 12.867 1 94.81 111 SER B C 1
ATOM 3118 O O . SER B 1 111 ? -11.719 0.565 13.164 1 94.81 111 SER B O 1
ATOM 3120 N N . PHE B 1 112 ? -13.547 1.757 13.594 1 95.25 112 PHE B N 1
ATOM 3121 C CA . PHE B 1 112 ? -12.883 2.535 14.633 1 95.25 112 PHE B CA 1
ATOM 3122 C C . PHE B 1 112 ? -12.305 1.624 15.711 1 95.25 112 PHE B C 1
ATOM 3124 O O . PHE B 1 112 ? -11.219 1.872 16.234 1 95.25 112 PHE B O 1
ATOM 3131 N N . ASP B 1 113 ? -12.969 0.564 16.047 1 95 113 ASP B N 1
ATOM 3132 C CA . ASP B 1 113 ? -12.523 -0.356 17.094 1 95 113 ASP B CA 1
ATOM 3133 C C . ASP B 1 113 ? -12.016 -1.666 16.5 1 95 113 ASP B C 1
ATOM 3135 O O . ASP B 1 113 ? -11.969 -2.691 17.172 1 95 113 ASP B O 1
ATOM 3139 N N . ARG B 1 114 ? -11.703 -1.626 15.18 1 96.75 114 ARG B N 1
ATOM 3140 C CA . ARG B 1 114 ? -11.312 -2.84 14.469 1 96.75 114 ARG B CA 1
ATOM 3141 C C . ARG B 1 114 ? -9.977 -2.648 13.758 1 96.75 114 ARG B C 1
ATOM 3143 O O . ARG B 1 114 ? -9.844 -2.977 12.578 1 96.75 114 ARG B O 1
ATOM 3150 N N . PHE B 1 115 ? -9.078 -2.053 14.539 1 98.19 115 PHE B N 1
ATOM 3151 C CA . PHE B 1 115 ? -7.777 -1.781 13.938 1 98.19 115 PHE B CA 1
ATOM 3152 C C . PHE B 1 115 ? -7.109 -3.074 13.484 1 98.19 115 PHE B C 1
ATOM 3154 O O . PHE B 1 115 ? -6.355 -3.084 12.508 1 98.19 115 PHE B O 1
ATOM 3161 N N . HIS B 1 116 ? -7.418 -4.184 14.164 1 97.69 116 HIS B N 1
ATOM 3162 C CA . HIS B 1 116 ? -6.832 -5.48 13.836 1 97.69 116 HIS B CA 1
ATOM 3163 C C . HIS B 1 116 ? -7.156 -5.887 12.406 1 97.69 116 HIS B C 1
ATOM 3165 O O . HIS B 1 116 ? -6.441 -6.691 11.805 1 97.69 116 HIS B O 1
ATOM 3171 N N . ASP B 1 117 ? -8.258 -5.352 11.773 1 97.12 117 ASP B N 1
ATOM 3172 C CA . ASP B 1 117 ? -8.57 -5.625 10.375 1 97.12 117 ASP B CA 1
ATOM 3173 C C . ASP B 1 117 ? -7.441 -5.148 9.461 1 97.12 117 ASP B C 1
ATOM 3175 O O . ASP B 1 117 ? -7.074 -5.84 8.508 1 97.12 117 ASP B O 1
ATOM 3179 N N . PHE B 1 118 ? -6.922 -3.973 9.758 1 98.69 118 PHE B N 1
ATOM 3180 C CA . PHE B 1 118 ? -5.836 -3.4 8.969 1 98.69 118 PHE B CA 1
ATOM 3181 C C . PHE B 1 118 ? -4.559 -4.211 9.141 1 98.69 118 PHE B C 1
ATOM 3183 O O . PHE B 1 118 ? -3.854 -4.484 8.172 1 98.69 118 PHE B O 1
ATOM 3190 N N . GLU B 1 119 ? -4.305 -4.641 10.328 1 98.44 119 GLU B N 1
ATOM 3191 C CA . GLU B 1 119 ? -3.107 -5.426 10.617 1 98.44 119 GLU B CA 1
ATOM 3192 C C . GLU B 1 119 ? -3.182 -6.805 9.961 1 98.44 119 GLU B C 1
ATOM 3194 O O . GLU B 1 119 ? -2.213 -7.266 9.359 1 98.44 119 GLU B O 1
ATOM 3199 N N . ARG B 1 120 ? -4.316 -7.441 10.055 1 98 120 ARG B N 1
ATOM 3200 C CA . ARG B 1 120 ? -4.469 -8.812 9.578 1 98 120 ARG B CA 1
ATOM 3201 C C . ARG B 1 120 ? -4.367 -8.883 8.062 1 98 120 ARG B C 1
ATOM 3203 O O . ARG B 1 120 ? -3.785 -9.82 7.512 1 98 120 ARG B O 1
ATOM 3210 N N . THR B 1 121 ? -4.984 -7.914 7.355 1 98.44 121 THR B N 1
ATOM 3211 C CA . THR B 1 121 ? -4.898 -7.914 5.898 1 98.44 121 THR B CA 1
ATOM 3212 C C . THR B 1 121 ? -3.465 -7.652 5.441 1 98.44 121 THR B C 1
ATOM 3214 O O . THR B 1 121 ? -2.973 -8.305 4.52 1 98.44 121 THR B O 1
ATOM 3217 N N . MET B 1 122 ? -2.773 -6.734 6.18 1 98.88 122 MET B N 1
ATOM 3218 C CA . MET B 1 122 ? -1.39 -6.43 5.828 1 98.88 122 MET B CA 1
ATOM 3219 C C . MET B 1 122 ? -0.487 -7.633 6.082 1 98.88 122 MET B C 1
ATOM 3221 O O . MET B 1 122 ? 0.432 -7.898 5.301 1 98.88 122 MET B O 1
ATOM 3225 N N . GLN B 1 123 ? -0.764 -8.336 7.156 1 98.75 123 GLN B N 1
ATOM 3226 C CA . GLN B 1 123 ? 0.059 -9.469 7.578 1 98.75 123 GLN B CA 1
ATOM 3227 C C . GLN B 1 123 ? 0.086 -10.555 6.512 1 98.75 123 GLN B C 1
ATOM 3229 O O . GLN B 1 123 ? 1.151 -11.078 6.176 1 98.75 123 GLN B O 1
ATOM 3234 N N . LEU B 1 124 ? -1.028 -10.852 5.984 1 98.75 124 LEU B N 1
ATOM 3235 C CA . LEU B 1 124 ? -1.117 -11.93 5.008 1 98.75 124 LEU B CA 1
ATOM 3236 C C . LEU B 1 124 ? -0.818 -11.422 3.604 1 98.75 124 LEU B C 1
ATOM 3238 O O . LEU B 1 124 ? 0.064 -11.945 2.922 1 98.75 124 LEU B O 1
ATOM 3242 N N . ASN B 1 125 ? -1.529 -10.336 3.16 1 98.88 125 ASN B N 1
ATOM 3243 C CA . ASN B 1 125 ? -1.535 -9.914 1.764 1 98.88 125 ASN B CA 1
ATOM 3244 C C . ASN B 1 125 ? -0.2 -9.289 1.361 1 98.88 125 ASN B C 1
ATOM 3246 O O . ASN B 1 125 ? 0.188 -9.344 0.193 1 98.88 125 ASN B O 1
ATOM 3250 N N . TYR B 1 126 ? 0.445 -8.672 2.338 1 98.88 126 TYR B N 1
ATOM 3251 C CA . TYR B 1 126 ? 1.688 -7.973 2.033 1 98.88 126 TYR B CA 1
ATOM 3252 C C . TYR B 1 126 ? 2.881 -8.68 2.664 1 98.88 126 TYR B C 1
ATOM 3254 O O . TYR B 1 126 ? 3.715 -9.258 1.961 1 98.88 126 TYR B O 1
ATOM 3262 N N . PHE B 1 127 ? 2.951 -8.773 4.012 1 98.94 127 PHE B N 1
ATOM 3263 C CA . PHE B 1 127 ? 4.137 -9.297 4.68 1 98.94 127 PHE B CA 1
ATOM 3264 C C . PHE B 1 127 ? 4.363 -10.758 4.312 1 98.94 127 PHE B C 1
ATOM 3266 O O . PHE B 1 127 ? 5.496 -11.164 4.035 1 98.94 127 PHE B O 1
ATOM 3273 N N . GLY B 1 128 ? 3.314 -11.539 4.344 1 98.88 128 GLY B N 1
ATOM 3274 C CA . GLY B 1 128 ? 3.459 -12.945 3.977 1 98.88 128 GLY B CA 1
ATOM 3275 C C . GLY B 1 128 ? 3.992 -13.133 2.568 1 98.88 128 GLY B C 1
ATOM 3276 O O . GLY B 1 128 ? 4.926 -13.914 2.355 1 98.88 128 GLY B O 1
ATOM 3277 N N . ALA B 1 129 ? 3.438 -12.391 1.604 1 98.88 129 ALA B N 1
ATOM 3278 C CA . ALA B 1 129 ? 3.857 -12.492 0.208 1 98.88 129 ALA B CA 1
ATOM 3279 C C . ALA B 1 129 ? 5.297 -12.016 0.033 1 98.88 129 ALA B C 1
ATOM 3281 O O . ALA B 1 129 ? 6.09 -12.656 -0.653 1 98.88 129 ALA B O 1
ATOM 3282 N N . VAL B 1 130 ? 5.637 -10.898 0.67 1 98.88 130 VAL B N 1
ATOM 3283 C CA . VAL B 1 130 ? 6.977 -10.328 0.546 1 98.88 130 VAL B CA 1
ATOM 3284 C C . VAL B 1 130 ? 8 -11.281 1.148 1 98.88 130 VAL B C 1
ATOM 3286 O O . VAL B 1 130 ? 9.07 -11.5 0.576 1 98.88 130 VAL B O 1
ATOM 3289 N N . ARG B 1 131 ? 7.645 -11.844 2.334 1 98.81 131 ARG B N 1
ATOM 3290 C CA . ARG B 1 131 ? 8.562 -12.766 2.982 1 98.81 131 ARG B CA 1
ATOM 3291 C C . ARG B 1 131 ? 8.859 -13.961 2.082 1 98.81 131 ARG B C 1
ATOM 3293 O O . ARG B 1 131 ? 10.016 -14.383 1.953 1 98.81 131 ARG B O 1
ATOM 3300 N N . LEU B 1 132 ? 7.848 -14.477 1.474 1 98.69 132 LEU B N 1
ATOM 3301 C CA . LEU B 1 132 ? 8.016 -15.617 0.579 1 98.69 132 LEU B CA 1
ATOM 3302 C C . LEU B 1 132 ? 8.867 -15.242 -0.629 1 98.69 132 LEU B C 1
ATOM 3304 O O . LEU B 1 132 ? 9.75 -16 -1.035 1 98.69 132 LEU B O 1
ATOM 3308 N N . VAL B 1 133 ? 8.648 -14.055 -1.215 1 98.75 133 VAL B N 1
ATOM 3309 C CA . VAL B 1 133 ? 9.445 -13.562 -2.332 1 98.75 133 VAL B CA 1
ATOM 3310 C C . VAL B 1 133 ? 10.906 -13.453 -1.916 1 98.75 133 VAL B C 1
ATOM 3312 O O . VAL B 1 133 ? 11.797 -13.922 -2.633 1 98.75 133 VAL B O 1
ATOM 3315 N N . LEU B 1 134 ? 11.141 -12.891 -0.738 1 98.62 134 LEU B N 1
ATOM 3316 C CA . LEU B 1 134 ? 12.516 -12.68 -0.285 1 98.62 134 LEU B CA 1
ATOM 3317 C C . LEU B 1 134 ? 13.234 -14.008 -0.098 1 98.62 134 LEU B C 1
ATOM 3319 O O . LEU B 1 134 ? 14.438 -14.109 -0.33 1 98.62 134 LEU B O 1
ATOM 3323 N N . ASN B 1 135 ? 12.5 -15.016 0.335 1 98.25 135 ASN B N 1
ATOM 3324 C CA . ASN B 1 135 ? 13.094 -16.328 0.58 1 98.25 135 ASN B CA 1
ATOM 3325 C C . ASN B 1 135 ? 13.445 -17.031 -0.725 1 98.25 135 ASN B C 1
ATOM 3327 O O . ASN B 1 135 ? 14.414 -17.797 -0.785 1 98.25 135 ASN B O 1
ATOM 3331 N N . LEU B 1 136 ? 12.695 -16.797 -1.819 1 98.19 136 LEU B N 1
ATOM 3332 C CA . LEU B 1 136 ? 12.867 -17.531 -3.062 1 98.19 136 LEU B CA 1
ATOM 3333 C C . LEU B 1 136 ? 13.75 -16.766 -4.043 1 98.19 136 LEU B C 1
ATOM 3335 O O . LEU B 1 136 ? 14.391 -17.359 -4.906 1 98.19 136 LEU B O 1
ATOM 3339 N N . LEU B 1 137 ? 13.797 -15.43 -3.9 1 98.06 137 LEU B N 1
ATOM 3340 C CA . LEU B 1 137 ? 14.398 -14.531 -4.879 1 98.06 137 LEU B CA 1
ATOM 3341 C C . LEU B 1 137 ? 15.883 -14.828 -5.051 1 98.06 137 LEU B C 1
ATOM 3343 O O . LEU B 1 137 ? 16.406 -14.797 -6.168 1 98.06 137 LEU B O 1
ATOM 3347 N N . PRO B 1 138 ? 16.625 -15.164 -3.939 1 97.5 138 PRO B N 1
ATOM 3348 C CA . PRO B 1 138 ? 18.047 -15.453 -4.133 1 97.5 138 PRO B CA 1
ATOM 3349 C C . PRO B 1 138 ? 18.281 -16.578 -5.129 1 97.5 138 PRO B C 1
ATOM 3351 O O . PRO B 1 138 ? 19.219 -16.516 -5.938 1 97.5 138 PRO B O 1
ATOM 3354 N N . HIS B 1 139 ? 17.484 -17.578 -5.121 1 97.62 139 HIS B N 1
ATOM 3355 C CA . HIS B 1 139 ? 17.641 -18.719 -6.02 1 97.62 139 HIS B CA 1
ATOM 3356 C C . HIS B 1 139 ? 17.281 -18.328 -7.453 1 97.62 139 HIS B C 1
ATOM 3358 O O . HIS B 1 139 ? 17.953 -18.766 -8.398 1 97.62 139 HIS B O 1
ATOM 3364 N N . MET B 1 140 ? 16.266 -17.5 -7.617 1 98.19 140 MET B N 1
ATOM 3365 C CA . MET B 1 140 ? 15.875 -17.031 -8.945 1 98.19 140 MET B CA 1
ATOM 3366 C C . MET B 1 140 ? 16.953 -16.141 -9.547 1 98.19 140 MET B C 1
ATOM 3368 O O . MET B 1 140 ? 17.25 -16.234 -10.742 1 98.19 140 MET B O 1
ATOM 3372 N N . ILE B 1 141 ? 17.484 -15.281 -8.688 1 96.81 141 ILE B N 1
ATOM 3373 C CA . ILE B 1 141 ? 18.531 -14.367 -9.141 1 96.81 141 ILE B CA 1
ATOM 3374 C C . ILE B 1 141 ? 19.75 -15.164 -9.602 1 96.81 141 ILE B C 1
ATOM 3376 O O . ILE B 1 141 ? 20.297 -14.906 -10.672 1 96.81 141 ILE B O 1
ATOM 3380 N N . LYS B 1 142 ? 20.109 -16.141 -8.836 1 97 142 LYS B N 1
ATOM 3381 C CA . LYS B 1 142 ? 21.266 -16.969 -9.156 1 97 142 LYS B CA 1
ATOM 3382 C C . LYS B 1 142 ? 21.078 -17.688 -10.484 1 97 142 LYS B C 1
ATOM 3384 O O . LYS B 1 142 ? 22 -17.781 -11.297 1 97 142 LYS B O 1
ATOM 3389 N N . ARG B 1 143 ? 19.938 -18.141 -10.75 1 97.44 143 ARG B N 1
ATOM 3390 C CA . ARG B 1 143 ? 19.625 -18.922 -11.953 1 97.44 143 ARG B CA 1
ATOM 3391 C C . ARG B 1 143 ? 19.297 -18 -13.125 1 97.44 143 ARG B C 1
ATOM 3393 O O . ARG B 1 143 ? 19.219 -18.453 -14.266 1 97.44 143 ARG B O 1
ATOM 3400 N N . LYS B 1 144 ? 19.094 -16.734 -12.844 1 97.31 144 LYS B N 1
ATOM 3401 C CA . LYS B 1 144 ? 18.656 -15.758 -13.836 1 97.31 144 LYS B CA 1
ATOM 3402 C C . LYS B 1 144 ? 17.391 -16.219 -14.555 1 97.31 144 LYS B C 1
ATOM 3404 O O . LYS B 1 144 ? 17.328 -16.219 -15.789 1 97.31 144 LYS B O 1
ATOM 3409 N N . ASN B 1 145 ? 16.516 -16.672 -13.797 1 97.69 145 ASN B N 1
ATOM 3410 C CA . ASN B 1 145 ? 15.234 -17.156 -14.289 1 97.69 145 ASN B CA 1
ATOM 3411 C C . ASN B 1 145 ? 14.195 -17.25 -13.172 1 97.69 145 ASN B C 1
ATOM 3413 O O . ASN B 1 145 ? 14.531 -17.578 -12.031 1 97.69 145 ASN B O 1
ATOM 3417 N N . GLY B 1 146 ? 13.023 -16.891 -13.445 1 98.06 146 GLY B N 1
ATOM 3418 C CA . GLY B 1 146 ? 11.93 -16.969 -12.492 1 98.06 146 GLY B CA 1
ATOM 3419 C C . GLY B 1 146 ? 10.781 -16.047 -12.82 1 98.06 146 GLY B C 1
ATOM 3420 O O . GLY B 1 146 ? 10.977 -15.023 -13.492 1 98.06 146 GLY B O 1
ATOM 3421 N N . GLN B 1 147 ? 9.609 -16.438 -12.43 1 98.69 147 GLN B N 1
ATOM 3422 C CA . GLN B 1 147 ? 8.406 -15.633 -12.609 1 98.69 147 GLN B CA 1
ATOM 3423 C C . GLN B 1 147 ? 7.59 -15.562 -11.32 1 98.69 147 GLN B C 1
ATOM 3425 O O . GLN B 1 147 ? 7.328 -16.594 -10.688 1 98.69 147 GLN B O 1
ATOM 3430 N N . ILE B 1 148 ? 7.32 -14.359 -10.914 1 98.81 148 ILE B N 1
ATOM 3431 C CA . ILE B 1 148 ? 6.477 -14.109 -9.75 1 98.81 148 ILE B CA 1
ATOM 3432 C C . ILE B 1 148 ? 5.168 -13.461 -10.195 1 98.81 148 ILE B C 1
ATOM 3434 O O . ILE B 1 148 ? 5.18 -12.445 -10.898 1 98.81 148 ILE B O 1
ATOM 3438 N N . ILE B 1 149 ? 4.062 -14.086 -9.891 1 98.75 149 ILE B N 1
ATOM 3439 C CA . ILE B 1 149 ? 2.732 -13.57 -10.195 1 98.75 149 ILE B CA 1
ATOM 3440 C C . ILE B 1 149 ? 1.988 -13.266 -8.898 1 98.75 149 ILE B C 1
ATOM 3442 O O . ILE B 1 149 ? 1.771 -14.156 -8.078 1 98.75 149 ILE B O 1
ATOM 3446 N N . ASN B 1 150 ? 1.688 -12.016 -8.688 1 98.62 150 ASN B N 1
ATOM 3447 C CA . ASN B 1 150 ? 0.926 -11.555 -7.527 1 98.62 150 ASN B CA 1
ATOM 3448 C C . ASN B 1 150 ? -0.535 -11.305 -7.887 1 98.62 150 ASN B C 1
ATOM 3450 O O . ASN B 1 150 ? -0.829 -10.508 -8.789 1 98.62 150 ASN B O 1
ATOM 3454 N N . ILE B 1 151 ? -1.419 -11.969 -7.191 1 97.75 151 ILE B N 1
ATOM 3455 C CA . ILE B 1 151 ? -2.842 -11.703 -7.375 1 97.75 151 ILE B CA 1
ATOM 3456 C C . ILE B 1 151 ? -3.248 -10.477 -6.57 1 97.75 151 ILE B C 1
ATOM 3458 O O . ILE B 1 151 ? -3.299 -10.523 -5.336 1 97.75 151 ILE B O 1
ATOM 3462 N N . SER B 1 152 ? -3.408 -9.43 -7.301 1 95.5 152 SER B N 1
ATOM 3463 C CA . SER B 1 152 ? -3.885 -8.18 -6.723 1 95.5 152 SER B CA 1
ATOM 3464 C C . SER B 1 152 ? -5.383 -8 -6.938 1 95.5 152 SER B C 1
ATOM 3466 O O . SER B 1 152 ? -6.137 -8.977 -6.93 1 95.5 152 SER B O 1
ATOM 3468 N N . SER B 1 153 ? -5.852 -6.824 -6.906 1 90.62 153 SER B N 1
ATOM 3469 C CA . SER B 1 153 ? -7.277 -6.539 -7.012 1 90.62 153 SER B CA 1
ATOM 3470 C C . SER B 1 153 ? -7.531 -5.281 -7.844 1 90.62 153 SER B C 1
ATOM 3472 O O . SER B 1 153 ? -6.809 -4.293 -7.715 1 90.62 153 SER B O 1
ATOM 3474 N N . ILE B 1 154 ? -8.594 -5.379 -8.594 1 84.88 154 ILE B N 1
ATOM 3475 C CA . ILE B 1 154 ? -9.023 -4.199 -9.336 1 84.88 154 ILE B CA 1
ATOM 3476 C C . ILE B 1 154 ? -9.398 -3.084 -8.367 1 84.88 154 ILE B C 1
ATOM 3478 O O . ILE B 1 154 ? -9.367 -1.904 -8.719 1 84.88 154 ILE B O 1
ATOM 3482 N N . GLY B 1 155 ? -9.695 -3.479 -7.137 1 83.31 155 GLY B N 1
ATOM 3483 C CA . GLY B 1 155 ? -10.023 -2.514 -6.102 1 83.31 155 GLY B CA 1
ATOM 3484 C C . GLY B 1 155 ? -8.898 -1.531 -5.82 1 83.31 155 GLY B C 1
ATOM 3485 O O . GLY B 1 155 ? -9.148 -0.417 -5.355 1 83.31 155 GLY B O 1
ATOM 3486 N N . VAL B 1 156 ? -7.645 -1.928 -6.023 1 86.75 156 VAL B N 1
ATOM 3487 C CA . VAL B 1 156 ? -6.496 -1.057 -5.801 1 86.75 156 VAL B CA 1
ATOM 3488 C C . VAL B 1 156 ? -6.535 0.112 -6.781 1 86.75 156 VAL B C 1
ATOM 3490 O O . VAL B 1 156 ? -6.117 1.225 -6.453 1 86.75 156 VAL B O 1
ATOM 3493 N N . LEU B 1 157 ? -7.113 -0.171 -7.914 1 74.38 157 LEU B N 1
ATOM 3494 C CA . LEU B 1 157 ? -7.172 0.844 -8.961 1 74.38 157 LEU B CA 1
ATOM 3495 C C . LEU B 1 157 ? -8.438 1.684 -8.828 1 74.38 157 LEU B C 1
ATOM 3497 O O . LEU B 1 157 ? -8.438 2.873 -9.156 1 74.38 157 LEU B O 1
ATOM 3501 N N . ALA B 1 158 ? -9.547 1.109 -8.328 1 67.5 158 ALA B N 1
ATOM 3502 C CA . ALA B 1 158 ? -10.867 1.732 -8.359 1 67.5 158 ALA B CA 1
ATOM 3503 C C . ALA B 1 158 ? -11.188 2.414 -7.035 1 67.5 158 ALA B C 1
ATOM 3505 O O . ALA B 1 158 ? -12.242 3.035 -6.887 1 67.5 158 ALA B O 1
ATOM 3506 N N . ASN B 1 159 ? -10.383 2.533 -6.117 1 69.88 159 ASN B N 1
ATOM 3507 C CA . ASN B 1 159 ? -10.672 3.107 -4.809 1 69.88 159 ASN B CA 1
ATOM 3508 C C . ASN B 1 159 ? -11.938 2.518 -4.203 1 69.88 159 ASN B C 1
ATOM 3510 O O . ASN B 1 159 ? -12.828 3.254 -3.777 1 69.88 159 ASN B O 1
ATOM 3514 N N . ALA B 1 160 ? -12.094 1.265 -4.047 1 71.94 160 ALA B N 1
ATOM 3515 C CA . ALA B 1 160 ? -13.289 0.547 -3.625 1 71.94 160 ALA B CA 1
ATOM 3516 C C . ALA B 1 160 ? -13.641 0.869 -2.176 1 71.94 160 ALA B C 1
ATOM 3518 O O . ALA B 1 160 ? -12.922 0.472 -1.255 1 71.94 160 ALA B O 1
ATOM 3519 N N . THR B 1 161 ? -14.766 1.608 -2.018 1 83.81 161 THR B N 1
ATOM 3520 C CA . THR B 1 161 ? -15.242 1.895 -0.666 1 83.81 161 THR B CA 1
ATOM 3521 C C . THR B 1 161 ? -15.508 0.603 0.1 1 83.81 161 THR B C 1
ATOM 3523 O O . THR B 1 161 ? -15.758 -0.443 -0.503 1 83.81 161 THR B O 1
ATOM 3526 N N . ARG B 1 162 ? -15.297 0.612 1.415 1 90.56 162 ARG B N 1
ATOM 3527 C CA . ARG B 1 162 ? -15.562 -0.479 2.348 1 90.56 162 ARG B CA 1
ATOM 3528 C C . ARG B 1 162 ? -14.438 -1.512 2.311 1 90.56 162 ARG B C 1
ATOM 3530 O O . ARG B 1 162 ? -14.539 -2.566 2.941 1 90.56 162 ARG B O 1
ATOM 3537 N N . PHE B 1 163 ? -13.398 -1.229 1.542 1 92.56 163 PHE B N 1
ATOM 3538 C CA . PHE B 1 163 ? -12.32 -2.205 1.426 1 92.56 163 PHE B CA 1
ATOM 3539 C C . PHE B 1 163 ? -10.969 -1.561 1.724 1 92.56 163 PHE B C 1
ATOM 3541 O O . PHE B 1 163 ? -9.938 -2.018 1.234 1 92.56 163 PHE B O 1
ATOM 3548 N N . SER B 1 164 ? -11.008 -0.519 2.512 1 95.75 164 SER B N 1
ATOM 3549 C CA . SER B 1 164 ? -9.805 0.273 2.73 1 95.75 164 SER B CA 1
ATOM 3550 C C . SER B 1 164 ? -8.664 -0.591 3.258 1 95.75 164 SER B C 1
ATOM 3552 O O . SER B 1 164 ? -7.52 -0.46 2.811 1 95.75 164 SER B O 1
ATOM 3554 N N . ALA B 1 165 ? -8.945 -1.549 4.234 1 97.88 165 ALA B N 1
ATOM 3555 C CA . ALA B 1 165 ? -7.902 -2.412 4.785 1 97.88 165 ALA B CA 1
ATOM 3556 C C . ALA B 1 165 ? -7.359 -3.365 3.725 1 97.88 165 ALA B C 1
ATOM 3558 O O . ALA B 1 165 ? -6.141 -3.51 3.576 1 97.88 165 ALA B O 1
ATOM 3559 N N . TYR B 1 166 ? -8.258 -3.953 2.963 1 97 166 TYR B N 1
ATOM 3560 C CA . TYR B 1 166 ? -7.906 -4.91 1.917 1 97 166 TYR B CA 1
ATOM 3561 C C . TYR B 1 166 ? -7.125 -4.234 0.798 1 97 166 TYR B C 1
ATOM 3563 O O . TYR B 1 166 ? -6.027 -4.672 0.448 1 97 166 TYR B O 1
ATOM 3571 N N . VAL B 1 167 ? -7.637 -3.092 0.273 1 95.19 167 VAL B N 1
ATOM 3572 C CA . VAL B 1 167 ? -7.043 -2.414 -0.875 1 95.19 167 VAL B CA 1
ATOM 3573 C C . VAL B 1 167 ? -5.684 -1.83 -0.486 1 95.19 167 VAL B C 1
ATOM 3575 O O . VAL B 1 167 ? -4.758 -1.806 -1.298 1 95.19 167 VAL B O 1
ATOM 3578 N N . ALA B 1 168 ? -5.574 -1.378 0.741 1 98.38 168 ALA B N 1
ATOM 3579 C CA . ALA B 1 168 ? -4.285 -0.878 1.212 1 98.38 168 ALA B CA 1
ATOM 3580 C C . ALA B 1 168 ? -3.227 -1.978 1.183 1 98.38 168 ALA B C 1
ATOM 3582 O O . ALA B 1 168 ? -2.1 -1.752 0.734 1 98.38 168 ALA B O 1
ATOM 3583 N N . SER B 1 169 ? -3.557 -3.172 1.643 1 98.69 169 SER B N 1
ATOM 3584 C CA . SER B 1 169 ? -2.604 -4.277 1.711 1 98.69 169 SER B CA 1
ATOM 3585 C C . SER B 1 169 ? -2.18 -4.727 0.318 1 98.69 169 SER B C 1
ATOM 3587 O O . SER B 1 169 ? -1.001 -5 0.08 1 98.69 169 SER B O 1
ATOM 3589 N N . LYS B 1 170 ? -3.104 -4.77 -0.625 1 98.12 170 LYS B N 1
ATOM 3590 C CA . LYS B 1 170 ? -2.789 -5.152 -1.998 1 98.12 170 LYS B CA 1
ATOM 3591 C C . LYS B 1 170 ? -1.999 -4.059 -2.709 1 98.12 170 LYS B C 1
ATOM 3593 O O . LYS B 1 170 ? -1.117 -4.348 -3.52 1 98.12 170 LYS B O 1
ATOM 3598 N N . ALA B 1 171 ? -2.314 -2.801 -2.377 1 96.69 171 ALA B N 1
ATOM 3599 C CA . ALA B 1 171 ? -1.553 -1.688 -2.936 1 96.69 171 ALA B CA 1
ATOM 3600 C C . ALA B 1 171 ? -0.093 -1.744 -2.496 1 96.69 171 ALA B C 1
ATOM 3602 O O . ALA B 1 171 ? 0.81 -1.431 -3.275 1 96.69 171 ALA B O 1
ATOM 3603 N N . ALA B 1 172 ? 0.078 -2.084 -1.26 1 98.56 172 ALA B N 1
ATOM 3604 C CA . ALA B 1 172 ? 1.442 -2.229 -0.758 1 98.56 172 ALA B CA 1
ATOM 3605 C C . ALA B 1 172 ? 2.205 -3.293 -1.541 1 98.56 172 ALA B C 1
ATOM 3607 O O . ALA B 1 172 ? 3.334 -3.061 -1.979 1 98.56 172 ALA B O 1
ATOM 3608 N N . LEU B 1 173 ? 1.581 -4.414 -1.757 1 98.62 173 LEU B N 1
ATOM 3609 C CA . LEU B 1 173 ? 2.219 -5.492 -2.502 1 98.62 173 LEU B CA 1
ATOM 3610 C C . LEU B 1 173 ? 2.506 -5.066 -3.938 1 98.62 173 LEU B C 1
ATOM 3612 O O . LEU B 1 173 ? 3.566 -5.379 -4.484 1 98.62 173 LEU B O 1
ATOM 3616 N N . ASP B 1 174 ? 1.592 -4.348 -4.531 1 95.5 174 ASP B N 1
ATOM 3617 C CA . ASP B 1 174 ? 1.774 -3.871 -5.898 1 95.5 174 ASP B CA 1
ATOM 3618 C C . ASP B 1 174 ? 2.98 -2.939 -6 1 95.5 174 ASP B C 1
ATOM 3620 O O . ASP B 1 174 ? 3.783 -3.051 -6.926 1 95.5 174 ASP B O 1
ATOM 3624 N N . ALA B 1 175 ? 3.064 -2.045 -5.047 1 95.44 175 ALA B N 1
ATOM 3625 C CA . ALA B 1 175 ? 4.172 -1.091 -5.051 1 95.44 175 ALA B CA 1
ATOM 3626 C C . ALA B 1 175 ? 5.508 -1.8 -4.867 1 95.44 175 ALA B C 1
ATOM 3628 O O . ALA B 1 175 ? 6.473 -1.513 -5.578 1 95.44 175 ALA B O 1
ATOM 3629 N N . PHE B 1 176 ? 5.57 -2.746 -3.932 1 98 176 PHE B N 1
ATOM 3630 C CA . PHE B 1 176 ? 6.75 -3.582 -3.754 1 98 176 PHE B CA 1
ATOM 3631 C C . PHE B 1 176 ? 7.129 -4.266 -5.062 1 98 176 PHE B C 1
ATOM 3633 O O . PHE B 1 176 ? 8.297 -4.266 -5.453 1 98 176 PHE B O 1
ATOM 3640 N N . SER B 1 177 ? 6.141 -4.789 -5.75 1 96.62 177 SER B N 1
ATOM 3641 C CA . SER B 1 177 ? 6.336 -5.57 -6.969 1 96.62 177 SER B CA 1
ATOM 3642 C C . SER B 1 177 ? 6.891 -4.711 -8.094 1 96.62 177 SER B C 1
ATOM 3644 O O . SER B 1 177 ? 7.746 -5.156 -8.867 1 96.62 177 SER B O 1
ATOM 3646 N N . ARG B 1 178 ? 6.395 -3.508 -8.203 1 91.06 178 ARG B N 1
ATOM 3647 C CA . ARG B 1 178 ? 6.887 -2.611 -9.242 1 91.06 178 ARG B CA 1
ATOM 3648 C C . ARG B 1 178 ? 8.359 -2.271 -9.031 1 91.06 178 ARG B C 1
ATOM 3650 O O . ARG B 1 178 ? 9.148 -2.273 -9.977 1 91.06 178 ARG B O 1
ATOM 3657 N N . CYS B 1 179 ? 8.703 -1.968 -7.797 1 90.44 179 CYS B N 1
ATOM 3658 C CA . CYS B 1 179 ? 10.102 -1.692 -7.48 1 90.44 179 CYS B CA 1
ATOM 3659 C C . CYS B 1 179 ? 10.984 -2.898 -7.793 1 90.44 179 CYS B C 1
ATOM 3661 O O . CYS B 1 179 ? 12.008 -2.77 -8.461 1 90.44 179 CYS B O 1
ATOM 3663 N N . LEU B 1 180 ? 10.531 -4.035 -7.344 1 94.5 180 LEU B N 1
ATOM 3664 C CA . LEU B 1 180 ? 11.297 -5.262 -7.539 1 94.5 180 LEU B CA 1
ATOM 3665 C C . LEU B 1 180 ? 11.461 -5.57 -9.023 1 94.5 180 LEU B C 1
ATOM 3667 O O . LEU B 1 180 ? 12.531 -5.996 -9.461 1 94.5 180 LEU B O 1
ATOM 3671 N N . SER B 1 181 ? 10.383 -5.395 -9.797 1 92.25 181 SER B N 1
ATOM 3672 C CA . SER B 1 181 ? 10.398 -5.703 -11.219 1 92.25 181 SER B CA 1
ATOM 3673 C C . SER B 1 181 ? 11.531 -4.969 -11.93 1 92.25 181 SER B C 1
ATOM 3675 O O . SER B 1 181 ? 12.234 -5.555 -12.75 1 92.25 181 SER B O 1
ATOM 3677 N N . ALA B 1 182 ? 11.727 -3.713 -11.594 1 86.19 182 ALA B N 1
ATOM 3678 C CA . ALA B 1 182 ? 12.797 -2.926 -12.203 1 86.19 182 ALA B CA 1
ATOM 3679 C C . ALA B 1 182 ? 14.164 -3.41 -11.727 1 86.19 182 ALA B C 1
ATOM 3681 O O . ALA B 1 182 ? 15.125 -3.416 -12.492 1 86.19 182 ALA B O 1
ATOM 3682 N N . GLU B 1 183 ? 14.242 -3.859 -10.523 1 89.44 183 GLU B N 1
ATOM 3683 C CA . GLU B 1 183 ? 15.523 -4.227 -9.922 1 89.44 183 GLU B CA 1
ATOM 3684 C C . GLU B 1 183 ? 16.016 -5.574 -10.445 1 89.44 183 GLU B C 1
ATOM 3686 O O . GLU B 1 183 ? 17.219 -5.828 -10.492 1 89.44 183 GLU B O 1
ATOM 3691 N N . VAL B 1 184 ? 15.062 -6.402 -10.883 1 92.44 184 VAL B N 1
ATOM 3692 C CA . VAL B 1 184 ? 15.477 -7.758 -11.234 1 92.44 184 VAL B CA 1
ATOM 3693 C C . VAL B 1 184 ? 15.414 -7.941 -12.75 1 92.44 184 VAL B C 1
ATOM 3695 O O . VAL B 1 184 ? 15.57 -9.055 -13.258 1 92.44 184 VAL B O 1
ATOM 3698 N N . LEU B 1 185 ? 15.164 -6.898 -13.453 1 86.19 185 LEU B N 1
ATOM 3699 C CA . LEU B 1 185 ? 15.039 -6.969 -14.906 1 86.19 185 LEU B CA 1
ATOM 3700 C C . LEU B 1 185 ? 16.266 -7.641 -15.523 1 86.19 185 LEU B C 1
ATOM 3702 O O . LEU B 1 185 ? 16.125 -8.5 -16.391 1 86.19 185 LEU B O 1
ATOM 3706 N N . LYS B 1 186 ? 17.422 -7.344 -15.055 1 87.75 186 LYS B N 1
ATOM 3707 C CA . LYS B 1 186 ? 18.656 -7.883 -15.609 1 87.75 186 LYS B CA 1
ATOM 3708 C C . LYS B 1 186 ? 18.812 -9.359 -15.281 1 87.75 186 LYS B C 1
ATOM 3710 O O . LYS B 1 186 ? 19.625 -10.055 -15.883 1 87.75 186 LYS B O 1
ATOM 3715 N N . HIS B 1 187 ? 18.109 -9.82 -14.305 1 91.88 187 HIS B N 1
ATOM 3716 C CA . HIS B 1 187 ? 18.203 -11.203 -13.867 1 91.88 187 HIS B CA 1
ATOM 3717 C C . HIS B 1 187 ? 17.156 -12.07 -14.57 1 91.88 187 HIS B C 1
ATOM 3719 O O . HIS B 1 187 ? 16.938 -13.227 -14.188 1 91.88 187 HIS B O 1
ATOM 3725 N N . LYS B 1 188 ? 16.391 -11.445 -15.508 1 94.5 188 LYS B N 1
ATOM 3726 C CA . LYS B 1 188 ? 15.406 -12.164 -16.312 1 94.5 188 LYS B CA 1
ATOM 3727 C C . LYS B 1 188 ? 14.305 -12.758 -15.445 1 94.5 188 LYS B C 1
ATOM 3729 O O . LYS B 1 188 ? 13.883 -13.898 -15.656 1 94.5 188 LYS B O 1
ATOM 3734 N N . ILE B 1 189 ? 14.039 -12.141 -14.375 1 96.31 189 ILE B N 1
ATOM 3735 C CA . ILE B 1 189 ? 12.914 -12.477 -13.516 1 96.31 189 ILE B CA 1
ATOM 3736 C C . ILE B 1 189 ? 11.734 -11.562 -13.82 1 96.31 189 ILE B C 1
ATOM 3738 O O . ILE B 1 189 ? 11.891 -10.344 -13.906 1 96.31 189 ILE B O 1
ATOM 3742 N N . SER B 1 190 ? 10.586 -12.164 -14.102 1 96.75 190 SER B N 1
ATOM 3743 C CA . SER B 1 190 ? 9.391 -11.375 -14.406 1 96.75 190 SER B CA 1
ATOM 3744 C C . SER B 1 190 ? 8.453 -11.312 -13.203 1 96.75 190 SER B C 1
ATOM 3746 O O . SER B 1 190 ? 8.281 -12.305 -12.492 1 96.75 190 SER B O 1
ATOM 3748 N N . ILE B 1 191 ? 7.977 -10.172 -12.945 1 96.69 191 ILE B N 1
ATOM 3749 C CA . ILE B 1 191 ? 6.953 -9.961 -11.93 1 96.69 191 ILE B CA 1
ATOM 3750 C C . ILE B 1 191 ? 5.684 -9.414 -12.578 1 96.69 191 ILE B C 1
ATOM 3752 O O . ILE B 1 191 ? 5.727 -8.414 -13.305 1 96.69 191 ILE B O 1
ATOM 3756 N N . THR B 1 192 ? 4.566 -10.125 -12.406 1 95.62 192 THR B N 1
ATOM 3757 C CA . THR B 1 192 ? 3.275 -9.695 -12.93 1 95.62 192 THR B CA 1
ATOM 3758 C C . THR B 1 192 ? 2.279 -9.477 -11.789 1 95.62 192 THR B C 1
ATOM 3760 O O . THR B 1 192 ? 2.125 -10.328 -10.922 1 95.62 192 THR B O 1
ATOM 3763 N N . SER B 1 193 ? 1.714 -8.32 -11.727 1 94.94 193 SER B N 1
ATOM 3764 C CA . SER B 1 193 ? 0.569 -8.07 -10.852 1 94.94 193 SER B CA 1
ATOM 3765 C C . SER B 1 193 ? -0.744 -8.195 -11.617 1 94.94 193 SER B C 1
ATOM 3767 O O . SER B 1 193 ? -0.941 -7.52 -12.633 1 94.94 193 SER B O 1
ATOM 3769 N N . ILE B 1 194 ? -1.619 -9.047 -11.188 1 94.94 194 ILE B N 1
ATOM 3770 C CA . ILE B 1 194 ? -2.924 -9.195 -11.82 1 94.94 194 ILE B CA 1
ATOM 3771 C C . ILE B 1 194 ? -3.988 -8.484 -10.984 1 94.94 194 ILE B C 1
ATOM 3773 O O . ILE B 1 194 ? -4.297 -8.914 -9.867 1 94.94 194 ILE B O 1
ATOM 3777 N N . TYR B 1 195 ? -4.477 -7.41 -11.492 1 91.94 195 TYR B N 1
ATOM 3778 C CA . TYR B 1 195 ? -5.582 -6.719 -10.836 1 91.94 195 TYR B CA 1
ATOM 3779 C C . TYR B 1 195 ? -6.902 -7.426 -11.109 1 91.94 195 TYR B C 1
ATOM 3781 O O . TYR B 1 195 ? -7.664 -7.02 -11.992 1 91.94 195 TYR B O 1
ATOM 3789 N N . MET B 1 196 ? -7.164 -8.453 -10.297 1 91.75 196 MET B N 1
ATOM 3790 C CA . MET B 1 196 ? -8.297 -9.359 -10.484 1 91.75 196 MET B CA 1
ATOM 3791 C C . MET B 1 196 ? -9.617 -8.641 -10.211 1 91.75 196 MET B C 1
ATOM 3793 O O . MET B 1 196 ? -9.742 -7.926 -9.219 1 91.75 196 MET B O 1
ATOM 3797 N N . PRO B 1 197 ? -10.516 -8.766 -11.117 1 84.75 197 PRO B N 1
ATOM 3798 C CA . PRO B 1 197 ? -11.875 -8.336 -10.758 1 84.75 197 PRO B CA 1
ATOM 3799 C C . PRO B 1 197 ? -12.555 -9.281 -9.781 1 84.75 197 PRO B C 1
ATOM 3801 O O . PRO B 1 197 ? -11.906 -10.164 -9.219 1 84.75 197 PRO B O 1
ATOM 3804 N N . LEU B 1 198 ? -13.812 -8.992 -9.523 1 82.81 198 LEU B N 1
ATOM 3805 C CA . LEU B 1 198 ? -14.578 -9.891 -8.664 1 82.81 198 LEU B CA 1
ATOM 3806 C C . LEU B 1 198 ? -14.641 -11.297 -9.258 1 82.81 198 LEU B C 1
ATOM 3808 O O . LEU B 1 198 ? -14.938 -11.461 -10.445 1 82.81 198 LEU B O 1
ATOM 3812 N N . VAL B 1 199 ? -14.188 -12.227 -8.461 1 87.88 199 VAL B N 1
ATOM 3813 C CA . VAL B 1 199 ? -14.188 -13.62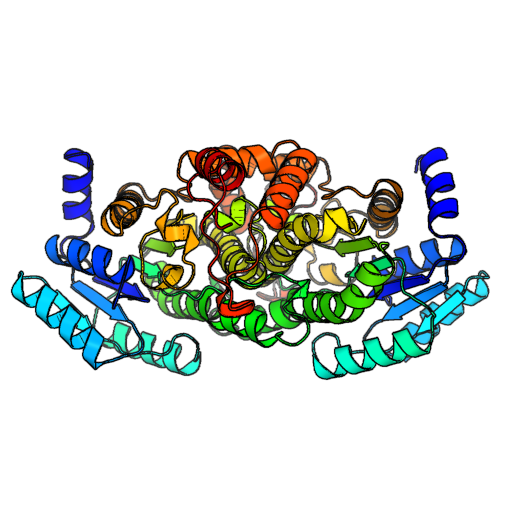5 -8.875 1 87.88 199 VAL B CA 1
ATOM 3814 C C . VAL B 1 199 ? -15.086 -14.438 -7.941 1 87.88 199 VAL B C 1
ATOM 3816 O O . VAL B 1 199 ? -15.055 -14.25 -6.723 1 87.88 199 VAL B O 1
ATOM 3819 N N . ARG B 1 200 ? -15.867 -15.258 -8.5 1 85.81 200 ARG B N 1
ATOM 3820 C CA . ARG B 1 200 ? -16.734 -16.125 -7.695 1 85.81 200 ARG B CA 1
ATOM 3821 C C . ARG B 1 200 ? -15.914 -17.156 -6.93 1 85.81 200 ARG B C 1
ATOM 3823 O O . ARG B 1 200 ? -15.562 -18.203 -7.473 1 85.81 200 ARG B O 1
ATOM 3830 N N . THR B 1 201 ? -15.656 -16.812 -5.676 1 87.31 201 THR B N 1
ATOM 3831 C CA . THR B 1 201 ? -14.875 -17.641 -4.77 1 87.31 201 THR B CA 1
ATOM 3832 C C . THR B 1 201 ? -15.469 -17.625 -3.363 1 87.31 201 THR B C 1
ATOM 3834 O O . THR B 1 201 ? -16.344 -16.797 -3.068 1 87.31 201 THR B O 1
ATOM 3837 N N . PRO B 1 202 ? -15.023 -18.547 -2.514 1 80.75 202 PRO B N 1
ATOM 3838 C CA . PRO B 1 202 ? -15.469 -18.484 -1.119 1 80.75 202 PRO B CA 1
ATOM 3839 C C . PRO B 1 202 ? -15.164 -17.141 -0.462 1 80.75 202 PRO B C 1
ATOM 3841 O O . PRO B 1 202 ? -15.875 -16.719 0.458 1 80.75 202 PRO B O 1
ATOM 3844 N N . MET B 1 203 ? -14.258 -16.391 -0.937 1 82.06 203 MET B N 1
ATOM 3845 C CA . MET B 1 203 ? -13.844 -15.117 -0.349 1 82.06 203 MET B CA 1
ATOM 3846 C C . MET B 1 203 ? -14.969 -14.094 -0.435 1 82.06 203 MET B C 1
ATOM 3848 O O . MET B 1 203 ? -15.164 -13.297 0.486 1 82.06 203 MET B O 1
ATOM 3852 N N . ILE B 1 204 ? -15.758 -14.133 -1.512 1 77.69 204 ILE B N 1
ATOM 3853 C CA . ILE B 1 204 ? -16.766 -13.102 -1.688 1 77.69 204 ILE B CA 1
ATOM 3854 C C . ILE B 1 204 ? -18.125 -13.633 -1.253 1 77.69 204 ILE B C 1
ATOM 3856 O O . ILE B 1 204 ? -19.109 -12.891 -1.215 1 77.69 204 ILE B O 1
ATOM 3860 N N . ALA B 1 205 ? -18.188 -14.859 -0.898 1 73.81 205 ALA B N 1
ATOM 3861 C CA . ALA B 1 205 ? -19.453 -15.523 -0.578 1 73.81 205 ALA B CA 1
ATOM 3862 C C . ALA B 1 205 ? -20.188 -14.797 0.544 1 73.81 205 ALA B C 1
ATOM 3864 O O . ALA B 1 205 ? -21.406 -14.672 0.514 1 73.81 205 ALA B O 1
ATOM 3865 N N . PRO B 1 206 ? -19.406 -14.219 1.444 1 71.44 206 PRO B N 1
ATOM 3866 C CA . PRO B 1 206 ? -20.109 -13.578 2.557 1 71.44 206 PRO B CA 1
ATOM 3867 C C . PRO B 1 206 ? -20.859 -12.312 2.131 1 71.44 206 PRO B C 1
ATOM 3869 O O . PRO B 1 206 ? -21.781 -11.875 2.822 1 71.44 206 PRO B O 1
ATOM 3872 N N . THR B 1 207 ? -20.453 -11.766 0.998 1 73.88 207 THR B N 1
ATOM 3873 C CA . THR B 1 207 ? -21.109 -10.562 0.514 1 73.88 207 THR B CA 1
ATOM 3874 C C . THR B 1 207 ? -22.203 -10.914 -0.489 1 73.88 207 THR B C 1
ATOM 3876 O O . THR B 1 207 ? -21.938 -11.086 -1.679 1 73.88 207 THR B O 1
ATOM 3879 N N . LYS B 1 208 ? -23.406 -10.938 -0.117 1 69.94 208 LYS B N 1
ATOM 3880 C CA . LYS B 1 208 ? -24.531 -11.484 -0.856 1 69.94 208 LYS B CA 1
ATOM 3881 C C . LYS B 1 208 ? -24.797 -10.695 -2.135 1 69.94 208 LYS B C 1
ATOM 3883 O O . LYS B 1 208 ? -25.25 -11.25 -3.135 1 69.94 208 LYS B O 1
ATOM 3888 N N . ILE B 1 209 ? -24.391 -9.43 -2.053 1 65.56 209 ILE B N 1
ATOM 3889 C CA . ILE B 1 209 ? -24.672 -8.586 -3.207 1 65.56 209 ILE B CA 1
ATOM 3890 C C . ILE B 1 209 ? -23.891 -9.086 -4.418 1 65.56 209 ILE B C 1
ATOM 3892 O O . ILE B 1 209 ? -24.312 -8.906 -5.559 1 65.56 209 ILE B O 1
ATOM 3896 N N . TYR B 1 210 ? -22.828 -9.773 -4.117 1 70.38 210 TYR B N 1
ATOM 3897 C CA . TYR B 1 210 ? -21.969 -10.211 -5.207 1 70.38 210 TYR B CA 1
ATOM 3898 C C . TYR B 1 210 ? -22.594 -11.375 -5.969 1 70.38 210 TYR B C 1
ATOM 3900 O O . TYR B 1 210 ? -22.125 -11.742 -7.047 1 70.38 210 TYR B O 1
ATOM 3908 N N . LYS B 1 211 ? -23.656 -11.875 -5.445 1 68.25 211 LYS B N 1
ATOM 3909 C CA . LYS B 1 211 ? -24.391 -12.914 -6.172 1 68.25 211 LYS B CA 1
ATOM 3910 C C . LYS B 1 211 ? -25.062 -12.336 -7.41 1 68.25 211 LYS B C 1
ATOM 3912 O O . LYS B 1 211 ? -25.344 -13.062 -8.367 1 68.25 211 LYS B O 1
ATOM 3917 N N . TYR B 1 212 ? -25.109 -10.953 -7.336 1 61.34 212 TYR B N 1
ATOM 3918 C CA . TYR B 1 212 ? -25.922 -10.336 -8.375 1 61.34 212 TYR B CA 1
ATOM 3919 C C . TYR B 1 212 ? -25.062 -9.484 -9.305 1 61.34 212 TYR B C 1
ATOM 3921 O O . TYR B 1 212 ? -25.594 -8.766 -10.156 1 61.34 212 TYR B O 1
ATOM 3929 N N . VAL B 1 213 ? -23.844 -9.516 -9.109 1 66.81 213 VAL B N 1
ATOM 3930 C CA . VAL B 1 213 ? -22.953 -8.719 -9.953 1 66.81 213 VAL B CA 1
ATOM 3931 C C . VAL B 1 213 ? -22.094 -9.641 -10.812 1 66.81 213 VAL B C 1
ATOM 3933 O O . VAL B 1 213 ? -21.75 -10.75 -10.398 1 66.81 213 VAL B O 1
ATOM 3936 N N . PRO B 1 214 ? -21.875 -9.203 -12.031 1 70.94 214 PRO B N 1
ATOM 3937 C CA . PRO B 1 214 ? -20.984 -10.023 -12.867 1 70.94 214 PRO B CA 1
ATOM 3938 C C . PRO B 1 214 ? -19.641 -10.289 -12.211 1 70.94 214 PRO B C 1
ATOM 3940 O O . PRO B 1 214 ? -19.016 -9.367 -11.664 1 70.94 214 PRO B O 1
ATOM 3943 N N . THR B 1 215 ? -19.328 -11.484 -12.117 1 81.12 215 THR B N 1
ATOM 3944 C CA . THR B 1 215 ? -18.062 -11.945 -11.562 1 81.12 215 THR B CA 1
ATOM 3945 C C . THR B 1 215 ? -17.375 -12.891 -12.531 1 81.12 215 THR B C 1
ATOM 3947 O O . THR B 1 215 ? -18.016 -13.5 -13.391 1 81.12 215 THR B O 1
ATOM 3950 N N . LEU B 1 216 ? -16.094 -12.906 -12.531 1 85.25 216 LEU B N 1
ATOM 3951 C CA . LEU B 1 216 ? -15.352 -13.969 -13.211 1 85.25 216 LEU B CA 1
ATOM 3952 C C . LEU B 1 216 ? -15.516 -15.297 -12.484 1 85.25 216 LEU B C 1
ATOM 3954 O O . LEU B 1 216 ? -15.641 -15.328 -11.258 1 85.25 216 LEU B O 1
ATOM 3958 N N . SER B 1 217 ? -15.602 -16.328 -13.281 1 90.69 217 SER B N 1
ATOM 3959 C CA . SER B 1 217 ? -15.43 -17.656 -12.672 1 90.69 217 SER B CA 1
ATOM 3960 C C . SER B 1 217 ? -13.977 -17.906 -12.297 1 90.69 217 SER B C 1
ATOM 3962 O O . SER B 1 217 ? -13.07 -17.25 -12.82 1 90.69 217 SER B O 1
ATOM 3964 N N . PRO B 1 218 ? -13.727 -18.812 -11.398 1 94.12 218 PRO B N 1
ATOM 3965 C CA . PRO B 1 218 ? -12.344 -19.172 -11.109 1 94.12 218 PRO B CA 1
ATOM 3966 C C . PRO B 1 218 ? -11.578 -19.609 -12.359 1 94.12 218 PRO B C 1
ATOM 3968 O O . PRO B 1 218 ? -10.375 -19.359 -12.477 1 94.12 218 PRO B O 1
ATOM 3971 N N . GLU B 1 219 ? -12.273 -20.203 -13.328 1 94.06 219 GLU B N 1
ATOM 3972 C CA . GLU B 1 219 ? -11.641 -20.625 -14.57 1 94.06 219 GLU B CA 1
ATOM 3973 C C . GLU B 1 219 ? -11.203 -19.438 -15.406 1 94.06 219 GLU B C 1
ATOM 3975 O O . GLU B 1 219 ? -10.109 -19.422 -15.969 1 94.06 219 GLU B O 1
ATOM 3980 N N . GLU B 1 220 ? -12.094 -18.469 -15.43 1 91.25 220 GLU B N 1
ATOM 3981 C CA . GLU B 1 220 ? -11.758 -17.234 -16.156 1 91.25 220 GLU B CA 1
ATOM 3982 C C . GLU B 1 220 ? -10.609 -16.5 -15.469 1 91.25 220 GLU B C 1
ATOM 3984 O O . GLU B 1 220 ? -9.758 -15.914 -16.141 1 91.25 220 GLU B O 1
ATOM 3989 N N . ALA B 1 221 ? -10.633 -16.531 -14.156 1 93.06 221 ALA B N 1
ATOM 3990 C CA . ALA B 1 221 ? -9.523 -15.945 -13.406 1 93.06 221 ALA B CA 1
ATOM 3991 C C . ALA B 1 221 ? -8.219 -16.688 -13.695 1 93.06 221 ALA B C 1
ATOM 3993 O O . ALA B 1 221 ? -7.172 -16.078 -13.875 1 93.06 221 ALA B O 1
ATOM 3994 N N . ALA B 1 222 ? -8.273 -18 -13.781 1 95.56 222 ALA B N 1
ATOM 3995 C CA . ALA B 1 222 ? -7.105 -18.828 -14.094 1 95.56 222 ALA B CA 1
ATOM 3996 C C . ALA B 1 222 ? -6.566 -18.516 -15.484 1 95.56 222 ALA B C 1
ATOM 3998 O O . ALA B 1 222 ? -5.355 -18.562 -15.711 1 95.56 222 ALA B O 1
ATOM 3999 N N . ASP B 1 223 ? -7.473 -18.109 -16.391 1 94.19 223 ASP B N 1
ATOM 4000 C CA . ASP B 1 223 ? -7.047 -17.719 -17.734 1 94.19 223 ASP B CA 1
ATOM 4001 C C . ASP B 1 223 ? -6.105 -16.516 -17.688 1 94.19 223 ASP B C 1
ATOM 4003 O O . ASP B 1 223 ? -5.18 -16.422 -18.5 1 94.19 223 ASP B O 1
ATOM 4007 N N . LEU B 1 224 ? -6.371 -15.617 -16.766 1 93.88 224 LEU B N 1
ATOM 4008 C CA . LEU B 1 224 ? -5.508 -14.445 -16.625 1 93.88 224 LEU B CA 1
ATOM 4009 C C . LEU B 1 224 ? -4.125 -14.852 -16.125 1 93.88 224 LEU B C 1
ATOM 4011 O O . LEU B 1 224 ? -3.119 -14.266 -16.531 1 93.88 224 LEU B O 1
ATOM 4015 N N . ILE B 1 225 ? -4.113 -15.867 -15.281 1 96.94 225 ILE B N 1
ATOM 4016 C CA . ILE B 1 225 ? -2.836 -16.344 -14.766 1 96.94 225 ILE B CA 1
ATOM 4017 C C . ILE B 1 225 ? -2.072 -17.078 -15.867 1 96.94 225 ILE B C 1
ATOM 4019 O O . ILE B 1 225 ? -0.858 -16.906 -16 1 96.94 225 ILE B O 1
ATOM 4023 N N . VAL B 1 226 ? -2.766 -17.828 -16.703 1 96.88 226 VAL B N 1
ATOM 4024 C CA . VAL B 1 226 ? -2.16 -18.484 -17.859 1 96.88 226 VAL B CA 1
ATOM 4025 C C . VAL B 1 226 ? -1.555 -17.438 -18.797 1 96.88 226 VAL B C 1
ATOM 4027 O O . VAL B 1 226 ? -0.42 -17.578 -19.25 1 96.88 226 VAL B O 1
ATOM 4030 N N . TYR B 1 227 ? -2.332 -16.406 -19 1 95.5 227 TYR B N 1
ATOM 4031 C CA . TYR B 1 227 ? -1.836 -15.312 -19.828 1 95.5 227 TYR B CA 1
ATOM 4032 C C . TYR B 1 227 ? -0.565 -14.719 -19.234 1 95.5 227 TYR B C 1
ATOM 4034 O O . TYR B 1 227 ? 0.396 -14.445 -19.953 1 95.5 227 TYR B O 1
ATOM 4042 N N . ALA B 1 228 ? -0.563 -14.547 -17.938 1 95.94 228 ALA B N 1
ATOM 4043 C CA . ALA B 1 228 ? 0.596 -13.984 -17.25 1 95.94 228 ALA B CA 1
ATOM 4044 C C . ALA B 1 228 ? 1.815 -14.891 -17.406 1 95.94 228 ALA B C 1
ATOM 4046 O O . ALA B 1 228 ? 2.934 -14.406 -17.594 1 95.94 228 ALA B O 1
ATOM 4047 N N . ILE B 1 229 ? 1.588 -16.172 -17.328 1 98 229 ILE B N 1
ATOM 4048 C CA . ILE B 1 229 ? 2.684 -17.141 -17.422 1 98 229 ILE B CA 1
ATOM 4049 C C . ILE B 1 229 ? 3.311 -17.062 -18.812 1 98 229 ILE B C 1
ATOM 4051 O O . ILE B 1 229 ? 4.535 -17.109 -18.953 1 98 229 ILE B O 1
ATOM 4055 N N . VAL B 1 230 ? 2.506 -16.906 -19.766 1 96.81 230 VAL B N 1
ATOM 4056 C CA . VAL B 1 230 ? 2.979 -16.984 -21.156 1 96.81 230 VAL B CA 1
ATOM 4057 C C . VAL B 1 230 ? 3.553 -15.641 -21.594 1 96.81 230 VAL B C 1
ATOM 4059 O O . VAL B 1 230 ? 4.668 -15.578 -22.109 1 96.81 230 VAL B O 1
ATOM 4062 N N . LYS B 1 231 ? 2.832 -14.531 -21.312 1 94.44 231 LYS B N 1
ATOM 4063 C CA . LYS B 1 231 ? 3.184 -13.242 -21.891 1 94.44 231 LYS B CA 1
ATOM 4064 C C . LYS B 1 231 ? 4.086 -12.445 -20.953 1 94.44 231 LYS B C 1
ATOM 4066 O O . LYS B 1 231 ? 4.773 -11.516 -21.391 1 94.44 231 LYS B O 1
ATOM 4071 N N . ARG B 1 232 ? 4.035 -12.695 -19.719 1 96.12 232 ARG B N 1
ATOM 4072 C CA . ARG B 1 232 ? 4.887 -12.125 -18.688 1 96.12 232 ARG B CA 1
ATOM 4073 C C . ARG B 1 232 ? 4.762 -10.602 -18.656 1 96.12 232 ARG B C 1
ATOM 4075 O O . ARG B 1 232 ? 5.77 -9.898 -18.625 1 96.12 232 ARG B O 1
ATOM 4082 N N . PRO B 1 233 ? 3.5 -10.148 -18.703 1 91.25 233 PRO B N 1
ATOM 4083 C CA . PRO B 1 233 ? 3.352 -8.695 -18.578 1 91.25 233 PRO B CA 1
ATOM 4084 C C . PRO B 1 233 ? 3.631 -8.188 -17.172 1 91.25 233 PRO B C 1
ATOM 4086 O O . PRO B 1 233 ? 3.609 -8.969 -16.203 1 91.25 233 PRO B O 1
ATOM 4089 N N . LYS B 1 234 ? 3.961 -6.941 -17.031 1 87.94 234 LYS B N 1
ATOM 4090 C CA . LYS B 1 234 ? 4.16 -6.367 -15.695 1 87.94 234 LYS B CA 1
ATOM 4091 C C . LYS B 1 234 ? 2.846 -6.293 -14.93 1 87.94 234 LYS B C 1
ATOM 4093 O O . LYS B 1 234 ? 2.834 -6.395 -13.695 1 87.94 234 LYS B O 1
ATOM 4098 N N . ARG B 1 235 ? 1.769 -6.059 -15.68 1 88.88 235 ARG B N 1
ATOM 4099 C CA . ARG B 1 235 ? 0.457 -5.941 -15.055 1 88.88 235 ARG B CA 1
ATOM 4100 C C . ARG B 1 235 ? -0.642 -6.453 -15.984 1 88.88 235 ARG B C 1
ATOM 4102 O O . ARG B 1 235 ? -0.513 -6.379 -17.203 1 88.88 235 ARG B O 1
ATOM 4109 N N . ILE B 1 236 ? -1.654 -7.055 -15.461 1 88.75 236 ILE B N 1
ATOM 4110 C CA . ILE B 1 236 ? -2.9 -7.395 -16.141 1 88.75 236 ILE B CA 1
ATOM 4111 C C . ILE B 1 236 ? -4.074 -6.719 -15.43 1 88.75 236 ILE B C 1
ATOM 4113 O O . ILE B 1 236 ? -4.32 -6.969 -14.242 1 88.75 236 ILE B O 1
ATOM 4117 N N . ALA B 1 237 ? -4.699 -5.73 -16.094 1 78 237 ALA B N 1
ATOM 4118 C CA . ALA B 1 237 ? -5.887 -5.074 -15.555 1 78 237 ALA B CA 1
ATOM 4119 C C . ALA B 1 237 ? -7.078 -5.246 -16.484 1 78 237 ALA B C 1
ATOM 4121 O O . ALA B 1 237 ? -6.934 -5.156 -17.719 1 78 237 ALA B O 1
ATOM 4122 N N . THR B 1 238 ? -8.094 -6.16 -16.359 1 58.75 238 THR B N 1
ATOM 4123 C CA . THR B 1 238 ? -9.219 -6.359 -17.266 1 58.75 238 THR B CA 1
ATOM 4124 C C . THR B 1 238 ? -9.812 -5.02 -17.688 1 58.75 238 THR B C 1
ATOM 4126 O O . THR B 1 238 ? -9.602 -4 -17.031 1 58.75 238 THR B O 1
ATOM 4129 N N . HIS B 1 239 ? -10.32 -4.957 -18.875 1 49.53 239 HIS B N 1
ATOM 4130 C CA . HIS B 1 239 ? -10.867 -3.803 -19.578 1 49.53 239 HIS B CA 1
ATOM 4131 C C . HIS B 1 239 ? -11.625 -2.887 -18.625 1 49.53 239 HIS B C 1
ATOM 4133 O O . HIS B 1 239 ? -11.836 -1.709 -18.938 1 49.53 239 HIS B O 1
ATOM 4139 N N . LEU B 1 240 ? -12.344 -3.438 -17.781 1 42.16 240 LEU B N 1
ATOM 4140 C CA . LEU B 1 240 ? -13.07 -2.535 -16.891 1 42.16 240 LEU B CA 1
ATOM 4141 C C . LEU B 1 240 ? -12.102 -1.691 -16.078 1 42.16 240 LEU B C 1
ATOM 4143 O O . LEU B 1 240 ? -12.383 -0.526 -15.781 1 42.16 240 LEU B O 1
ATOM 4147 N N . GLY B 1 241 ? -11.109 -2.297 -15.508 1 41.88 241 GLY B N 1
ATOM 4148 C CA . GLY B 1 241 ? -10.148 -1.663 -14.625 1 41.88 241 GLY B CA 1
ATOM 4149 C C . GLY B 1 241 ? -9.305 -0.613 -15.32 1 41.88 241 GLY B C 1
ATOM 4150 O O . GLY B 1 241 ? -8.711 0.249 -14.672 1 41.88 241 GLY B O 1
ATOM 4151 N N . ARG B 1 242 ? -8.789 -1.043 -16.531 1 42.72 242 ARG B N 1
ATOM 4152 C CA . ARG B 1 242 ? -8.094 0.007 -17.266 1 42.72 242 ARG B CA 1
ATOM 4153 C C . ARG B 1 242 ? -8.914 1.288 -17.312 1 42.72 242 ARG B C 1
ATOM 4155 O O . ARG B 1 242 ? -8.367 2.391 -17.297 1 42.72 242 ARG B O 1
ATOM 4162 N N . LEU B 1 243 ? -10.125 1.062 -17.453 1 40.69 243 LEU B N 1
ATOM 4163 C CA . LEU B 1 243 ? -10.969 2.252 -17.5 1 40.69 243 LEU B CA 1
ATOM 4164 C C . LEU B 1 243 ? -11.039 2.922 -16.141 1 40.69 243 LEU B C 1
ATOM 4166 O O . LEU B 1 243 ? -11.008 4.152 -16.047 1 40.69 243 LEU B O 1
ATOM 4170 N N . ALA B 1 244 ? -11.18 2.117 -15.156 1 41.66 244 ALA B N 1
ATOM 4171 C CA . ALA B 1 244 ? -11.219 2.748 -13.836 1 41.66 244 ALA B CA 1
ATOM 4172 C C . ALA B 1 244 ? -9.859 3.355 -13.484 1 41.66 244 ALA B C 1
ATOM 4174 O O . ALA B 1 244 ? -9.797 4.434 -12.891 1 41.66 244 ALA B O 1
ATOM 4175 N N . SER B 1 245 ? -8.727 2.598 -13.758 1 42.16 245 SER B N 1
ATOM 4176 C CA . SER B 1 245 ? -7.406 3.18 -13.531 1 42.16 245 SER B CA 1
ATOM 4177 C C . SER B 1 245 ? -7.199 4.43 -14.383 1 42.16 245 SER B C 1
ATOM 4179 O O . SER B 1 245 ? -6.586 5.398 -13.93 1 42.16 245 SER B O 1
ATOM 4181 N N . ILE B 1 246 ? -7.711 4.305 -15.656 1 40.31 246 ILE B N 1
ATOM 4182 C CA . ILE B 1 246 ? -7.621 5.48 -16.516 1 40.31 246 ILE B CA 1
ATOM 4183 C C . ILE B 1 246 ? -8.516 6.586 -15.969 1 40.31 246 ILE B C 1
ATOM 4185 O O . ILE B 1 246 ? -8.133 7.758 -15.961 1 40.31 246 ILE B O 1
ATOM 4189 N N . THR B 1 247 ? -9.672 6.098 -15.516 1 40.03 247 THR B N 1
ATOM 4190 C CA . THR B 1 247 ? -10.555 7.148 -15.016 1 40.03 247 THR B CA 1
ATOM 4191 C C . THR B 1 247 ? -9.969 7.793 -13.758 1 40.03 247 THR B C 1
ATOM 4193 O O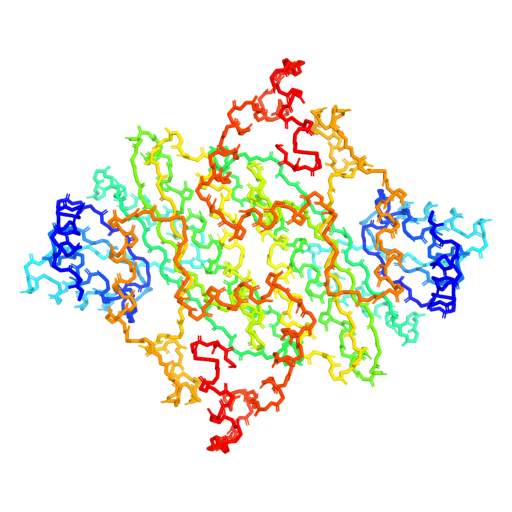 . THR B 1 247 ? -10.125 9 -13.547 1 40.03 247 THR B O 1
ATOM 4196 N N . TYR B 1 248 ? -9.383 6.949 -12.852 1 43.66 248 TYR B N 1
ATOM 4197 C CA . TYR B 1 248 ? -8.773 7.586 -11.695 1 43.66 248 TYR B CA 1
ATOM 4198 C C . TYR B 1 248 ? -7.598 8.461 -12.102 1 43.66 248 TYR B C 1
ATOM 4200 O O . TYR B 1 248 ? -7.348 9.508 -11.492 1 43.66 248 TYR B O 1
ATOM 4208 N N . ALA B 1 249 ? -6.801 7.871 -13.141 1 42.38 249 ALA B N 1
ATOM 4209 C CA . ALA B 1 249 ? -5.738 8.727 -13.656 1 42.38 249 ALA B CA 1
ATOM 4210 C C . ALA B 1 249 ? -6.312 9.992 -14.297 1 42.38 249 ALA B C 1
ATOM 4212 O O . ALA B 1 249 ? -5.66 11.039 -14.305 1 42.38 249 ALA B O 1
ATOM 4213 N N . ILE B 1 250 ? -7.539 9.734 -14.82 1 40.09 250 ILE B N 1
ATOM 4214 C CA . ILE B 1 250 ? -8.188 10.953 -15.297 1 40.09 250 ILE B CA 1
ATOM 4215 C C . ILE B 1 250 ? -8.758 11.727 -14.109 1 40.09 250 ILE B C 1
ATOM 4217 O O . ILE B 1 250 ? -8.25 11.633 -12.992 1 40.09 250 ILE B O 1
ATOM 4221 N N . ALA B 1 251 ? -9.914 12.539 -14.07 1 48.84 251 ALA B N 1
ATOM 4222 C CA . ALA B 1 251 ? -10.344 13.57 -13.125 1 48.84 251 ALA B CA 1
ATOM 4223 C C . ALA B 1 251 ? -10.758 12.953 -11.797 1 48.84 251 ALA B C 1
ATOM 4225 O O . ALA B 1 251 ? -11.867 12.43 -11.664 1 48.84 251 ALA B O 1
ATOM 4226 N N . PRO B 1 252 ? -9.773 12.781 -10.875 1 53.03 252 PRO B N 1
ATOM 4227 C CA . PRO B 1 252 ? -9.984 12.219 -9.539 1 53.03 252 PRO B CA 1
ATOM 4228 C C . PRO B 1 252 ? -11.289 12.688 -8.898 1 53.03 252 PRO B C 1
ATOM 4230 O O . PRO B 1 252 ? -11.938 11.922 -8.18 1 53.03 252 PRO B O 1
ATOM 4233 N N . ASP B 1 253 ? -11.695 13.805 -9.211 1 56.69 253 ASP B N 1
ATOM 4234 C CA . ASP B 1 253 ? -12.867 14.367 -8.555 1 56.69 253 ASP B CA 1
ATOM 4235 C C . ASP B 1 253 ? -14.141 13.633 -8.977 1 56.69 253 ASP B C 1
ATOM 4237 O O . ASP B 1 253 ? -15.039 13.414 -8.164 1 56.69 253 ASP B O 1
ATOM 4241 N N . ILE B 1 254 ? -14.156 13.188 -10.219 1 56.88 254 ILE B N 1
ATOM 4242 C CA . ILE B 1 254 ? -15.352 12.516 -10.711 1 56.88 254 ILE B CA 1
ATOM 4243 C C . ILE B 1 254 ? -15.422 11.094 -10.148 1 56.88 254 ILE B C 1
ATOM 4245 O O . ILE B 1 254 ? -16.484 10.633 -9.742 1 56.88 254 ILE B O 1
ATOM 4249 N N . ASN B 1 255 ? -14.312 10.477 -10.023 1 60.62 255 ASN B N 1
ATOM 4250 C CA . ASN B 1 255 ? -14.258 9.125 -9.477 1 60.62 255 ASN B CA 1
ATOM 4251 C C . ASN B 1 255 ? -14.664 9.094 -8.008 1 60.62 255 ASN B C 1
ATOM 4253 O O . ASN B 1 255 ? -15.406 8.203 -7.578 1 60.62 255 ASN B O 1
ATOM 4257 N N . ASN B 1 256 ? -14.195 10.102 -7.344 1 63.84 256 ASN B N 1
ATOM 4258 C CA . ASN B 1 256 ? -14.523 10.18 -5.926 1 63.84 256 ASN B CA 1
ATOM 4259 C C . ASN B 1 256 ? -16.031 10.32 -5.703 1 63.84 256 ASN B C 1
ATOM 4261 O O . ASN B 1 256 ? -16.578 9.711 -4.793 1 63.84 256 ASN B O 1
ATOM 4265 N N . ILE B 1 257 ? -16.625 11.102 -6.516 1 60.72 257 ILE B N 1
ATOM 4266 C CA . ILE B 1 257 ? -18.062 11.312 -6.418 1 60.72 257 ILE B CA 1
ATOM 4267 C C . ILE B 1 257 ? -18.797 10.016 -6.75 1 60.72 257 ILE B C 1
ATOM 4269 O O . ILE B 1 257 ? -19.719 9.617 -6.031 1 60.72 257 ILE B O 1
ATOM 4273 N N . LEU B 1 258 ? -18.375 9.352 -7.793 1 59.62 258 LEU B N 1
ATOM 4274 C CA . LEU B 1 258 ? -19.016 8.117 -8.219 1 59.62 258 LEU B CA 1
ATOM 4275 C C . LEU B 1 258 ? -18.875 7.039 -7.145 1 59.62 258 LEU B C 1
ATOM 4277 O O . LEU B 1 258 ? -19.828 6.324 -6.848 1 59.62 258 LEU B O 1
ATOM 4281 N N . MET B 1 259 ? -17.75 7 -6.543 1 59.84 259 MET B N 1
ATOM 4282 C CA . MET B 1 259 ? -17.531 6.02 -5.484 1 59.84 259 MET B CA 1
ATOM 4283 C C . MET B 1 259 ? -18.344 6.352 -4.246 1 59.84 259 MET B C 1
ATOM 4285 O O . MET B 1 259 ? -18.844 5.453 -3.566 1 59.84 259 MET B O 1
ATOM 4289 N N . SER B 1 260 ? -18.438 7.613 -3.955 1 62.28 260 SER B N 1
ATOM 4290 C CA . SER B 1 260 ? -19.266 8.039 -2.826 1 62.28 260 SER B CA 1
ATOM 4291 C C . SER B 1 260 ? -20.719 7.684 -3.043 1 62.28 260 SER B C 1
ATOM 4293 O O . SER B 1 260 ? -21.406 7.242 -2.117 1 62.28 260 SER B O 1
ATOM 4295 N N . ILE B 1 261 ? -21.188 7.887 -4.234 1 50.03 261 ILE B N 1
ATOM 4296 C CA . ILE B 1 261 ? -22.578 7.539 -4.57 1 50.03 261 ILE B CA 1
ATOM 4297 C C . ILE B 1 261 ? -22.781 6.039 -4.379 1 50.03 261 ILE B C 1
ATOM 4299 O O . ILE B 1 261 ? -23.766 5.621 -3.75 1 50.03 261 ILE B O 1
ATOM 4303 N N . GLY B 1 262 ? -21.906 5.23 -4.902 1 54.44 262 GLY B N 1
ATOM 4304 C CA . GLY B 1 262 ? -21.984 3.789 -4.719 1 54.44 262 GLY B CA 1
ATOM 4305 C C . GLY B 1 262 ? -21.953 3.369 -3.262 1 54.44 262 GLY B C 1
ATOM 4306 O O . GLY B 1 262 ? -22.719 2.484 -2.852 1 54.44 262 GLY B O 1
ATOM 4307 N N . PHE B 1 263 ? -21.156 4.031 -2.516 1 55.34 263 PHE B N 1
ATOM 4308 C CA . PHE B 1 263 ? -21.016 3.762 -1.089 1 55.34 263 PHE B CA 1
ATOM 4309 C C . PHE B 1 263 ? -22.344 3.998 -0.37 1 55.34 263 PHE B C 1
ATOM 4311 O O . PHE B 1 263 ? -22.734 3.219 0.501 1 55.34 263 PHE B O 1
ATOM 4318 N N . ASN B 1 264 ? -22.938 5.004 -0.71 1 56.94 264 ASN B N 1
ATOM 4319 C CA . ASN B 1 264 ? -24.188 5.367 -0.038 1 56.94 264 ASN B CA 1
ATOM 4320 C C . ASN B 1 264 ? -25.359 4.52 -0.53 1 56.94 264 ASN B C 1
ATOM 4322 O O . ASN B 1 264 ? -26.359 4.371 0.171 1 56.94 264 ASN B O 1
ATOM 4326 N N . LEU B 1 265 ? -25.188 4.031 -1.763 1 50.72 265 LEU B N 1
ATOM 4327 C CA . LEU B 1 265 ? -26.25 3.229 -2.357 1 50.72 265 LEU B CA 1
ATOM 4328 C C . LEU B 1 265 ? -26.203 1.799 -1.826 1 50.72 265 LEU B C 1
ATOM 4330 O O . LEU B 1 265 ? -27.234 1.115 -1.802 1 50.72 265 LEU B O 1
ATOM 4334 N N . PHE B 1 266 ? -25 1.336 -1.5 1 51.06 266 PHE B N 1
ATOM 4335 C CA . PHE B 1 266 ? -24.859 -0.057 -1.09 1 51.06 266 PHE B CA 1
ATOM 4336 C C . PHE B 1 266 ? -24.516 -0.155 0.389 1 51.06 266 PHE B C 1
ATOM 4338 O O . PHE B 1 266 ? -23.438 0.284 0.807 1 51.06 266 PHE B O 1
ATOM 4345 N N . PRO B 1 267 ? -25.547 -0.516 1.158 1 47.84 267 PRO B N 1
ATOM 4346 C CA . PRO B 1 267 ? -25.297 -0.608 2.6 1 47.84 267 PRO B CA 1
ATOM 4347 C C . PRO B 1 267 ? -24.234 -1.646 2.953 1 47.84 267 PRO B C 1
ATOM 4349 O O . PRO B 1 267 ? -23.922 -2.521 2.141 1 47.84 267 PRO B O 1
ATOM 4352 N N . SER B 1 268 ? -23.531 -1.364 3.961 1 46.69 268 SER B N 1
ATOM 4353 C CA . SER B 1 268 ? -22.484 -2.24 4.48 1 46.69 268 SER B CA 1
ATOM 4354 C C . SER B 1 268 ? -23 -3.668 4.652 1 46.69 268 SER B C 1
ATOM 4356 O O . SER B 1 268 ? -24.188 -3.885 4.863 1 46.69 268 SER B O 1
ATOM 4358 N N . SER B 1 269 ? -22.438 -4.57 4.129 1 43.69 269 SER B N 1
ATOM 4359 C CA . SER B 1 269 ? -22.828 -5.973 4.199 1 43.69 269 SER B CA 1
ATOM 4360 C C . SER B 1 269 ? -23.453 -6.301 5.555 1 43.69 269 SER B C 1
ATOM 4362 O O . SER B 1 269 ? -23.109 -5.684 6.566 1 43.69 269 SER B O 1
ATOM 4364 N N . THR B 1 270 ? -24.719 -6.836 5.461 1 37.16 270 THR B N 1
ATOM 4365 C CA . THR B 1 270 ? -25.422 -7.383 6.613 1 37.16 270 THR B CA 1
ATOM 4366 C C . THR B 1 270 ? -24.469 -8.164 7.512 1 37.16 270 THR B C 1
ATOM 4368 O O . THR B 1 270 ? -24.859 -8.602 8.602 1 37.16 270 THR B O 1
ATOM 4371 N N . ALA B 1 271 ? -23.578 -8.867 7.062 1 37.94 271 ALA B N 1
ATOM 4372 C CA . ALA B 1 271 ? -22.781 -9.484 8.117 1 37.94 271 ALA B CA 1
ATOM 4373 C C . ALA B 1 271 ? -22.281 -8.438 9.109 1 37.94 271 ALA B C 1
ATOM 4375 O O . ALA B 1 271 ? -22.078 -8.734 10.289 1 37.94 271 ALA B O 1
ATOM 4376 N N . ALA B 1 272 ? -22 -7.203 8.695 1 38.56 272 ALA B N 1
ATOM 4377 C CA . ALA B 1 272 ? -21.766 -6.148 9.68 1 38.56 272 ALA B CA 1
ATOM 4378 C C . ALA B 1 272 ? -23.078 -5.621 10.25 1 38.56 272 ALA B C 1
ATOM 4380 O O . ALA B 1 272 ? -23.156 -5.289 11.43 1 38.56 272 ALA B O 1
ATOM 4381 N N . LEU B 1 273 ? -24.203 -5.34 9.367 1 38.56 273 LEU B N 1
ATOM 4382 C CA . LEU B 1 273 ? -25.469 -4.855 9.898 1 38.56 273 LEU B CA 1
ATOM 4383 C C . LEU B 1 273 ? -26.578 -5.898 9.719 1 38.56 273 LEU B C 1
ATOM 4385 O O . LEU B 1 273 ? -27.75 -5.625 9.992 1 38.56 273 LEU B O 1
ATOM 4389 N N . GLY B 1 274 ? -26.516 -7.078 9.758 1 34.62 274 GLY B N 1
ATOM 4390 C CA . GLY B 1 274 ? -27.5 -8.141 9.883 1 34.62 274 GLY B CA 1
ATOM 4391 C C . GLY B 1 274 ? -28.547 -8.109 8.797 1 34.62 274 GLY B C 1
ATOM 4392 O O . GLY B 1 274 ? -29.406 -8.992 8.734 1 34.62 274 GLY B O 1
ATOM 4393 N N . GLU B 1 275 ? -29.172 -6.973 8.25 1 38.12 275 GLU B N 1
ATOM 4394 C CA . GLU B 1 275 ? -30.438 -7.055 7.52 1 38.12 275 GLU B CA 1
ATOM 4395 C C . GLU B 1 275 ? -30.188 -7.172 6.016 1 38.12 275 GLU B C 1
ATOM 4397 O O . GLU B 1 275 ? -29.375 -6.434 5.457 1 38.12 275 GLU B O 1
ATOM 4402 N N . GLN B 1 276 ? -30.5 -8.305 5.309 1 41.97 276 GLN B N 1
ATOM 4403 C CA . GLN B 1 276 ? -30.375 -8.828 3.955 1 41.97 276 GLN B CA 1
ATOM 4404 C C . GLN B 1 276 ? -31.234 -8.039 2.971 1 41.97 276 GLN B C 1
ATOM 4406 O O . GLN B 1 276 ? -32.469 -8.141 2.977 1 41.97 276 GLN B O 1
ATOM 4411 N N . GLU B 1 277 ? -31.219 -6.785 2.697 1 45.81 277 GLU B N 1
ATOM 4412 C CA . GLU B 1 277 ? -32.219 -6.297 1.769 1 45.81 277 GLU B CA 1
ATOM 4413 C C . GLU B 1 277 ? -31.797 -6.496 0.32 1 45.81 277 GLU B C 1
ATOM 4415 O O . GLU B 1 277 ? -30.609 -6.363 -0.003 1 45.81 277 GLU B O 1
ATOM 4420 N N . LYS B 1 278 ? -32.719 -7.211 -0.551 1 51.38 278 LYS B N 1
ATOM 4421 C CA . LYS B 1 278 ? -32.656 -7.32 -2.006 1 51.38 278 LYS B CA 1
ATOM 4422 C C . LYS B 1 278 ? -32.25 -5.996 -2.639 1 51.38 278 LYS B C 1
ATOM 4424 O O . LYS B 1 278 ? -32.656 -4.93 -2.182 1 51.38 278 LYS B O 1
ATOM 4429 N N . LEU B 1 279 ? -31.297 -5.941 -3.641 1 55.62 279 LEU B N 1
ATOM 4430 C CA . LEU B 1 279 ? -30.875 -4.715 -4.312 1 55.62 279 LEU B CA 1
ATOM 4431 C C . LEU B 1 279 ? -32.062 -4.059 -5.031 1 55.62 279 LEU B C 1
ATOM 4433 O O . LEU B 1 279 ? -32.844 -4.742 -5.66 1 55.62 279 LEU B O 1
ATOM 4437 N N . ASN B 1 280 ? -32.25 -2.711 -4.836 1 56.12 280 ASN B N 1
ATOM 4438 C CA . ASN B 1 280 ? -33.219 -1.958 -5.613 1 56.12 280 ASN B CA 1
ATOM 4439 C C . ASN B 1 280 ? -32.719 -1.657 -7.02 1 56.12 280 ASN B C 1
ATOM 4441 O O . ASN B 1 280 ? -31.578 -1.999 -7.355 1 56.12 280 ASN B O 1
ATOM 4445 N N . LEU B 1 281 ? -33.562 -1.291 -7.922 1 50.38 281 LEU B N 1
ATOM 4446 C CA . LEU B 1 281 ? -33.25 -1.065 -9.336 1 50.38 281 LEU B CA 1
ATOM 4447 C C . LEU B 1 281 ? -32.062 -0.16 -9.5 1 50.38 281 LEU B C 1
ATOM 4449 O O . LEU B 1 281 ? -31.219 -0.387 -10.383 1 50.38 281 LEU B O 1
ATOM 4453 N N . LEU B 1 282 ? -31.906 0.867 -8.711 1 46.56 282 LEU B N 1
ATOM 4454 C CA . LEU B 1 282 ? -30.797 1.803 -8.789 1 46.56 282 LEU B CA 1
ATOM 4455 C C . LEU B 1 282 ? -29.484 1.117 -8.414 1 46.56 282 LEU B C 1
ATOM 4457 O O . LEU B 1 282 ? -28.453 1.37 -9.039 1 46.56 282 LEU B O 1
ATOM 4461 N N . GLN B 1 283 ? -29.531 0.202 -7.527 1 53.91 283 GLN B N 1
ATOM 4462 C CA . GLN B 1 283 ? -28.359 -0.559 -7.102 1 53.91 283 GLN B CA 1
ATOM 4463 C C . GLN B 1 283 ? -27.875 -1.491 -8.211 1 53.91 283 GLN B C 1
ATOM 4465 O O . GLN B 1 283 ? -26.672 -1.608 -8.445 1 53.91 283 GLN B O 1
ATOM 4470 N N . ARG B 1 284 ? -28.844 -2.049 -8.914 1 53.03 284 ARG B N 1
ATOM 4471 C CA . ARG B 1 284 ? -28.516 -2.969 -10 1 53.03 284 ARG B CA 1
ATOM 4472 C C . ARG B 1 284 ? -27.891 -2.225 -11.18 1 53.03 284 ARG B C 1
ATOM 4474 O O . ARG B 1 284 ? -26.922 -2.689 -11.773 1 53.03 284 ARG B O 1
ATOM 4481 N N . ALA B 1 285 ? -28.5 -1.037 -11.5 1 50.19 285 ALA B N 1
ATOM 4482 C CA . ALA B 1 285 ? -27.984 -0.227 -12.602 1 50.19 285 ALA B CA 1
ATOM 4483 C C . ALA B 1 285 ? -26.562 0.226 -12.328 1 50.19 285 ALA B C 1
ATOM 4485 O O . ALA B 1 285 ? -25.703 0.167 -13.219 1 50.19 285 ALA B O 1
ATOM 4486 N N . TYR B 1 286 ? -26.312 0.594 -11.102 1 50.81 286 TYR B N 1
ATOM 4487 C CA . TYR B 1 286 ? -24.984 1.053 -10.727 1 50.81 286 TYR B CA 1
ATOM 4488 C C . TYR B 1 286 ? -23.969 -0.087 -10.797 1 50.81 286 TYR B C 1
ATOM 4490 O O . TYR B 1 286 ? -22.859 0.092 -11.305 1 50.81 286 TYR B O 1
ATOM 4498 N N . ALA B 1 287 ? -24.438 -1.242 -10.469 1 52.53 287 ALA B N 1
ATOM 4499 C CA . ALA B 1 287 ? -23.562 -2.412 -10.469 1 52.53 287 ALA B CA 1
ATOM 4500 C C . ALA B 1 287 ? -23.219 -2.84 -11.891 1 52.53 287 ALA B C 1
ATOM 4502 O O . ALA B 1 287 ? -22.125 -3.355 -12.148 1 52.53 287 ALA B O 1
ATOM 4503 N N . ARG B 1 288 ? -24.125 -2.617 -12.82 1 51.16 288 ARG B N 1
ATOM 4504 C CA . ARG B 1 288 ? -23.906 -2.955 -14.219 1 51.16 288 ARG B CA 1
ATOM 4505 C C . ARG B 1 288 ? -22.922 -1.988 -14.867 1 51.16 288 ARG B C 1
ATOM 4507 O O . ARG B 1 288 ? -22.172 -2.371 -15.766 1 51.16 288 ARG B O 1
ATOM 4514 N N . LEU B 1 289 ? -23.047 -0.718 -14.32 1 45.03 289 LEU B N 1
ATOM 4515 C CA . LEU B 1 289 ? -22.188 0.318 -14.891 1 45.03 289 LEU B CA 1
ATOM 4516 C C . LEU B 1 289 ? -20.75 0.15 -14.43 1 45.03 289 LEU B C 1
ATOM 4518 O O . LEU B 1 289 ? -19.812 0.588 -15.109 1 45.03 289 LEU B O 1
ATOM 4522 N N . PHE B 1 290 ? -20.609 -0.603 -13.305 1 45.62 290 PHE B N 1
ATOM 4523 C CA . PHE B 1 290 ? -19.281 -0.794 -12.758 1 45.62 290 PHE B CA 1
ATOM 4524 C C . PHE B 1 290 ? -19.031 -2.262 -12.438 1 45.62 290 PHE B C 1
ATOM 4526 O O . PHE B 1 290 ? -18.828 -2.619 -11.273 1 45.62 290 PHE B O 1
ATOM 4533 N N . PRO B 1 291 ? -19.016 -3.061 -13.586 1 40.19 291 PRO B N 1
ATOM 4534 C CA . PRO B 1 291 ? -18.859 -4.5 -13.352 1 40.19 291 PRO B CA 1
ATOM 4535 C C . PRO B 1 291 ? -17.5 -4.871 -12.789 1 40.19 291 PRO B C 1
ATOM 4537 O O . PRO B 1 291 ? -16.484 -4.281 -13.18 1 40.19 291 PRO B O 1
ATOM 4540 N N . GLY B 1 292 ? -17.562 -5.699 -11.781 1 43.59 292 GLY B N 1
ATOM 4541 C CA . GLY B 1 292 ? -16.312 -6.227 -11.273 1 43.59 292 GLY B CA 1
ATOM 4542 C C . GLY B 1 292 ? -15.711 -5.387 -10.156 1 43.59 292 GLY B C 1
ATOM 4543 O O . GLY B 1 292 ? -14.672 -5.742 -9.594 1 43.59 292 GLY B O 1
ATOM 4544 N N . GLU B 1 293 ? -16.266 -4.207 -9.859 1 42.53 293 GLU B N 1
ATOM 4545 C CA . GLU B 1 293 ? -15.75 -3.377 -8.773 1 42.53 293 GLU B CA 1
ATOM 4546 C C . GLU B 1 293 ? -16.234 -3.885 -7.418 1 42.53 293 GLU B C 1
ATOM 4548 O O . GLU B 1 293 ? -17.344 -4.41 -7.305 1 42.53 293 GLU B O 1
ATOM 4553 N N . HIS B 1 294 ? -15.312 -3.955 -6.512 1 37.22 294 HIS B N 1
ATOM 4554 C CA . HIS B 1 294 ? -15.695 -4.289 -5.145 1 37.22 294 HIS B CA 1
ATOM 4555 C C . HIS B 1 294 ? -16.547 -3.186 -4.523 1 37.22 294 HIS B C 1
ATOM 4557 O O . HIS B 1 294 ? -16.172 -2.012 -4.551 1 37.22 294 HIS B O 1
ATOM 4563 N N . TRP B 1 295 ? -17.891 -3.326 -4.477 1 36.44 295 TRP B N 1
ATOM 4564 C CA . TRP B 1 295 ? -18.734 -2.307 -3.877 1 36.44 295 TRP B CA 1
ATOM 4565 C C . TRP B 1 295 ? -18.969 -2.588 -2.396 1 36.44 295 TRP B C 1
ATOM 4567 O O . TRP B 1 295 ? -19.016 -3.748 -1.978 1 36.44 295 TRP B O 1
#

Foldseek 3Di:
DPPVLLVLLLVLLAAAEEEFEPCLWFLNVQLQLSSQLSHHEYEYEEADPVSQVVSQVVSVVSVGHYDYQHADLLDLVRLLVSLVVVVVVDVAHAEYEADDFAFFQAAPVRCPVPVVLLVVRLSRLPVSLVSNCVSRVVVLLVVLGHEYEREAALCLLLVAGRGCSNSVNRVNNLVVQVVVQVVSVRSNYFYEYEHAFAEPIPNCVLQVVVVQFDHHYSNRVSVVVSVCSRVRDNYHDPPLSVVSNVVCVPPVVVSVVLNVVLDVQDDRGCVSVVDDDDRDPVNNVSRHVRGRHND/DPPVLLVLLLVLAAAAEEEFEPLLWFLNVQLQLVSQLSHHEYEYEEADPVSQVVSQVVSVVSVGHYDYQHADLLDLVRLLVSLVVVVVVDVAHAEYEADDFAFFQAAPVRCPVPVVLLVVRLSRLPVSLVSNCVSRVVVLLVVLGHEYEREAALCLLLVAGRGCSNSVNRVNNLVVQVVVQVVSVRSNYFYEYEHAFAEPIPNCVLFVVVVQFDHHYSNRVSVVVSVCSRVRDNYHYPPLSVCSNVVCVPPVVVSVVLNVVLDVQDDGRCVSVVDDDDRDPVNNVSRHVRGRGND

Solvent-accessible surface area (backbone atoms only — not comparable to full-atom values): 29323 Å² total; per-residue (Å²): 130,58,67,68,57,52,53,47,34,33,65,69,35,42,78,33,30,35,38,32,28,34,26,68,45,44,48,28,28,46,36,46,48,53,46,12,67,38,47,12,39,29,36,35,23,31,64,51,55,70,56,37,51,51,53,33,50,56,34,39,73,69,72,22,42,60,47,73,46,62,39,54,51,66,36,70,67,49,45,52,50,49,49,51,53,50,60,72,72,39,95,65,65,44,31,42,36,45,49,46,69,55,80,52,85,46,42,69,90,75,32,62,90,40,59,63,53,43,51,53,17,29,34,33,34,23,52,28,47,50,52,50,47,48,69,49,43,64,60,24,52,74,66,42,36,32,36,38,37,37,61,42,39,28,34,54,48,56,38,23,39,31,22,28,39,27,29,10,15,38,28,18,38,49,37,29,45,46,10,46,33,20,70,32,47,88,30,53,34,41,41,25,40,31,27,41,54,40,49,63,30,77,84,46,58,82,42,66,70,57,78,76,38,68,51,37,45,28,66,58,51,29,49,55,51,47,46,40,70,62,68,54,42,62,62,48,57,53,74,63,39,46,46,35,35,46,40,44,70,47,60,48,68,57,48,38,51,53,41,27,51,50,46,72,65,47,69,72,55,23,88,82,57,73,64,82,71,80,79,52,72,69,49,51,53,52,40,66,75,42,56,32,58,57,113,129,60,68,69,57,52,53,48,34,33,64,70,35,42,77,32,30,35,39,32,29,34,26,69,44,42,48,28,29,44,36,46,48,52,45,13,66,37,47,12,39,27,36,36,23,29,65,53,55,71,56,36,52,53,52,36,50,57,35,41,73,68,71,21,41,60,46,74,46,63,38,54,51,67,36,69,68,49,45,53,51,49,51,53,53,48,58,72,73,38,95,66,64,44,31,41,35,44,50,45,68,55,80,52,86,46,40,69,90,74,32,62,91,40,60,64,53,43,52,53,18,28,34,33,36,22,50,27,46,51,52,52,46,47,69,48,42,62,60,24,53,74,66,41,37,32,35,38,36,38,61,42,38,28,34,52,49,54,38,24,38,31,22,29,39,27,26,11,14,38,28,18,38,50,37,30,45,47,10,46,32,19,70,31,47,89,30,53,33,42,40,25,40,32,28,41,54,40,48,64,30,78,86,47,59,80,41,64,69,57,77,76,39,66,53,38,46,27,65,57,52,28,49,53,51,48,47,40,71,61,67,54,40,62,60,46,57,55,76,61,38,46,46,35,36,44,40,46,72,39,64,50,69,58,48,37,51,52,40,25,50,51,46,72,65,48,72,72,52,26,86,82,63,66,64,83,73,82,80,52,71,69,50,51,53,52,40,66,75,43,56,33,56,57,114

pLDDT: mean 84.98, std 19.96, range [34.62, 98.94]

Radius of gyration: 24.07 Å; Cα contacts (8 Å, |Δi|>4): 1202; chains: 2; bounding box: 66×75×56 Å

InterPro domains:
  IPR002347 Short-chain dehydrogenase/reductase SDR [PF00106] (16-205)
  IPR002347 Short-chain dehydrogenase/reductase SDR [PR00080] (91-102)
  IPR002347 Short-chain dehydrogenase/reductase SDR [PR00080] (146-154)
  IPR002347 Short-chain dehydrogenase/reductase SDR [PR00080] (166-185)
  IPR002347 Short-chain dehydrogenase/reductase SDR [PR00081] (17-34)
  IPR002347 Short-chain dehydrogenase/reductase SDR [PR00081] (91-102)
  IPR002347 Short-chain dehydrogenase/reductase SDR [PR00081] (140-156)
  IPR002347 Short-chain dehydrogenase/reductase SDR [PR00081] (166-185)
  IPR002347 Short-chain dehydrogenase/reductase SDR [PR00081] (187-204)
  IPR020904 Short-chain dehydrogenase/reductase, conserved site [PS00061] (153-181)
  IPR036291 NAD(P)-binding domain superfamily [SSF51735] (12-233)
  IPR057326 Ketoreductase domain [SM00822] (16-200)

Organism: Acinetobacter baylyi (strain ATCC 33305 / BD413 / ADP1) (NCBI:txid62977)